Protein 7MPR (pdb70)

Nearest PDB structures (foldseek):
  7mpr-assembly2_B  TM=1.005E+00  e=3.550E-44  Brucella melitensis
  7mpt-assembly2_B  TM=1.005E+00  e=2.295E-42  Brucella melitensis
  7mpu-assembly1_A-2  TM=9.958E-01  e=1.140E-41  Brucella melitensis
  7mqf-assembly1_A  TM=9.969E-01  e=5.452E-37  Bartonella henselae
  7mqd-assembly1_A  TM=9.962E-01  e=4.498E-37  Bartonella henselae

Sequence (410 aa):
SMMTIRFHRRNDLPNLDNYQQVDAVAIDTETLGLNPHRDRLCVVQISPGDGTADVIQIEAGQKKAPNLVKLLKDRSITKIFHFGRFDLAVLAHAFGTMPQPVFCTKIASKLTRTYTDDRHGLKEICSELLDDVSISSKQQQSSDWAAEVLSQAQLEYAASDVLYLHRRLKAVLEQRLERDGRTKQAEACFKFLPTRSELDLMGWAESSDIFAHSMTIRFHRNDLPNLDNYQVDAVAIDTETLGLNPHHRDRLCVVQISPGDGTADVIQIEAGQKKAPNLVKLLKDRSITKIFHFGRFDLAVLAHAFGTMPQPVFCTKIASKLTRTYTDDRHGLKEICSELLDDVSISKQQSSDWAAEVLSQAQLEYAASDVLYLHRLKAVLEQRLERDGRTKKQAEACFKFLPTRSELDLMGWAESDIFAHS

B-factor: mean 25.26, std 12.01, range [12.11, 93.99]

Solvent-accessible surface area: 20918 Å² total; per-residue (Å²): 101,156,10,19,63,67,28,167,50,21,4,93,68,48,96,66,9,155,50,119,15,0,0,0,32,9,29,17,89,23,152,64,28,111,177,10,70,12,1,0,0,0,0,0,8,16,72,4,23,0,2,0,0,22,4,107,74,69,31,145,164,1,85,32,0,19,131,4,0,123,55,165,84,9,34,0,0,0,27,89,0,62,45,6,0,2,5,0,16,87,18,23,69,17,28,0,59,53,7,13,1,0,60,36,0,0,119,46,1,1,99,133,38,133,146,18,33,26,88,61,0,1,60,76,22,3,84,11,99,14,81,148,61,174,157,122,36,84,18,25,33,156,127,21,53,111,53,18,12,99,63,0,0,20,28,0,21,34,1,35,16,0,39,24,38,0,73,88,39,5,136,162,53,59,81,74,72,105,0,99,63,50,9,165,66,8,14,56,22,0,74,30,22,36,124,65,109,49,170,53,95,78,152,50,184,145,97,70,42,56,11,23,107,48,21,5,90,64,38,105,68,5,147,50,117,16,0,0,1,22,10,20,18,89,23,148,63,28,114,175,10,71,11,1,0,0,0,0,0,13,37,96,44,21,0,2,0,0,12,5,79,74,55,30,146,166,1,79,31,0,17,118,2,0,124,54,168,85,10,34,0,0,0,29,88,0,62,41,4,0,2,5,0,15,92,22,23,68,18,28,0,64,50,6,11,0,0,61,36,0,0,121,46,3,1,96,135,37,127,159,18,31,16,88,61,0,0,59,82,27,31,136,21,102,17,62,75,151,141,119,55,65,28,33,26,119,10,8,12,38,54,22,5,81,128,0,1,34,12,0,32,45,1,42,120,0,39,51,39,0,71,128,40,4,121,172,52,60,82,62,168,105,1,96,62,49,9,165,67,7,11,55,21,0,69,26,23,37,128,64,111,52,173,52,94,81,152,50,186,145

Foldseek 3Di:
DVAEAEEEQEDPACPQQPAQEKEWDFDWQDQQLVVIATAWIKMGNQPRHIYIYGHAVPRAAHDRVVCQQDPQSYEYEAQPCLRVQLNVCVRHVGRGDQYAHLQLLCVVQVVPDPDSDPQVLCCVQPVDHDDDDDDDDRSNDPDDDPVRSSNRNVRGSCRVVSVVRSCVRCVVVVNNVVSSVCSVCSSVSSVVCVVPCVPDDPPDPD/DAEAEEEAEDPACPVPPAQEKEKDWDWQDQQLVVIATAWIKMDNQPQYIYIYGHAVPRAAHPRVVCQQDDQRYEYEYAPCLRVQLNVCSRHPGRGDQYAYLQLLCVLQVVVDPDRFPQVLCCVVPVDHADGDHDDDSNDPDDDPVRSVNNNVRGNCRVVSVVRSCVRCVVVVNNVVSSVVSVCSSVSSVVCNVPQVPDDPPDPD

Structure (mmCIF, N/CA/C/O backbone):
data_7MPR
#
_entry.id   7MPR
#
_cell.length_a   93.320
_cell.length_b   93.320
_cell.length_c   123.973
_cell.angle_alpha   90.000
_cell.angle_beta   90.000
_cell.angle_gamma   90.000
#
_symmetry.space_group_name_H-M   'P 4 2 2'
#
loop_
_entity.id
_entity.type
_entity.pdbx_description
1 polymer 'NanoRNase C'
2 non-polymer 'SULFATE ION'
3 water water
#
loop_
_atom_site.group_PDB
_atom_site.id
_atom_site.type_symbol
_atom_site.label_atom_id
_atom_site.label_alt_id
_atom_site.label_comp_id
_atom_site.label_asym_id
_atom_site.label_entity_id
_atom_site.label_seq_id
_atom_site.pdbx_PDB_ins_code
_atom_site.Cartn_x
_atom_site.Cartn_y
_atom_site.Cartn_z
_atom_site.occupancy
_atom_site.B_iso_or_equiv
_atom_site.auth_seq_id
_atom_site.auth_comp_id
_atom_site.auth_asym_id
_atom_site.auth_atom_id
_atom_site.pdbx_PDB_model_num
ATOM 1 N N . SER A 1 1 ? 13.936 37.403 25.995 1.00 49.93 0 SER A N 1
ATOM 2 C CA . SER A 1 1 ? 14.503 36.406 25.093 1.00 39.55 0 SER A CA 1
ATOM 3 C C . SER A 1 1 ? 13.965 35.030 25.450 1.00 34.38 0 SER A C 1
ATOM 4 O O . SER A 1 1 ? 13.229 34.881 26.426 1.00 39.10 0 SER A O 1
ATOM 7 N N . MET A 1 2 ? 14.332 34.018 24.657 1.00 28.92 1 MET A N 1
ATOM 8 C CA A MET A 1 2 ? 13.954 32.648 24.989 0.52 27.46 1 MET A CA 1
ATOM 9 C CA B MET A 1 2 ? 13.941 32.655 24.999 0.48 27.54 1 MET A CA 1
ATOM 10 C C . MET A 1 2 ? 14.614 32.185 26.281 1.00 26.44 1 MET A C 1
ATOM 11 O O . MET A 1 2 ? 14.078 31.316 26.976 1.00 33.71 1 MET A O 1
ATOM 20 N N . THR A 1 3 ? 15.773 32.750 26.618 1.00 23.62 2 THR A N 1
ATOM 21 C CA . THR A 1 3 ? 16.476 32.337 27.825 1.00 19.90 2 THR A CA 1
ATOM 22 C C . THR A 1 3 ? 15.942 33.033 29.069 1.00 21.28 2 THR A C 1
ATOM 23 O O . THR A 1 3 ? 15.911 32.420 30.140 1.00 20.39 2 THR A O 1
ATOM 27 N N . ILE A 1 4 ? 15.512 34.290 28.957 1.00 20.51 3 ILE A N 1
ATOM 28 C CA . ILE A 1 4 ? 15.179 35.122 30.111 1.00 20.92 3 ILE A CA 1
ATOM 29 C C . ILE A 1 4 ? 13.738 35.601 29.998 1.00 21.33 3 ILE A C 1
ATOM 30 O O . ILE A 1 4 ? 13.386 36.308 29.044 1.00 25.98 3 ILE A O 1
ATOM 35 N N . ARG A 1 5 ? 12.921 35.251 30.989 1.00 19.96 4 ARG A N 1
ATOM 36 C CA . ARG A 1 5 ? 11.555 35.744 31.121 1.00 19.63 4 ARG A CA 1
ATOM 37 C C . ARG A 1 5 ? 11.504 36.786 32.232 1.00 17.87 4 ARG A C 1
ATOM 38 O O . ARG A 1 5 ? 11.965 36.534 33.349 1.00 19.86 4 ARG A O 1
ATOM 46 N N . PHE A 1 6 ? 10.930 37.942 31.927 1.00 19.60 5 PHE A N 1
ATOM 47 C CA . PHE A 1 6 ? 10.807 39.037 32.873 1.00 19.11 5 PHE A CA 1
ATOM 48 C C . PHE A 1 6 ? 9.386 39.107 33.415 1.00 19.18 5 PHE A C 1
ATOM 49 O O . PHE A 1 6 ? 8.418 38.970 32.661 1.00 23.85 5 PHE A O 1
ATOM 57 N N . HIS A 1 7 ? 9.266 39.361 34.721 1.00 18.71 6 HIS A N 1
ATOM 58 C CA . HIS A 1 7 ? 7.964 39.475 35.360 1.00 20.10 6 HIS A CA 1
ATOM 59 C C . HIS A 1 7 ? 7.967 40.605 36.372 1.00 19.10 6 HIS A C 1
ATOM 60 O O . HIS A 1 7 ? 9.003 40.949 36.943 1.00 18.41 6 HIS A O 1
ATOM 67 N N A ARG A 1 8 ? 6.787 41.164 36.609 0.49 21.33 7 ARG A N 1
ATOM 68 N N B ARG A 1 8 ? 6.786 41.174 36.589 0.51 21.30 7 ARG A N 1
ATOM 69 C CA A ARG A 1 8 ? 6.589 42.137 37.672 0.49 21.82 7 ARG A CA 1
ATOM 70 C CA B ARG A 1 8 ? 6.558 42.120 37.669 0.51 21.83 7 ARG A CA 1
ATOM 71 C C A ARG A 1 8 ? 5.913 41.457 38.855 0.49 21.62 7 ARG A C 1
ATOM 72 C C B ARG A 1 8 ? 5.954 41.378 38.854 0.51 21.60 7 ARG A C 1
ATOM 73 O O A ARG A 1 8 ? 4.908 40.755 38.682 0.49 2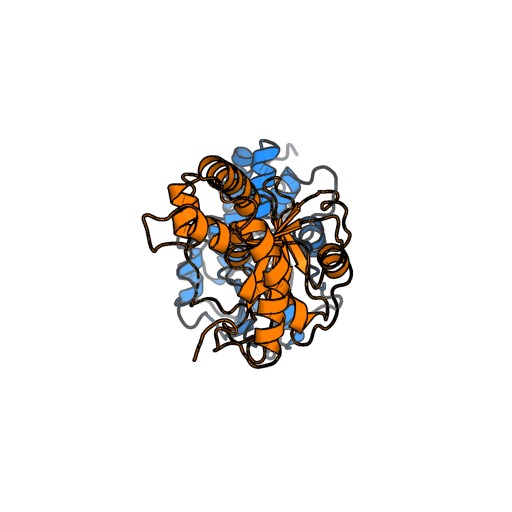3.55 7 ARG A O 1
ATOM 74 O O B ARG A 1 8 ? 5.039 40.565 38.681 0.51 22.70 7 ARG A O 1
ATOM 89 N N . ASN A 1 9 ? 6.493 41.643 40.046 1.00 19.17 8 ASN A N 1
ATOM 90 C CA . ASN A 1 9 ? 5.942 41.173 41.320 1.00 19.78 8 ASN A CA 1
ATOM 91 C C . ASN A 1 9 ? 6.123 39.689 41.626 1.00 20.31 8 ASN A C 1
ATOM 92 O O . ASN A 1 9 ? 6.571 39.343 42.725 1.00 20.34 8 ASN A O 1
ATOM 97 N N . ASP A 1 10 ? 5.772 38.801 40.695 1.00 19.82 9 ASP A N 1
ATOM 98 C CA . ASP A 1 10 ? 5.740 37.380 41.024 1.00 19.41 9 ASP A CA 1
ATOM 99 C C . ASP A 1 10 ? 5.807 36.573 39.736 1.00 20.35 9 ASP A C 1
ATOM 100 O O . ASP A 1 10 ? 5.575 37.098 38.641 1.00 21.48 9 ASP A O 1
ATOM 105 N N . LEU A 1 11 ? 6.151 35.293 39.877 1.00 19.90 10 LEU A N 1
ATOM 106 C CA . LEU A 1 11 ? 5.941 34.358 38.781 1.00 21.94 10 LEU A CA 1
ATOM 107 C C . LEU A 1 11 ? 4.453 34.322 38.442 1.00 24.93 10 LEU A C 1
ATOM 108 O O . LEU A 1 11 ? 3.609 34.410 39.343 1.00 24.34 10 LEU A O 1
ATOM 113 N N . PRO A 1 12 ? 4.093 34.212 37.160 1.00 23.65 11 PRO A N 1
ATOM 114 C CA . PRO A 1 12 ? 2.665 34.192 36.800 1.00 27.48 11 PRO A CA 1
ATOM 115 C C . PRO A 1 12 ? 1.990 32.877 37.124 1.00 26.01 11 PRO A C 1
ATOM 116 O O . PRO A 1 12 ? 0.759 32.842 37.264 1.00 29.72 11 PRO A O 1
ATOM 120 N N . ASN A 1 13 ? 2.762 31.806 37.244 1.00 24.18 12 ASN A N 1
ATOM 121 C CA . ASN A 1 13 ? 2.289 30.460 37.544 1.00 24.03 12 ASN A CA 1
ATOM 122 C C . ASN A 1 13 ? 3.532 29.631 37.845 1.00 20.72 12 ASN A C 1
ATOM 123 O O . ASN A 1 13 ? 4.664 30.120 37.748 1.00 20.82 12 ASN A O 1
ATOM 128 N N . LEU A 1 14 ? 3.320 28.369 38.205 1.00 23.46 13 LEU A N 1
ATOM 129 C CA . LEU A 1 14 ? 4.425 27.468 38.505 1.00 22.28 13 LEU A CA 1
ATOM 130 C C . LEU A 1 14 ? 4.575 26.380 37.449 1.00 21.16 13 LEU A C 1
ATOM 131 O O . LEU A 1 14 ? 5.103 25.300 37.733 1.00 22.21 13 LEU A O 1
ATOM 136 N N . ASP A 1 15 ? 4.132 26.664 36.220 1.00 21.06 14 ASP A N 1
ATOM 137 C CA . ASP A 1 15 ? 4.179 25.655 35.166 1.00 22.35 14 ASP A CA 1
ATOM 138 C C . ASP A 1 15 ? 5.606 25.207 34.876 1.00 21.48 14 ASP A C 1
ATOM 139 O O . ASP A 1 15 ? 5.845 24.026 34.600 1.00 23.57 14 ASP A O 1
ATOM 144 N N . ASN A 1 16 ? 6.564 26.131 34.936 1.00 23.39 15 ASN A N 1
ATOM 145 C CA . ASN A 1 16 ? 7.970 25.831 34.690 1.00 23.54 15 ASN A CA 1
ATOM 146 C C . ASN A 1 16 ? 8.693 25.304 35.920 1.00 25.22 15 ASN A C 1
ATOM 147 O O . ASN A 1 16 ? 9.906 25.076 35.847 1.00 23.16 15 ASN A O 1
ATOM 152 N N . TYR A 1 17 ? 7.997 25.113 37.041 1.00 19.90 16 TYR A N 1
ATOM 153 C CA . TYR A 1 17 ? 8.648 24.804 38.312 1.00 18.72 16 TYR A CA 1
ATOM 154 C C . TYR A 1 17 ? 8.211 23.468 38.903 1.00 21.37 16 TYR A C 1
ATOM 155 O O . TYR A 1 17 ? 8.190 23.295 40.124 1.00 21.79 16 TYR A O 1
ATOM 164 N N . GLN A 1 18 ? 7.880 22.510 38.037 1.00 21.64 17 GLN A N 1
ATOM 165 C CA A GLN A 1 18 ? 7.611 21.136 38.449 0.63 20.35 17 GLN A CA 1
ATOM 166 C CA B GLN A 1 18 ? 7.611 21.138 38.468 0.37 20.61 17 GLN A CA 1
ATOM 167 C C . GLN A 1 18 ? 8.940 20.386 38.564 1.00 23.47 17 GLN A C 1
ATOM 168 O O . GLN A 1 18 ? 9.229 19.442 37.826 1.00 24.60 17 GLN A O 1
ATOM 179 N N . VAL A 1 19 ? 9.768 20.848 39.506 1.00 21.12 18 VAL A N 1
ATOM 180 C CA . VAL A 1 19 ? 11.146 20.395 39.638 1.00 21.28 18 VAL A CA 1
ATOM 181 C C . VAL A 1 19 ? 11.463 20.134 41.104 1.00 20.55 18 VAL A C 1
ATOM 182 O O . VAL A 1 19 ? 10.747 20.572 42.009 1.00 21.93 18 VAL A O 1
ATOM 186 N N . ASP A 1 20 ? 12.572 19.426 41.325 1.00 20.39 19 ASP A N 1
ATOM 187 C CA . ASP A 1 20 ? 13.038 19.097 42.669 1.00 21.35 19 ASP A CA 1
ATOM 188 C C . ASP A 1 20 ? 14.026 20.108 43.235 1.00 20.47 19 ASP A C 1
ATOM 189 O O . ASP A 1 20 ? 14.361 20.023 44.422 1.00 18.72 19 ASP A O 1
ATOM 194 N N . ALA A 1 21 ? 14.498 21.059 42.431 1.00 17.39 20 ALA A N 1
ATOM 195 C CA . ALA A 1 21 ? 15.456 22.047 42.904 1.00 17.16 20 ALA A CA 1
ATOM 196 C C . ALA A 1 21 ? 15.354 23.278 42.019 1.00 15.49 20 ALA A C 1
ATOM 197 O O . ALA A 1 21 ? 15.134 23.164 40.805 1.00 16.68 20 ALA A O 1
ATOM 199 N N . VAL A 1 22 ? 15.507 24.442 42.631 1.00 14.72 21 VAL A N 1
ATOM 200 C CA . VAL A 1 22 ? 15.502 25.709 41.918 1.00 15.01 21 VAL A CA 1
ATOM 201 C C . VAL A 1 22 ? 16.752 26.474 42.314 1.00 14.47 21 VAL A C 1
ATOM 202 O O . VAL A 1 22 ? 17.291 26.294 43.410 1.00 16.15 21 VAL A O 1
ATOM 206 N N . ALA A 1 23 ? 17.204 27.343 41.417 1.00 13.72 22 ALA A N 1
ATOM 207 C CA . ALA A 1 23 ? 18.385 28.173 41.624 1.00 13.74 22 ALA A CA 1
ATOM 208 C C . ALA A 1 23 ? 17.929 29.610 41.815 1.00 12.30 22 ALA A C 1
ATOM 209 O O . ALA A 1 23 ? 17.148 30.120 41.004 1.00 14.02 22 ALA A O 1
ATOM 211 N N . ILE A 1 24 ? 18.423 30.276 42.865 1.00 13.65 23 ILE A N 1
ATOM 212 C CA . ILE A 1 24 ? 17.928 31.597 43.246 1.00 14.18 23 ILE A CA 1
ATOM 213 C C . ILE A 1 24 ? 19.085 32.542 43.530 1.00 13.60 23 ILE A C 1
ATOM 214 O O . ILE A 1 24 ? 20.107 32.138 44.093 1.00 14.15 23 ILE A O 1
ATOM 219 N N . ASP A 1 25 ? 18.912 33.806 43.138 1.00 14.05 24 ASP A N 1
ATOM 220 C CA . ASP A 1 25 ? 19.729 34.923 43.599 1.00 14.17 24 ASP A CA 1
ATOM 221 C C . ASP A 1 25 ? 18.801 36.131 43.726 1.00 14.38 24 ASP A C 1
ATOM 222 O O . ASP A 1 25 ? 17.636 36.087 43.315 1.00 14.26 24 ASP A O 1
ATOM 227 N N . THR A 1 26 ? 19.295 37.202 44.347 1.00 14.01 25 THR A N 1
ATOM 228 C CA . THR A 1 26 ? 18.501 38.419 44.502 1.00 14.58 25 THR A CA 1
ATOM 229 C C . THR A 1 26 ? 19.347 39.648 44.200 1.00 15.44 25 THR A C 1
ATOM 230 O O . THR A 1 26 ? 20.580 39.595 44.174 1.00 16.87 25 THR A O 1
ATOM 234 N N . GLU A 1 27 ? 18.658 40.766 43.979 1.00 13.90 26 GLU A N 1
ATOM 235 C CA . GLU A 1 27 ? 19.271 42.086 43.925 1.00 13.79 26 GLU A CA 1
ATOM 236 C C . GLU A 1 27 ? 18.542 42.992 44.906 1.00 14.75 26 GLU A C 1
ATOM 237 O O . GLU A 1 27 ? 17.320 42.900 45.065 1.00 14.59 26 GLU A O 1
ATOM 243 N N . THR A 1 28 ? 19.302 43.860 45.567 1.00 14.38 27 THR A N 1
ATOM 244 C CA . THR A 1 28 ? 18.770 44.767 46.570 1.00 13.81 27 THR A CA 1
ATOM 245 C C . THR A 1 28 ? 19.415 46.129 46.373 1.00 15.00 27 THR A C 1
ATOM 246 O O . THR A 1 28 ? 20.285 46.313 45.520 1.00 15.45 27 THR A O 1
ATOM 250 N N . LEU A 1 29 ? 19.012 47.087 47.207 1.00 14.37 28 LEU A N 1
ATOM 251 C CA . LEU A 1 29 ? 19.655 48.393 47.237 1.00 15.18 28 LEU A CA 1
ATOM 252 C C . LEU A 1 29 ? 20.941 48.412 48.061 1.00 14.03 28 LEU A C 1
ATOM 253 O O . LEU A 1 29 ? 21.508 49.492 48.246 1.00 16.71 28 LEU A O 1
ATOM 258 N N . GLY A 1 30 ? 21.419 47.271 48.541 1.00 14.59 29 GLY A N 1
ATOM 259 C CA . GLY A 1 30 ? 22.631 47.244 49.336 1.00 16.33 29 GLY A CA 1
ATOM 260 C C . GLY A 1 30 ? 22.659 46.052 50.275 1.00 16.87 29 GLY A C 1
ATOM 261 O O . GLY A 1 30 ? 21.792 45.181 50.245 1.00 17.65 29 GLY A O 1
ATOM 262 N N . LEU A 1 31 ? 23.678 46.045 51.130 1.00 16.76 30 LEU A N 1
ATOM 263 C CA . LEU A 1 31 ? 23.989 44.871 51.934 1.00 16.67 30 LEU A CA 1
ATOM 264 C C . LEU A 1 31 ? 23.343 44.885 53.313 1.00 17.44 30 LEU A C 1
ATOM 265 O O . LEU A 1 31 ? 23.574 43.953 54.089 1.00 20.97 30 LEU A O 1
ATOM 270 N N . ASN A 1 32 ? 22.546 45.904 53.636 1.00 17.10 31 ASN A N 1
ATOM 271 C CA . ASN A 1 32 ? 21.852 45.971 54.914 1.00 18.77 31 ASN A CA 1
ATOM 272 C C . ASN A 1 32 ? 20.398 45.584 54.688 1.00 19.79 31 ASN A C 1
ATOM 273 O O . ASN A 1 32 ? 19.630 46.399 54.158 1.00 19.90 31 ASN A O 1
ATOM 278 N N . PRO A 1 33 ? 19.965 44.382 55.081 1.00 19.85 32 PRO A N 1
ATOM 279 C CA . PRO A 1 33 ? 18.597 43.957 54.741 1.00 17.51 32 PRO A CA 1
ATOM 280 C C . PRO A 1 33 ? 17.514 44.804 55.382 1.00 19.78 32 PRO A C 1
ATOM 281 O O . PRO A 1 33 ? 16.399 44.878 54.848 1.00 24.95 32 PRO A O 1
ATOM 285 N N . HIS A 1 34 ? 17.798 45.450 56.509 1.00 19.99 33 HIS A N 1
ATOM 286 C CA . HIS A 1 34 ? 16.773 46.264 57.145 1.00 21.05 33 HIS A CA 1
ATOM 287 C C . HIS A 1 34 ? 16.619 47.621 56.466 1.00 27.74 33 HIS A C 1
ATOM 288 O O . HIS A 1 34 ? 15.524 48.195 56.481 1.00 29.73 33 HIS A O 1
ATOM 295 N N . ARG A 1 35 ? 17.684 48.134 55.850 1.00 19.25 34 ARG A N 1
ATOM 296 C CA . ARG A 1 35 ? 17.635 49.418 55.159 1.00 19.12 34 ARG A CA 1
ATOM 297 C C . ARG A 1 35 ? 17.361 49.259 53.674 1.00 17.21 34 ARG A C 1
ATOM 298 O O . ARG A 1 35 ? 16.651 50.082 53.087 1.00 20.12 34 ARG A O 1
ATOM 306 N N . ASP A 1 36 ? 17.918 48.221 53.063 1.00 15.13 35 ASP A N 1
ATOM 307 C CA . ASP A 1 36 ? 18.042 48.121 51.612 1.00 14.95 35 ASP A CA 1
ATOM 308 C C . ASP A 1 36 ? 17.051 47.089 51.089 1.00 16.43 35 ASP A C 1
ATOM 309 O O . ASP A 1 36 ? 17.267 45.880 51.232 1.00 17.73 35 ASP A O 1
ATOM 314 N N . ARG A 1 37 ? 15.989 47.566 50.446 1.00 16.24 36 ARG A N 1
ATOM 315 C CA . ARG A 1 37 ? 14.877 46.699 50.080 1.00 15.59 36 ARG A CA 1
ATOM 316 C C . ARG A 1 37 ? 15.256 45.696 48.990 1.00 15.40 36 ARG A C 1
ATOM 317 O O . ARG A 1 37 ? 16.177 45.899 48.191 1.00 15.21 36 ARG A O 1
ATOM 325 N N . LEU A 1 38 ? 14.512 44.592 48.975 1.00 15.95 37 LEU A N 1
ATOM 326 C CA . LEU A 1 38 ? 14.579 43.641 47.876 1.00 14.06 37 LEU A CA 1
ATOM 327 C C . LEU A 1 38 ? 14.048 44.288 46.602 1.00 14.18 37 LEU A C 1
ATOM 328 O O . LEU A 1 38 ? 12.986 44.922 46.610 1.00 16.21 37 LEU A O 1
ATOM 333 N N . CYS A 1 39 ? 14.783 44.112 45.504 1.00 14.27 38 CYS A N 1
ATOM 334 C CA . CYS A 1 39 ? 14.467 44.734 44.222 1.00 15.06 38 CYS A CA 1
ATOM 335 C C . CYS A 1 39 ? 14.201 43.735 43.110 1.00 14.61 38 CYS A C 1
ATOM 336 O O . CYS A 1 39 ? 13.353 43.992 42.250 1.00 15.60 38 CYS A O 1
ATOM 339 N N . VAL A 1 40 ? 14.920 42.613 43.086 1.00 14.19 39 VAL A N 1
ATOM 340 C CA . VAL A 1 40 ? 14.798 41.610 42.032 1.00 13.53 39 VAL A CA 1
ATOM 341 C C . VAL A 1 40 ? 14.989 40.247 42.673 1.00 14.13 39 VAL A C 1
ATOM 342 O O . VAL A 1 40 ? 15.858 40.074 43.533 1.00 14.05 39 VAL A O 1
ATOM 346 N N . VAL A 1 41 ? 14.176 39.279 42.261 1.00 14.01 40 VAL A N 1
ATOM 347 C CA . VAL A 1 41 ? 14.443 37.873 42.529 1.00 14.00 40 VAL A CA 1
ATOM 348 C C . VAL A 1 41 ? 14.641 37.210 41.181 1.00 14.53 40 VAL A C 1
ATOM 349 O O . VAL A 1 41 ? 13.774 37.317 40.304 1.00 15.37 40 VAL A O 1
ATOM 353 N N . GLN A 1 42 ? 15.783 36.557 41.001 1.00 13.40 41 GLN A N 1
ATOM 354 C CA . GLN A 1 42 ? 16.053 35.786 39.798 1.00 12.91 41 GLN A CA 1
ATOM 355 C C . GLN A 1 42 ? 16.077 34.309 40.161 1.00 14.17 41 GLN A C 1
ATOM 356 O O . GLN A 1 42 ? 16.650 33.912 41.183 1.00 13.93 41 GLN A O 1
ATOM 362 N N . ILE A 1 43 ? 15.431 33.495 39.334 1.00 13.87 42 ILE A N 1
ATOM 363 C CA . ILE A 1 43 ? 15.225 32.093 39.670 1.00 14.10 42 ILE A CA 1
ATOM 364 C C . ILE A 1 43 ? 15.260 31.274 38.389 1.00 14.21 42 ILE A C 1
ATOM 365 O O . ILE A 1 43 ? 14.797 31.724 37.333 1.00 15.41 42 ILE A O 1
ATOM 370 N N . SER A 1 44 ? 15.838 30.077 38.478 1.00 14.77 43 SER A N 1
ATOM 371 C CA . SER A 1 44 ? 15.870 29.173 37.338 1.00 14.00 43 SER A CA 1
ATOM 372 C C . SER A 1 44 ? 15.415 27.779 37.752 1.00 15.23 43 SER A C 1
ATOM 373 O O . SER A 1 44 ? 15.810 27.294 38.816 1.00 15.31 43 SER A O 1
ATOM 376 N N . PRO A 1 45 ? 14.611 27.103 36.929 1.00 14.79 44 PRO A N 1
ATOM 377 C CA . PRO A 1 45 ? 14.275 25.699 37.207 1.00 15.83 44 PRO A CA 1
ATOM 378 C C . PRO A 1 45 ? 15.369 24.719 36.831 1.00 17.82 44 PRO A C 1
ATOM 379 O O . PRO A 1 45 ? 15.202 23.515 37.063 1.00 18.97 44 PRO A O 1
ATOM 383 N N . GLY A 1 46 ? 16.479 25.194 36.265 1.00 17.02 45 GLY A N 1
ATOM 384 C CA . GLY A 1 46 ? 17.568 24.329 35.868 1.00 17.71 45 GLY A CA 1
ATOM 385 C C . GLY A 1 46 ? 17.517 23.860 34.435 1.00 19.47 45 GLY A C 1
ATOM 386 O O . GLY A 1 46 ? 18.337 23.018 34.046 1.00 21.50 45 GLY A O 1
ATOM 387 N N . ASP A 1 47 ? 16.585 24.379 33.636 1.00 18.27 46 ASP A N 1
ATOM 388 C CA . ASP A 1 47 ? 16.404 23.946 32.256 1.00 20.26 46 ASP A CA 1
ATOM 389 C C . ASP A 1 47 ? 17.075 24.878 31.251 1.00 20.46 46 ASP A C 1
ATOM 390 O O . ASP A 1 47 ? 16.731 24.851 30.064 1.00 22.94 46 ASP A O 1
ATOM 395 N N . GLY A 1 48 ? 18.013 25.707 31.699 1.00 20.23 47 GLY A N 1
ATOM 396 C CA . GLY A 1 48 ? 18.644 26.651 30.802 1.00 22.02 47 GLY A CA 1
ATOM 397 C C . GLY A 1 48 ? 17.871 27.928 30.573 1.00 21.15 47 GLY A C 1
ATOM 398 O O . GLY A 1 48 ? 18.222 28.691 29.665 1.00 21.70 47 GLY A O 1
ATOM 399 N N . THR A 1 49 ? 16.832 28.188 31.361 1.00 20.04 48 THR A N 1
ATOM 400 C CA . THR A 1 49 ? 16.096 29.439 31.302 1.00 18.74 48 THR A CA 1
ATOM 401 C C . THR A 1 49 ? 16.041 30.036 32.698 1.00 19.89 48 THR A C 1
ATOM 402 O O . THR A 1 49 ? 16.265 29.349 33.697 1.00 18.64 48 THR A O 1
ATOM 406 N N . ALA A 1 50 ? 15.733 31.327 32.756 1.00 17.10 49 ALA A N 1
ATOM 407 C CA . ALA A 1 50 ? 15.658 32.042 34.016 1.00 16.02 49 ALA A CA 1
ATOM 408 C C . ALA A 1 50 ? 14.475 32.994 33.996 1.00 16.67 49 ALA A C 1
ATOM 409 O O . ALA A 1 50 ? 14.092 33.521 32.945 1.00 19.15 49 ALA A O 1
ATOM 411 N N . ASP A 1 51 ? 13.901 33.200 35.173 1.00 17.14 50 ASP A N 1
ATOM 412 C CA . ASP A 1 51 ? 12.853 34.181 35.401 1.00 16.56 50 ASP A CA 1
ATOM 413 C C . ASP A 1 51 ? 13.434 35.290 36.255 1.00 16.15 50 ASP A C 1
ATOM 414 O O . ASP A 1 51 ? 14.049 35.018 37.288 1.00 15.17 50 ASP A O 1
ATOM 419 N N . VAL A 1 52 ? 13.262 36.529 35.812 1.00 15.57 51 VAL A N 1
ATOM 420 C CA . VAL A 1 52 ? 13.744 37.698 36.533 1.00 14.70 51 VAL A CA 1
ATOM 421 C C . VAL A 1 52 ? 12.524 38.496 36.962 1.00 14.73 51 VAL A C 1
ATOM 422 O O . VAL A 1 52 ? 11.766 38.981 36.114 1.00 16.50 51 VAL A O 1
ATOM 426 N N . ILE A 1 53 ? 12.343 38.640 38.274 1.00 14.86 52 ILE A N 1
ATOM 427 C CA . ILE A 1 53 ? 11.114 39.169 38.862 1.00 15.75 52 ILE A CA 1
ATOM 428 C C . ILE A 1 53 ? 11.432 40.499 39.525 1.00 15.51 52 ILE A C 1
ATOM 429 O O . ILE A 1 53 ? 12.205 40.547 40.486 1.00 14.99 52 ILE A O 1
ATOM 434 N N . GLN A 1 54 ? 10.815 41.570 39.044 1.00 15.42 53 GLN A N 1
ATOM 435 C CA . GLN A 1 54 ? 11.004 42.888 39.640 1.00 15.29 53 GLN A CA 1
ATOM 436 C C . GLN A 1 54 ? 10.066 43.048 40.831 1.00 17.52 53 GLN A C 1
ATOM 437 O O . GLN A 1 54 ? 8.846 42.897 40.697 1.00 18.14 53 GLN A O 1
ATOM 443 N N . ILE A 1 55 ? 10.635 43.369 41.990 1.00 16.63 54 ILE A N 1
ATOM 444 C CA . ILE A 1 55 ? 9.888 43.505 43.237 1.00 15.71 54 ILE A CA 1
ATOM 445 C C . ILE A 1 55 ? 9.681 44.987 43.513 1.00 17.65 54 ILE A C 1
ATOM 446 O O . ILE A 1 55 ? 10.642 45.766 43.508 1.00 17.58 54 ILE A O 1
ATOM 451 N N . GLU A 1 56 ? 8.438 45.378 43.772 1.00 18.24 55 GLU A N 1
ATOM 452 C CA . GLU A 1 56 ? 8.141 46.787 43.988 1.00 17.88 55 GLU A CA 1
ATOM 453 C C . GLU A 1 56 ? 8.478 47.220 45.413 1.00 21.28 55 GLU A C 1
ATOM 454 O O . GLU A 1 56 ? 8.554 46.411 46.340 1.00 18.73 55 GLU A O 1
ATOM 460 N N . ALA A 1 57 ? 8.675 48.526 45.578 1.00 21.20 56 ALA A N 1
ATOM 461 C CA . ALA A 1 57 ? 8.821 49.085 46.914 1.00 19.45 56 ALA A CA 1
ATOM 462 C C . ALA A 1 57 ? 7.552 48.824 47.715 1.00 23.02 56 ALA A C 1
ATOM 463 O O . ALA A 1 57 ? 6.439 49.044 47.228 1.00 26.26 56 ALA A O 1
ATOM 465 N N . GLY A 1 58 ? 7.719 48.328 48.938 1.00 22.36 57 GLY A N 1
ATOM 466 C CA . GLY A 1 58 ? 6.585 48.043 49.792 1.00 25.43 57 GLY A CA 1
ATOM 467 C C . GLY A 1 58 ? 5.860 46.752 49.482 1.00 24.42 57 GLY A C 1
ATOM 468 O O . GLY A 1 58 ? 4.847 46.460 50.130 1.00 28.93 57 GLY A O 1
ATOM 469 N N . GLN A 1 59 ? 6.338 45.973 48.516 1.00 23.51 58 GLN A N 1
ATOM 470 C CA . GLN A 1 59 ? 5.679 44.723 48.161 1.00 25.98 58 GLN A CA 1
ATOM 471 C C . GLN A 1 59 ? 5.862 43.712 49.286 1.00 23.91 58 GLN A C 1
ATOM 472 O O . GLN A 1 59 ? 6.993 43.393 49.669 1.00 28.91 58 GLN A O 1
ATOM 478 N N . LYS A 1 60 ? 4.747 43.210 49.813 1.00 27.34 59 LYS A N 1
ATOM 479 C CA . LYS A 1 60 ? 4.760 42.293 50.943 1.00 32.46 59 LYS A CA 1
ATOM 480 C C . LYS A 1 60 ? 4.496 40.844 50.552 1.00 28.76 59 LYS A C 1
ATOM 481 O O . LYS A 1 60 ? 4.762 39.948 51.360 1.00 29.57 59 LYS A O 1
ATOM 487 N N . LYS A 1 61 ? 3.985 40.588 49.347 1.00 27.24 60 LYS A N 1
ATOM 488 C CA . LYS A 1 61 ? 3.573 39.250 48.951 1.00 24.25 60 LYS A CA 1
ATOM 489 C C . LYS A 1 61 ? 4.133 38.891 47.582 1.00 24.11 60 LYS A C 1
ATOM 490 O O . LYS A 1 61 ? 4.325 39.752 46.719 1.00 25.15 60 LYS A O 1
ATOM 496 N N . ALA A 1 62 ? 4.402 37.596 47.404 1.00 21.27 61 ALA A N 1
ATOM 497 C CA . ALA A 1 62 ? 4.772 37.029 46.104 1.00 22.46 61 ALA A CA 1
ATOM 498 C C . ALA A 1 62 ? 4.375 35.562 46.133 1.00 23.47 61 ALA A C 1
ATOM 499 O O . ALA A 1 62 ? 5.220 34.669 46.257 1.00 20.47 61 ALA A O 1
ATOM 501 N N . PRO A 1 63 ? 3.075 35.278 46.037 1.00 21.14 62 PRO A N 1
ATOM 502 C CA . PRO A 1 63 ? 2.579 33.950 46.450 1.00 22.08 62 PRO A CA 1
ATOM 503 C C . PRO A 1 63 ? 3.150 32.774 45.673 1.00 20.37 62 PRO A C 1
ATOM 504 O O . PRO A 1 63 ? 3.411 31.724 46.275 1.00 23.57 62 PRO A O 1
ATOM 508 N N . ASN A 1 64 ? 3.349 32.902 44.360 1.00 23.01 63 ASN A N 1
ATOM 509 C CA . ASN A 1 64 ? 3.892 31.778 43.600 1.00 21.96 63 ASN A CA 1
ATOM 510 C C . ASN A 1 64 ? 5.348 31.517 43.969 1.00 20.63 63 ASN A C 1
ATOM 511 O O . ASN A 1 64 ? 5.738 30.371 44.226 1.00 20.72 63 ASN A O 1
ATOM 516 N N . LEU A 1 65 ? 6.170 32.569 44.008 1.00 18.88 64 LEU A N 1
ATOM 517 C CA . LEU A 1 65 ? 7.543 32.402 44.468 1.00 17.88 64 LEU A CA 1
ATOM 518 C C . LEU A 1 65 ? 7.579 31.809 45.872 1.00 16.55 64 LEU A C 1
ATOM 519 O O . LEU A 1 65 ? 8.369 30.897 46.151 1.00 18.20 64 LEU A O 1
ATOM 524 N N . VAL A 1 66 ? 6.714 32.303 46.762 1.00 18.75 65 VAL A N 1
ATOM 525 C CA . VAL A 1 66 ? 6.735 31.870 48.155 1.00 20.49 65 VAL A CA 1
ATOM 526 C C . VAL A 1 66 ? 6.335 30.405 48.290 1.00 20.01 65 VAL A C 1
ATOM 527 O O . VAL A 1 66 ? 6.863 29.693 49.153 1.00 20.07 65 VAL A O 1
ATOM 531 N N . LYS A 1 67 ? 5.426 29.919 47.436 1.00 19.13 66 LYS A N 1
ATOM 532 C CA . LYS A 1 67 ? 5.126 28.490 47.417 1.00 20.16 66 LYS A CA 1
ATOM 533 C C . LYS A 1 67 ? 6.393 27.667 47.210 1.00 21.38 66 LYS A C 1
ATOM 534 O O . LYS A 1 67 ? 6.603 26.652 47.884 1.00 21.12 66 LYS A O 1
ATOM 540 N N . LEU A 1 68 ? 7.251 28.092 46.281 1.00 17.77 67 LEU A N 1
ATOM 541 C CA . LEU A 1 68 ? 8.502 27.377 46.048 1.00 18.45 67 LEU A CA 1
ATOM 542 C C . LEU A 1 68 ? 9.420 27.460 47.258 1.00 16.72 67 LEU A C 1
ATOM 543 O O . LEU A 1 68 ? 10.068 26.470 47.621 1.00 18.44 67 LEU A O 1
ATOM 548 N N . LEU A 1 69 ? 9.500 28.638 47.882 1.00 17.83 68 LEU A N 1
ATOM 549 C CA . LEU A 1 69 ? 10.388 28.816 49.024 1.00 16.16 68 LEU A CA 1
ATOM 550 C C . LEU A 1 69 ? 9.980 27.921 50.187 1.00 20.93 68 LEU A C 1
ATOM 551 O O . LEU A 1 69 ? 10.841 27.370 50.887 1.00 20.30 68 LEU A O 1
ATOM 556 N N . LYS A 1 70 ? 8.670 27.760 50.402 1.00 18.10 69 LYS A N 1
ATOM 557 C CA . LYS A 1 70 ? 8.142 26.937 51.484 1.00 20.17 69 LYS A CA 1
ATOM 558 C C . LYS A 1 70 ? 8.192 25.445 51.183 1.00 21.76 69 LYS A C 1
ATOM 559 O O . LYS A 1 70 ? 8.184 24.641 52.122 1.00 25.43 69 LYS A O 1
ATOM 565 N N . ASP A 1 71 ? 8.200 25.056 49.909 1.00 19.33 70 ASP A N 1
ATOM 566 C CA . ASP A 1 71 ? 8.044 23.655 49.530 1.00 21.89 70 ASP A CA 1
ATOM 567 C C . ASP A 1 71 ? 9.274 22.874 49.971 1.00 20.92 70 ASP A C 1
ATOM 568 O O . ASP A 1 71 ? 10.348 23.012 49.378 1.00 20.11 70 ASP A O 1
ATOM 573 N N . ARG A 1 72 ? 9.113 22.039 51.001 1.00 21.34 71 ARG A N 1
ATOM 574 C CA . ARG A 1 72 ? 10.227 21.274 51.548 1.00 22.00 71 ARG A CA 1
ATOM 575 C C . ARG A 1 72 ? 10.729 20.190 50.601 1.00 20.76 71 ARG A C 1
ATOM 576 O O . ARG A 1 72 ? 11.809 19.640 50.837 1.00 23.31 71 ARG A O 1
ATOM 584 N N . SER A 1 73 ? 9.981 19.862 49.549 1.00 20.80 72 SER A N 1
ATOM 585 C CA . SER A 1 73 ? 10.446 18.896 48.562 1.00 21.20 72 SER A CA 1
ATOM 586 C C . SER A 1 73 ? 11.300 19.525 47.469 1.00 22.62 72 SER A C 1
ATOM 587 O O . SER A 1 73 ? 11.784 18.803 46.591 1.00 24.63 72 SER A O 1
ATOM 590 N N . ILE A 1 74 ? 11.489 20.842 47.496 1.00 18.86 73 ILE A N 1
ATOM 591 C CA . ILE A 1 74 ? 12.281 21.555 46.501 1.00 19.47 73 ILE A CA 1
ATOM 592 C C . ILE A 1 74 ? 13.492 22.155 47.201 1.00 17.23 73 ILE A C 1
ATOM 593 O O . ILE A 1 74 ? 13.350 22.976 48.118 1.00 17.17 73 ILE A O 1
ATOM 598 N N . THR A 1 75 ? 14.683 21.763 46.765 1.00 15.47 74 THR A N 1
ATOM 599 C CA . THR A 1 75 ? 15.896 22.341 47.316 1.00 14.84 74 THR A CA 1
ATOM 600 C C . THR A 1 75 ? 16.157 23.679 46.642 1.00 15.47 74 THR A C 1
ATOM 601 O O . THR A 1 75 ? 16.120 23.782 45.408 1.00 16.75 74 THR A O 1
ATOM 605 N N . LYS A 1 76 ? 16.384 24.709 47.447 1.00 15.03 75 LYS A N 1
ATOM 606 C CA . LYS A 1 76 ? 16.724 26.032 46.940 1.00 13.82 75 LYS A CA 1
ATOM 607 C C . LYS A 1 76 ? 18.244 26.158 46.887 1.00 14.47 75 LYS A C 1
ATOM 608 O O . LYS A 1 76 ? 18.917 26.085 47.923 1.00 13.97 75 LYS A O 1
ATOM 614 N N . ILE A 1 77 ? 18.786 26.316 45.677 1.00 13.66 76 ILE A N 1
ATOM 615 C CA . ILE A 1 77 ? 20.227 26.409 45.446 1.00 13.11 76 ILE A CA 1
ATOM 616 C C . ILE A 1 77 ? 20.629 27.873 45.368 1.00 13.14 76 ILE A C 1
ATOM 617 O O . ILE A 1 77 ? 20.030 28.651 44.613 1.00 13.99 76 ILE A O 1
ATOM 622 N N . PHE A 1 78 ? 21.672 28.239 46.104 1.00 13.86 77 PHE A N 1
ATOM 623 C CA . PHE A 1 78 ? 22.243 29.575 46.030 1.00 12.83 77 PHE A CA 1
ATOM 624 C C . PHE A 1 78 ? 23.753 29.454 45.949 1.00 14.81 77 PHE A C 1
ATOM 625 O O . PHE A 1 78 ? 24.337 28.485 46.441 1.00 14.37 77 PHE A O 1
ATOM 633 N N . HIS A 1 79 ? 24.397 30.476 45.378 1.00 14.05 78 HIS A N 1
ATOM 634 C CA . HIS A 1 79 ? 25.836 30.675 45.566 1.00 15.51 78 HIS A CA 1
ATOM 635 C C . HIS A 1 79 ? 25.989 31.764 46.618 1.00 18.01 78 HIS A C 1
ATOM 636 O O . HIS A 1 79 ? 25.830 32.952 46.323 1.00 21.63 78 HIS A O 1
ATOM 643 N N . PHE A 1 80 ? 26.319 31.349 47.846 1.00 15.13 79 PHE A N 1
ATOM 644 C CA . PHE A 1 80 ? 26.238 32.182 49.040 1.00 16.70 79 PHE A CA 1
ATOM 645 C C . PHE A 1 80 ? 24.786 32.546 49.293 1.00 22.58 79 PHE A C 1
ATOM 646 O O . PHE A 1 80 ? 24.314 33.610 48.880 1.00 35.47 79 PHE A O 1
ATOM 654 N N . GLY A 1 81 ? 24.062 31.638 49.929 1.00 15.19 80 GLY A N 1
ATOM 655 C CA . GLY A 1 81 ? 22.681 31.894 50.275 1.00 14.49 80 GLY A CA 1
ATOM 656 C C . GLY A 1 81 ? 22.471 32.647 51.568 1.00 15.11 80 GLY A C 1
ATOM 657 O O . GLY A 1 81 ? 21.349 33.086 51.829 1.00 15.38 80 GLY A O 1
ATOM 658 N N . ARG A 1 82 ? 23.517 32.809 52.380 1.00 14.47 81 ARG A N 1
ATOM 659 C CA . ARG A 1 82 ? 23.360 33.481 53.665 1.00 14.10 81 ARG A CA 1
ATOM 660 C C . ARG A 1 82 ? 22.661 34.831 53.518 1.00 14.63 81 ARG A C 1
ATOM 661 O O . ARG A 1 82 ? 21.755 35.159 54.292 1.00 15.26 81 ARG A O 1
ATOM 669 N N . PHE A 1 83 ? 23.055 35.629 52.524 1.00 15.56 82 PHE A N 1
ATOM 670 C CA . PHE A 1 83 ? 22.424 36.931 52.339 1.00 15.72 82 PHE A CA 1
ATOM 671 C C . PHE A 1 83 ? 21.027 36.805 51.728 1.00 15.44 82 PHE A C 1
ATOM 672 O O . PHE A 1 83 ? 20.065 37.388 52.243 1.00 16.25 82 PHE A O 1
ATOM 680 N N . ASP A 1 84 ? 20.890 36.037 50.640 1.00 15.86 83 ASP A N 1
ATOM 681 C CA . ASP A 1 84 ? 19.601 35.951 49.951 1.00 14.64 83 ASP A CA 1
ATOM 682 C C . ASP A 1 84 ? 18.513 35.390 50.856 1.00 15.50 83 ASP A C 1
ATOM 683 O O . ASP A 1 84 ? 17.361 35.828 50.790 1.00 15.72 83 ASP A O 1
ATOM 688 N N . LEU A 1 85 ? 18.851 34.401 51.688 1.00 14.00 84 LEU A N 1
ATOM 689 C CA . LEU A 1 85 ? 17.861 33.847 52.606 1.00 13.87 84 LEU A CA 1
ATOM 690 C C . LEU A 1 85 ? 17.341 34.913 53.560 1.00 14.38 84 LEU A C 1
ATOM 691 O O . LEU A 1 85 ? 16.133 34.992 53.810 1.00 15.87 84 LEU A O 1
ATOM 696 N N . ALA A 1 86 ? 18.238 35.740 54.107 1.00 13.25 85 ALA A N 1
ATOM 697 C CA . ALA A 1 86 ? 17.808 36.815 54.999 1.00 14.08 85 ALA A CA 1
ATOM 698 C C . ALA A 1 86 ? 16.914 37.807 54.264 1.00 14.74 85 ALA A C 1
ATOM 699 O O . ALA A 1 86 ? 15.862 38.216 54.771 1.00 15.97 85 ALA A O 1
ATOM 701 N N . VAL A 1 87 ? 17.318 38.201 53.055 1.00 15.01 86 VAL A N 1
ATOM 702 C CA . VAL A 1 87 ? 16.547 39.171 52.279 1.00 14.60 86 VAL A CA 1
ATOM 703 C C . VAL A 1 87 ? 15.164 38.620 51.947 1.00 16.92 86 VAL A C 1
ATOM 704 O O . VAL A 1 87 ? 14.149 39.320 52.065 1.00 16.98 86 VAL A O 1
ATOM 708 N N . LEU A 1 88 ? 15.102 37.357 51.508 1.00 14.60 87 LEU A N 1
ATOM 709 C CA . LEU A 1 88 ? 13.812 36.778 51.147 1.00 15.87 87 LEU A CA 1
ATOM 710 C C . LEU A 1 88 ? 12.907 36.629 52.362 1.00 16.68 87 LEU A C 1
ATOM 711 O O . LEU A 1 88 ? 11.714 36.932 52.288 1.00 16.16 87 LEU A O 1
ATOM 716 N N . ALA A 1 89 ? 13.451 36.144 53.480 1.00 15.20 88 ALA A N 1
ATOM 717 C CA . ALA A 1 89 ? 12.640 36.002 54.683 1.00 16.26 88 ALA A CA 1
ATOM 718 C C . ALA A 1 89 ? 12.131 37.356 55.156 1.00 18.30 88 ALA A C 1
ATOM 719 O O . ALA A 1 89 ? 10.973 37.487 55.571 1.00 19.04 88 ALA A O 1
ATOM 721 N N . HIS A 1 90 ? 12.986 38.376 55.097 1.00 15.63 89 HIS A N 1
ATOM 722 C CA . HIS A 1 90 ? 12.577 39.707 55.525 1.00 17.31 89 HIS A CA 1
ATOM 723 C C . HIS A 1 90 ? 11.502 40.283 54.612 1.00 17.19 89 HIS A C 1
ATOM 724 O O . HIS A 1 90 ? 10.606 40.994 55.079 1.00 19.63 89 HIS A O 1
ATOM 731 N N . ALA A 1 91 ? 11.561 39.977 53.317 1.00 15.88 90 ALA A N 1
ATOM 732 C CA . ALA A 1 91 ? 10.612 40.573 52.386 1.00 17.10 90 ALA A CA 1
ATOM 733 C C . ALA A 1 91 ? 9.240 39.919 52.475 1.00 18.73 90 ALA A C 1
ATOM 734 O O . ALA A 1 91 ? 8.221 40.619 52.511 1.00 20.62 90 ALA A O 1
ATOM 736 N N . PHE A 1 92 ? 9.187 38.586 52.518 1.00 17.96 91 PHE A N 1
ATOM 737 C CA . PHE A 1 92 ? 7.929 37.872 52.339 1.00 17.87 91 PHE A CA 1
ATOM 738 C C . PHE A 1 92 ? 7.517 37.005 53.522 1.00 19.44 91 PHE A C 1
ATOM 739 O O . PHE A 1 92 ? 6.426 36.426 53.482 1.00 22.40 91 PHE A O 1
ATOM 747 N N . GLY A 1 93 ? 8.351 36.878 54.550 1.00 17.85 92 GLY A N 1
ATOM 748 C CA . GLY A 1 93 ? 7.944 36.232 55.785 1.00 20.38 92 GLY A CA 1
ATOM 749 C C . GLY A 1 93 ? 8.227 34.748 55.882 1.00 24.42 92 GLY A C 1
ATOM 750 O O . GLY A 1 93 ? 7.904 34.144 56.913 1.00 29.08 92 GLY A O 1
ATOM 751 N N . THR A 1 94 ? 8.817 34.141 54.856 1.00 22.87 93 THR A N 1
ATOM 752 C CA . THR A 1 94 ? 9.126 32.716 54.841 1.00 25.53 93 THR A CA 1
ATOM 753 C C . THR A 1 94 ? 10.632 32.535 54.726 1.00 21.93 93 THR A C 1
ATOM 754 O O . THR A 1 94 ? 11.251 33.061 53.796 1.00 22.70 93 THR A O 1
ATOM 758 N N . MET A 1 95 ? 11.219 31.775 55.656 1.00 20.23 94 MET A N 1
ATOM 759 C CA . MET A 1 95 ? 12.622 31.397 55.517 1.00 18.89 94 MET A CA 1
ATOM 760 C C . MET A 1 95 ? 12.724 30.186 54.597 1.00 19.76 94 MET A C 1
ATOM 761 O O . MET A 1 95 ? 12.240 29.101 54.941 1.00 21.34 94 MET A O 1
ATOM 766 N N . PRO A 1 96 ? 13.323 30.329 53.418 1.00 17.52 95 PRO A N 1
ATOM 767 C CA . PRO A 1 96 ? 13.355 29.202 52.478 1.00 16.24 95 PRO A CA 1
ATOM 768 C C . PRO A 1 96 ? 14.154 28.032 53.032 1.00 20.41 95 PRO A C 1
ATOM 769 O O . PRO A 1 96 ? 15.205 28.210 53.650 1.00 19.24 95 PRO A O 1
ATOM 773 N N . GLN A 1 97 ? 13.644 26.824 52.798 1.00 19.48 96 GLN A N 1
ATOM 774 C CA . GLN A 1 97 ? 14.369 25.607 53.143 1.00 19.61 96 GLN A CA 1
ATOM 775 C C . GLN A 1 97 ? 13.721 24.445 52.411 1.00 16.57 96 GLN A C 1
ATOM 776 O O . GLN A 1 97 ? 12.542 24.529 52.056 1.00 18.77 96 GLN A O 1
ATOM 782 N N . PRO A 1 98 ? 14.466 23.360 52.136 1.00 17.10 97 PRO A N 1
ATOM 783 C CA . PRO A 1 98 ? 15.894 23.187 52.409 1.00 15.69 97 PRO A CA 1
ATOM 784 C C . PRO A 1 98 ? 16.737 23.875 51.341 1.00 15.72 97 PRO A C 1
ATOM 785 O O . PRO A 1 98 ? 16.204 24.318 50.309 1.00 14.89 97 PRO A O 1
ATOM 789 N N . VAL A 1 99 ? 18.044 23.973 51.581 1.00 14.97 98 VAL A N 1
ATOM 790 C CA . VAL A 1 99 ? 18.935 24.746 50.728 1.00 13.71 98 VAL A CA 1
ATOM 791 C C . VAL A 1 99 ? 20.190 23.942 50.414 1.00 13.81 98 VAL A C 1
ATOM 792 O O . VAL A 1 99 ? 20.547 22.995 51.118 1.00 14.87 98 VAL A O 1
ATOM 796 N N . PHE A 1 100 ? 20.849 24.332 49.320 1.00 14.19 99 PHE A N 1
ATOM 797 C CA . PHE A 1 100 ? 22.200 23.901 48.980 1.00 13.85 99 PHE A CA 1
ATOM 798 C C . PHE A 1 100 ? 22.964 25.167 48.620 1.00 14.18 99 PHE A C 1
ATOM 799 O O . PHE A 1 100 ? 22.502 25.945 47.777 1.00 15.68 99 PHE A O 1
ATOM 807 N N . CYS A 1 101 ? 24.116 25.393 49.256 1.00 12.90 100 CYS A N 1
ATOM 808 C CA . CYS A 1 101 ? 24.934 26.574 48.980 1.00 12.11 100 CYS A CA 1
ATOM 809 C C . CYS A 1 101 ? 26.206 26.155 48.252 1.00 12.66 100 CYS A C 1
ATOM 810 O O . CYS A 1 101 ? 27.051 25.445 48.813 1.00 14.16 100 CYS A O 1
ATOM 813 N N . THR A 1 102 ? 26.344 26.598 47.001 1.00 13.30 101 THR A N 1
ATOM 814 C CA . THR A 1 102 ? 27.531 26.241 46.230 1.00 13.31 101 THR A CA 1
ATOM 815 C C . THR A 1 102 ? 28.785 26.950 46.729 1.00 14.03 101 THR A C 1
ATOM 816 O O . THR A 1 102 ? 29.893 26.488 46.431 1.00 14.83 101 THR A O 1
ATOM 820 N N . LYS A 1 103 ? 28.650 28.050 47.482 1.00 13.08 102 LYS A N 1
ATOM 821 C CA . LYS A 1 103 ? 29.849 28.677 48.029 1.00 13.15 102 LYS A CA 1
ATOM 822 C C . LYS A 1 103 ? 30.390 27.903 49.229 1.00 12.66 102 LYS A C 1
ATOM 823 O O . LYS A 1 103 ? 31.599 27.674 49.319 1.00 14.01 102 LYS A O 1
ATOM 829 N N . ILE A 1 104 ? 29.515 27.491 50.153 1.00 13.44 103 ILE A N 1
ATOM 830 C CA . ILE A 1 104 ? 29.946 26.592 51.223 1.00 13.86 103 ILE A CA 1
ATOM 831 C C . ILE A 1 104 ? 30.526 25.309 50.636 1.00 13.58 103 ILE A C 1
ATOM 832 O O . ILE A 1 104 ? 31.585 24.841 51.067 1.00 14.58 103 ILE A O 1
ATOM 837 N N . ALA A 1 105 ? 29.863 24.740 49.621 1.00 13.24 104 ALA A N 1
ATOM 838 C CA . ALA A 1 105 ? 30.384 23.521 49.002 1.00 13.16 104 ALA A CA 1
ATOM 839 C C . ALA A 1 105 ? 31.755 23.760 48.379 1.00 13.55 104 ALA A C 1
ATOM 840 O O . ALA A 1 105 ? 32.652 22.914 48.489 1.00 14.83 104 ALA A O 1
ATOM 842 N N . SER A 1 106 ? 31.949 24.924 47.751 1.00 13.38 105 SER A N 1
ATOM 843 C CA . SER A 1 106 ? 33.259 25.274 47.213 1.00 13.79 105 SER A CA 1
ATOM 844 C C . SER A 1 106 ? 34.309 25.353 48.317 1.00 14.71 105 SER A C 1
ATOM 845 O O . SER A 1 106 ? 35.428 24.843 48.165 1.00 14.40 105 SER A O 1
ATOM 848 N N . LYS A 1 107 ? 33.973 25.995 49.437 1.00 13.31 106 LYS A N 1
ATOM 849 C CA . LYS A 1 107 ? 34.932 26.100 50.531 1.00 12.84 106 LYS A CA 1
ATOM 850 C C . LYS A 1 107 ? 35.323 24.729 51.071 1.00 14.06 106 LYS A C 1
ATOM 851 O O . LYS A 1 107 ? 36.452 24.551 51.538 1.00 16.81 106 LYS A O 1
ATOM 857 N N . LEU A 1 108 ? 34.426 23.747 50.988 1.00 12.61 107 LEU A N 1
ATOM 858 C CA . LEU A 1 108 ? 34.706 22.415 51.508 1.00 14.35 107 LEU A CA 1
ATOM 859 C C . LEU A 1 108 ? 35.373 21.488 50.497 1.00 16.43 107 LEU A C 1
ATOM 860 O O . LEU A 1 108 ? 35.742 20.368 50.861 1.00 16.34 107 LEU A O 1
ATOM 865 N N . THR A 1 109 ? 35.533 21.911 49.247 1.00 14.45 108 THR A N 1
ATOM 866 C CA . THR A 1 109 ? 36.115 21.082 48.193 1.00 15.56 108 THR A CA 1
ATOM 867 C C . THR A 1 109 ? 37.316 21.723 47.523 1.00 13.34 108 THR A C 1
ATOM 868 O O . THR A 1 109 ? 38.305 21.037 47.230 1.00 16.26 108 THR A O 1
ATOM 872 N N . ARG A 1 110 ? 37.247 23.022 47.254 1.00 13.47 109 ARG A N 1
ATOM 873 C CA . ARG A 1 110 ? 38.309 23.727 46.542 1.00 14.45 109 ARG A CA 1
ATOM 874 C C . ARG A 1 110 ? 39.283 24.292 47.573 1.00 14.76 109 ARG A C 1
ATOM 875 O O . ARG A 1 110 ? 39.392 25.499 47.799 1.00 17.25 109 ARG A O 1
ATOM 883 N N . THR A 1 111 ? 39.977 23.355 48.227 1.00 14.24 110 THR A N 1
ATOM 884 C CA . THR A 1 111 ? 40.869 23.616 49.351 1.00 14.95 110 THR A CA 1
ATOM 885 C C . THR A 1 111 ? 42.181 24.255 48.926 1.00 18.74 110 THR A C 1
ATOM 886 O O . THR A 1 111 ? 42.996 24.607 49.791 1.00 21.25 110 THR A O 1
ATOM 890 N N . TYR A 1 112 ? 42.396 24.425 47.625 1.00 17.06 111 TYR A N 1
ATOM 891 C CA . TYR A 1 112 ? 43.637 24.938 47.066 1.00 20.00 111 TYR A CA 1
ATOM 892 C C . TYR A 1 112 ? 43.545 26.410 46.686 1.00 24.13 111 TYR A C 1
ATOM 893 O O . TYR A 1 112 ? 44.483 26.942 46.082 1.00 24.98 111 TYR A O 1
ATOM 902 N N . THR A 1 113 ? 42.439 27.076 47.016 1.00 23.12 112 THR A N 1
ATOM 903 C CA . THR A 1 113 ? 42.245 28.460 46.612 1.00 25.98 112 THR A CA 1
ATOM 904 C C . THR A 1 113 ? 41.381 29.181 47.635 1.00 24.59 112 THR A C 1
ATOM 905 O O . THR A 1 113 ? 40.630 28.565 48.398 1.00 24.80 112 THR A O 1
ATOM 909 N N . ASP A 1 114 ? 41.516 30.506 47.652 1.00 26.55 113 ASP A N 1
ATOM 910 C CA A ASP A 1 114 ? 40.654 31.377 48.438 0.52 32.86 113 ASP A CA 1
ATOM 911 C CA B ASP A 1 114 ? 40.653 31.377 48.438 0.48 32.84 113 ASP A CA 1
ATOM 912 C C . ASP A 1 114 ? 39.657 32.129 47.566 1.00 31.31 113 ASP A C 1
ATOM 913 O O . ASP A 1 114 ? 38.920 32.982 48.073 1.00 35.82 113 ASP A O 1
ATOM 922 N N . ARG A 1 115 ? 39.623 31.832 46.269 1.00 24.47 114 ARG A N 1
ATOM 923 C CA . ARG A 1 115 ? 38.732 32.487 45.316 1.00 26.07 114 ARG A CA 1
ATOM 924 C C . ARG A 1 115 ? 37.518 31.585 45.124 1.00 24.11 114 ARG A C 1
ATOM 925 O O . ARG A 1 115 ? 37.575 30.582 44.408 1.00 24.69 114 ARG A O 1
ATOM 933 N N . HIS A 1 116 ? 36.414 31.953 45.769 1.00 18.84 115 HIS A N 1
ATOM 934 C CA . HIS A 1 116 ? 35.188 31.166 45.742 1.00 15.47 115 HIS A CA 1
ATOM 935 C C . HIS A 1 116 ? 34.034 31.919 45.091 1.00 16.49 115 HIS A C 1
ATOM 936 O O . HIS A 1 116 ? 32.870 31.572 45.305 1.00 18.24 115 HIS A O 1
ATOM 943 N N . GLY A 1 117 ? 34.334 32.935 44.295 1.00 17.26 116 GLY A N 1
ATOM 944 C CA . GLY A 1 117 ? 33.283 33.667 43.616 1.00 17.95 116 GLY A CA 1
ATOM 945 C C . GLY A 1 117 ? 32.646 32.864 42.497 1.00 19.38 116 GLY A C 1
ATOM 946 O O . GLY A 1 117 ? 33.207 31.896 41.982 1.00 18.16 116 GLY A O 1
ATOM 947 N N . LEU A 1 118 ? 31.449 33.302 42.099 1.00 16.92 117 LEU A N 1
ATOM 948 C CA . LEU A 1 118 ? 30.689 32.576 41.083 1.00 17.09 117 LEU A CA 1
ATOM 949 C C . LEU A 1 118 ? 31.431 32.514 39.748 1.00 18.02 117 LEU A C 1
ATOM 950 O O . LEU A 1 118 ? 31.496 31.454 39.113 1.00 16.82 117 LEU A O 1
ATOM 955 N N . LYS A 1 119 ? 31.982 33.639 39.287 1.00 17.64 118 LYS A N 1
ATOM 956 C CA . LYS A 1 119 ? 32.668 33.639 37.996 1.00 17.62 118 LYS A CA 1
ATOM 957 C C . LYS A 1 119 ? 33.838 32.663 37.998 1.00 17.29 118 LYS A C 1
ATOM 958 O O . LYS A 1 119 ? 34.017 31.879 37.056 1.00 20.49 118 LYS A O 1
ATOM 964 N N . GLU A 1 120 ? 34.639 32.684 39.066 1.00 19.74 119 GLU A N 1
ATOM 965 C CA . GLU A 1 120 ? 35.813 31.821 39.141 1.00 22.66 119 GLU A CA 1
ATOM 966 C C . GLU A 1 120 ? 35.419 30.348 39.186 1.00 17.44 119 GLU A C 1
ATOM 967 O O . GLU A 1 120 ? 36.026 29.512 38.505 1.00 19.82 119 GLU A O 1
ATOM 973 N N . ILE A 1 121 ? 34.398 30.010 39.971 1.00 16.59 120 ILE A N 1
ATOM 974 C CA . ILE A 1 121 ? 34.046 28.600 40.105 1.00 17.31 120 ILE A CA 1
ATOM 975 C C . ILE A 1 121 ? 33.356 28.082 38.849 1.00 17.24 120 ILE A C 1
ATOM 976 O O . ILE A 1 121 ? 33.551 26.925 38.459 1.00 18.51 120 ILE A O 1
ATOM 981 N N . CYS A 1 122 ? 32.557 28.918 38.185 1.00 15.87 121 CYS A N 1
ATOM 982 C CA . CYS A 1 122 ? 31.952 28.492 36.927 1.00 16.55 121 CYS A CA 1
ATOM 983 C C . CYS A 1 122 ? 33.012 28.237 35.868 1.00 18.79 121 CYS A C 1
ATOM 984 O O . CYS A 1 122 ? 32.912 27.277 35.093 1.00 18.73 121 CYS A O 1
ATOM 987 N N . SER A 1 123 ? 34.041 29.082 35.813 1.00 17.03 122 SER A N 1
ATOM 988 C CA . SER A 1 123 ? 35.116 28.853 34.856 1.00 21.58 122 SER A CA 1
ATOM 989 C C . SER A 1 123 ? 35.837 27.543 35.154 1.00 19.51 122 SER A C 1
ATOM 990 O O . SER A 1 123 ? 36.057 26.721 34.255 1.00 21.51 122 SER A O 1
ATOM 993 N N . GLU A 1 124 ? 36.188 27.324 36.420 1.00 19.23 123 GLU A N 1
ATOM 994 C CA . GLU A 1 124 ? 37.016 26.178 36.781 1.00 20.17 123 GLU A CA 1
ATOM 995 C C . GLU A 1 124 ? 36.234 24.871 36.698 1.00 19.97 123 GLU A C 1
ATOM 996 O O . GLU A 1 124 ? 36.725 23.880 36.143 1.00 22.30 123 GLU A O 1
ATOM 1002 N N . LEU A 1 125 ? 35.018 24.845 37.248 1.00 18.93 124 LEU A N 1
ATOM 1003 C CA . LEU A 1 125 ? 34.269 23.600 37.388 1.00 17.80 124 LEU A CA 1
ATOM 1004 C C . LEU A 1 125 ? 33.391 23.289 36.187 1.00 17.22 124 LEU A C 1
ATOM 1005 O O . LEU A 1 125 ? 33.117 22.112 35.921 1.00 21.55 124 LEU A O 1
ATOM 1010 N N . LEU A 1 126 ? 32.947 24.311 35.453 1.00 17.72 125 LEU A N 1
ATOM 1011 C CA . LEU A 1 126 ? 31.978 24.128 34.383 1.00 18.05 125 LEU A CA 1
ATOM 1012 C C . LEU A 1 126 ? 32.498 24.522 33.016 1.00 20.56 125 LEU A C 1
ATOM 1013 O O . LEU A 1 126 ? 31.833 24.219 32.015 1.00 21.35 125 LEU A O 1
ATOM 1018 N N . ASP A 1 127 ? 33.654 25.187 32.943 1.00 20.41 126 ASP A N 1
ATOM 1019 C CA A ASP A 1 127 ? 34.150 25.765 31.696 0.56 22.15 126 ASP A CA 1
ATOM 1020 C CA B ASP A 1 127 ? 34.150 25.764 31.692 0.44 22.14 126 ASP A CA 1
ATOM 1021 C C . ASP A 1 127 ? 33.110 26.695 31.073 1.00 20.27 126 ASP A C 1
ATOM 1022 O O . ASP A 1 127 ? 32.883 26.702 29.861 1.00 25.56 126 ASP A O 1
ATOM 1031 N N . VAL A 1 128 ? 32.467 27.485 31.934 1.00 22.42 127 VAL A N 1
ATOM 1032 C CA . VAL A 1 128 ? 31.465 28.472 31.553 1.00 22.94 127 VAL A CA 1
ATOM 1033 C C . VAL A 1 128 ? 31.989 29.835 31.974 1.00 22.72 127 VAL A C 1
ATOM 1034 O O . VAL A 1 128 ? 32.382 30.022 33.131 1.00 24.10 127 VAL A O 1
ATOM 1038 N N . SER A 1 129 ? 32.019 30.776 31.037 1.00 24.51 128 SER A N 1
ATOM 1039 C CA . SER A 1 129 ? 32.482 32.131 31.314 1.00 27.26 128 SER A CA 1
ATOM 1040 C C . SER A 1 129 ? 31.264 33.027 31.504 1.00 27.54 128 SER A C 1
ATOM 1041 O O . SER A 1 129 ? 30.492 33.241 30.563 1.00 33.67 128 SER A O 1
ATOM 1044 N N . ILE A 1 130 ? 31.090 33.551 32.713 1.00 26.48 129 ILE A N 1
ATOM 1045 C CA . ILE A 1 130 ? 30.053 34.536 32.992 1.00 30.06 129 ILE A CA 1
ATOM 1046 C C . ILE A 1 130 ? 30.715 35.891 33.199 1.00 32.48 129 ILE A C 1
ATOM 1047 O O . ILE A 1 130 ? 31.754 35.997 33.862 1.00 32.41 129 ILE A O 1
ATOM 1052 N N . SER A 1 131 ? 30.128 36.921 32.603 1.00 31.50 130 SER A N 1
ATOM 1053 C CA A SER A 1 131 ? 30.663 38.267 32.725 0.46 32.39 130 SER A CA 1
ATOM 1054 C CA B SER A 1 131 ? 30.660 38.269 32.722 0.54 32.36 130 SER A CA 1
ATOM 1055 C C . SER A 1 131 ? 30.226 38.878 34.048 1.00 31.07 130 SER A C 1
ATOM 1056 O O . SER A 1 131 ? 29.080 38.717 34.476 1.00 33.02 130 SER A O 1
ATOM 1061 N N . LYS A 1 132 ? 31.149 39.574 34.698 1.00 38.22 131 LYS A N 1
ATOM 1062 C CA . LYS A 1 132 ? 30.882 40.207 35.980 1.00 42.80 131 LYS A CA 1
ATOM 1063 C C . LYS A 1 132 ? 30.579 41.681 35.755 1.00 41.17 131 LYS A C 1
ATOM 1064 O O . LYS A 1 132 ? 31.318 42.371 35.044 1.00 41.56 131 LYS A O 1
ATOM 1070 N N . GLN A 1 133 ? 29.485 42.154 36.348 1.00 34.06 132 GLN A N 1
ATOM 1071 C CA . GLN A 1 133 ? 29.108 43.555 36.221 1.00 41.90 132 GLN A CA 1
ATOM 1072 C C . GLN A 1 133 ? 30.113 44.427 36.966 1.00 40.42 132 GLN A C 1
ATOM 1073 O O . GLN A 1 133 ? 30.388 44.205 38.149 1.00 40.86 132 GLN A O 1
ATOM 1079 N N . GLN A 1 134 ? 30.659 45.423 36.272 1.00 52.06 133 GLN A N 1
ATOM 1080 C CA . GLN A 1 134 ? 31.735 46.237 36.827 1.00 65.67 133 GLN A CA 1
ATOM 1081 C C . GLN A 1 134 ? 31.229 47.522 37.480 1.00 61.47 133 GLN A C 1
ATOM 1082 O O . GLN A 1 134 ? 31.655 47.864 38.587 1.00 60.93 133 GLN A O 1
ATOM 1088 N N . GLN A 1 135 ? 30.328 48.241 36.816 1.00 54.66 134 GLN A N 1
ATOM 1089 C CA . GLN A 1 135 ? 29.774 49.451 37.400 1.00 45.92 134 GLN A CA 1
ATOM 1090 C C . GLN A 1 135 ? 28.670 49.106 38.395 1.00 50.53 134 GLN A C 1
ATOM 1091 O O . GLN A 1 135 ? 28.066 48.031 38.348 1.00 38.87 134 GLN A O 1
ATOM 1097 N N . SER A 1 136 ? 28.410 50.038 39.308 1.00 40.14 135 SER A N 1
ATOM 1098 C CA . SER A 1 136 ? 27.339 49.852 40.274 1.00 42.67 135 SER A CA 1
ATOM 1099 C C . SER A 1 136 ? 25.986 50.128 39.632 1.00 25.86 135 SER A C 1
ATOM 1100 O O . SER A 1 136 ? 25.867 50.906 38.681 1.00 32.03 135 SER A O 1
ATOM 1103 N N . SER A 1 137 ? 24.957 49.490 40.180 1.00 29.20 136 SER A N 1
ATOM 1104 C CA . SER A 1 137 ? 23.639 49.455 39.572 1.00 25.56 136 SER A CA 1
ATOM 1105 C C . SER A 1 137 ? 22.599 49.832 40.616 1.00 19.11 136 SER A C 1
ATOM 1106 O O . SER A 1 137 ? 22.619 49.302 41.732 1.00 20.85 136 SER A O 1
ATOM 1109 N N . ASP A 1 138 ? 21.689 50.730 40.246 1.00 19.29 137 ASP A N 1
ATOM 1110 C CA . ASP A 1 138 ? 20.496 51.017 41.039 1.00 20.76 137 ASP A CA 1
ATOM 1111 C C . ASP A 1 138 ? 19.450 49.976 40.664 1.00 18.15 137 ASP A C 1
ATOM 1112 O O . ASP A 1 138 ? 18.739 50.123 39.666 1.00 20.42 137 ASP A O 1
ATOM 1117 N N . TRP A 1 139 ? 19.340 48.924 41.469 1.00 17.08 138 TRP A N 1
ATOM 1118 C CA . TRP A 1 139 ? 18.400 47.861 41.149 1.00 15.92 138 TRP A CA 1
ATOM 1119 C C . TRP A 1 139 ? 16.959 48.216 41.492 1.00 17.98 138 TRP A C 1
ATOM 1120 O O . TRP A 1 139 ? 16.057 47.438 41.160 1.00 17.91 138 TRP A O 1
ATOM 1131 N N . ALA A 1 140 ? 16.723 49.368 42.125 1.00 17.66 139 ALA A N 1
ATOM 1132 C CA . ALA A 1 140 ? 15.378 49.839 42.437 1.00 17.74 139 ALA A CA 1
ATOM 1133 C C . ALA A 1 140 ? 14.796 50.734 41.349 1.00 19.43 139 ALA A C 1
ATOM 1134 O O . ALA A 1 140 ? 13.677 51.239 41.507 1.00 21.93 139 ALA A O 1
ATOM 1136 N N . ALA A 1 141 ? 15.522 50.945 40.251 1.00 19.39 140 ALA A N 1
ATOM 1137 C CA . ALA A 1 141 ? 15.023 51.788 39.175 1.00 20.04 140 ALA A CA 1
ATOM 1138 C C . ALA A 1 141 ? 13.738 51.207 38.601 1.00 20.60 140 ALA A C 1
ATO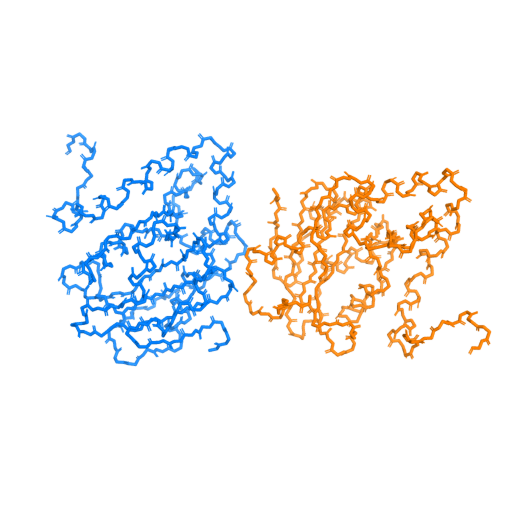M 1139 O O . ALA A 1 141 ? 13.576 49.986 38.516 1.00 19.84 140 ALA A O 1
ATOM 1141 N N . GLU A 1 142 ? 12.820 52.095 38.209 1.00 24.34 141 GLU A N 1
ATOM 1142 C CA . GLU A 1 142 ? 11.555 51.654 37.628 1.00 27.11 141 GLU A CA 1
ATOM 1143 C C . GLU A 1 142 ? 11.790 50.762 36.421 1.00 25.77 141 GLU A C 1
ATOM 1144 O O . GLU A 1 142 ? 11.104 49.749 36.242 1.00 27.81 141 GLU A O 1
ATOM 1150 N N . VAL A 1 143 ? 12.763 51.116 35.588 1.00 25.03 142 VAL A N 1
ATOM 1151 C CA . VAL A 1 143 ? 13.051 50.395 34.355 1.00 29.06 142 VAL A CA 1
ATOM 1152 C C . VAL A 1 143 ? 14.407 49.719 34.500 1.00 27.97 142 VAL A C 1
ATOM 1153 O O . VAL A 1 143 ? 15.421 50.389 34.729 1.00 30.30 142 VAL A O 1
ATOM 1157 N N . LEU A 1 144 ? 14.421 48.393 34.374 1.00 25.78 143 LEU A N 1
ATOM 1158 C CA . LEU A 1 144 ? 15.658 47.623 34.356 1.00 23.13 143 LEU A CA 1
ATOM 1159 C C . LEU A 1 144 ? 16.111 47.403 32.918 1.00 27.26 143 LEU A C 1
ATOM 1160 O O . LEU A 1 144 ? 15.292 47.187 32.021 1.00 27.33 143 LEU A O 1
ATOM 1165 N N . SER A 1 145 ? 17.421 47.462 32.703 1.00 21.89 144 SER A N 1
ATOM 1166 C CA . SER A 1 145 ? 17.986 47.304 31.372 1.00 21.45 144 SER A CA 1
ATOM 1167 C C . SER A 1 145 ? 18.106 45.827 31.002 1.00 19.26 144 SER A C 1
ATOM 1168 O O . SER A 1 145 ? 18.075 44.940 31.857 1.00 18.77 144 SER A O 1
ATOM 1171 N N . GLN A 1 146 ? 18.253 45.567 29.700 1.00 21.35 145 GLN A N 1
ATOM 1172 C CA . GLN A 1 146 ? 18.504 44.198 29.263 1.00 21.78 145 GLN A CA 1
ATOM 1173 C C . GLN A 1 146 ? 19.809 43.672 29.844 1.00 20.29 145 GLN A C 1
ATOM 1174 O O . GLN A 1 146 ? 19.901 42.495 30.213 1.00 19.32 145 GLN A O 1
ATOM 1180 N N . ALA A 1 147 ? 20.822 44.537 29.956 1.00 20.85 146 ALA A N 1
ATOM 1181 C CA . ALA A 1 147 ? 22.082 44.125 30.566 1.00 21.82 146 ALA A CA 1
ATOM 1182 C C . ALA A 1 147 ? 21.868 43.670 32.003 1.00 18.25 146 ALA A C 1
ATOM 1183 O O . ALA A 1 147 ? 22.421 42.646 32.429 1.00 19.11 146 ALA A O 1
ATOM 1185 N N . GLN A 1 148 ? 21.062 44.415 32.765 1.00 19.44 147 GLN A N 1
ATOM 1186 C CA . GLN A 1 148 ? 20.734 44.009 34.127 1.00 16.80 147 GLN A CA 1
ATOM 1187 C C . GLN A 1 148 ? 20.011 42.669 34.150 1.00 16.47 147 GLN A C 1
ATOM 1188 O O . GLN A 1 148 ? 20.328 41.800 34.972 1.00 16.48 147 GLN A O 1
ATOM 1194 N N . LEU A 1 149 ? 19.040 42.474 33.250 1.00 18.27 148 LEU A N 1
ATOM 1195 C CA . LEU A 1 149 ? 18.357 41.182 33.186 1.00 18.16 148 LEU A CA 1
ATOM 1196 C C . LEU A 1 149 ? 19.338 40.054 32.888 1.00 16.02 148 LEU A C 1
ATOM 1197 O O . LEU A 1 149 ? 19.252 38.971 33.482 1.00 17.09 148 LEU A O 1
ATOM 1202 N N . GLU A 1 150 ? 20.285 40.295 31.978 1.00 16.88 149 GLU A N 1
ATOM 1203 C CA . GLU A 1 150 ? 21.264 39.270 31.623 1.00 17.60 149 GLU A CA 1
ATOM 1204 C C . GLU A 1 150 ? 22.207 38.973 32.782 1.00 16.12 149 GLU A C 1
ATOM 1205 O O . GLU A 1 150 ? 22.535 37.809 33.035 1.00 17.50 149 GLU A O 1
ATOM 1211 N N . TYR A 1 151 ? 22.657 40.006 33.500 1.00 15.50 150 TYR A N 1
ATOM 1212 C CA . TYR A 1 151 ? 23.487 39.773 34.679 1.00 16.94 150 TYR A CA 1
ATOM 1213 C C . TYR A 1 151 ? 22.735 38.947 35.716 1.00 16.68 150 TYR A C 1
ATOM 1214 O O . TYR A 1 151 ? 23.272 37.977 36.270 1.00 16.81 150 TYR A O 1
ATOM 1223 N N . ALA A 1 152 ? 21.476 39.307 35.981 1.00 15.59 151 ALA A N 1
ATOM 1224 C CA . ALA A 1 152 ? 20.699 38.583 36.979 1.00 15.46 151 ALA A CA 1
ATOM 1225 C C . ALA A 1 152 ? 20.482 37.136 36.564 1.00 15.83 151 ALA A C 1
ATOM 1226 O O . ALA A 1 152 ? 20.605 36.220 37.384 1.00 16.33 151 ALA A O 1
ATOM 1228 N N . ALA A 1 153 ? 20.160 36.905 35.290 1.00 15.30 152 ALA A N 1
ATOM 1229 C CA . ALA A 1 153 ? 19.963 35.534 34.825 1.00 16.10 152 ALA A CA 1
ATOM 1230 C C . ALA A 1 153 ? 21.248 34.724 34.929 1.00 15.41 152 ALA A C 1
ATOM 1231 O O . ALA A 1 153 ? 21.216 33.546 35.307 1.00 15.81 152 ALA A O 1
ATOM 1233 N N . SER A 1 154 ? 22.395 35.342 34.627 1.00 15.70 153 SER A N 1
ATOM 1234 C CA . SER A 1 154 ? 23.658 34.612 34.684 1.00 16.55 153 SER A CA 1
ATOM 1235 C C . SER A 1 154 ? 23.931 34.069 36.080 1.00 16.13 153 SER A C 1
ATOM 1236 O O . SER A 1 154 ? 24.639 33.063 36.224 1.00 17.23 153 SER A O 1
ATOM 1239 N N . ASP A 1 155 ? 23.377 34.711 37.115 1.00 14.63 154 ASP A N 1
ATOM 1240 C CA . ASP A 1 155 ? 23.576 34.258 38.488 1.00 15.82 154 ASP A CA 1
ATOM 1241 C C . ASP A 1 155 ? 22.899 32.926 38.777 1.00 15.67 154 ASP A C 1
ATOM 1242 O O . ASP A 1 155 ? 23.320 32.228 39.711 1.00 15.86 154 ASP A O 1
ATOM 1247 N N . VAL A 1 156 ? 21.858 32.566 38.025 1.00 13.20 155 VAL A N 1
ATOM 1248 C CA . VAL A 1 156 ? 21.065 31.376 38.322 1.00 14.53 155 VAL A CA 1
ATOM 1249 C C . VAL A 1 156 ? 21.081 30.328 37.221 1.00 14.99 155 VAL A C 1
ATOM 1250 O O . VAL A 1 156 ? 20.696 29.182 37.487 1.00 15.06 155 VAL A O 1
ATOM 1254 N N . LEU A 1 157 ? 21.529 30.657 36.006 1.00 14.22 156 LEU A N 1
ATOM 1255 C CA . LEU A 1 157 ? 21.418 29.721 34.888 1.00 13.61 156 LEU A CA 1
ATOM 1256 C C . LEU A 1 157 ? 22.313 28.499 35.037 1.00 15.22 156 LEU A C 1
ATOM 1257 O O . LEU A 1 157 ? 22.069 27.496 34.352 1.00 16.10 156 LEU A O 1
ATOM 1262 N N . TYR A 1 158 ? 23.327 28.556 35.904 1.00 14.68 157 TYR A N 1
ATOM 1263 C CA . TYR A 1 158 ? 24.337 27.510 35.993 1.00 16.84 157 TYR A CA 1
ATOM 1264 C C . TYR A 1 158 ? 24.433 26.844 37.358 1.00 15.61 157 TYR A C 1
ATOM 1265 O O . TYR A 1 158 ? 25.284 25.961 37.538 1.00 15.86 157 TYR A O 1
ATOM 1274 N N . LEU A 1 159 ? 23.582 27.213 38.323 1.00 14.03 158 LEU A N 1
ATOM 1275 C CA . LEU A 1 159 ? 23.752 26.674 39.672 1.00 13.72 158 LEU A CA 1
ATOM 1276 C C . LEU A 1 159 ? 23.412 25.192 39.752 1.00 14.20 158 LEU A C 1
ATOM 1277 O O . LEU A 1 159 ? 24.006 24.482 40.573 1.00 14.86 158 LEU A O 1
ATOM 1282 N N . HIS A 1 160 ? 22.479 24.695 38.926 1.00 13.94 159 HIS A N 1
ATOM 1283 C CA . HIS A 1 160 ? 22.225 23.255 38.928 1.00 14.63 159 HIS A CA 1
ATOM 1284 C C . HIS A 1 160 ? 23.450 22.486 38.443 1.00 14.41 159 HIS A C 1
ATOM 1285 O O . HIS A 1 160 ? 23.820 21.465 39.036 1.00 15.60 159 HIS A O 1
ATOM 1292 N N . ARG A 1 161 ? 24.083 22.947 37.356 1.00 14.60 160 ARG A N 1
ATOM 1293 C CA A ARG A 1 161 ? 25.315 22.307 36.907 0.59 15.40 160 ARG A CA 1
ATOM 1294 C CA B ARG A 1 161 ? 25.326 22.327 36.897 0.41 15.45 160 ARG A CA 1
ATOM 1295 C C . ARG A 1 161 ? 26.385 22.374 37.986 1.00 15.47 160 ARG A C 1
ATOM 1296 O O . ARG A 1 161 ? 27.081 21.382 38.239 1.00 16.10 160 ARG A O 1
ATOM 1311 N N . LEU A 1 162 ? 26.520 23.528 38.642 1.00 14.18 161 LEU A N 1
ATOM 1312 C CA . LEU A 1 162 ? 27.526 23.692 39.680 1.00 15.58 161 LEU A CA 1
ATOM 1313 C C . LEU A 1 162 ? 27.273 22.742 40.844 1.00 14.72 161 LEU A C 1
ATOM 1314 O O . LEU A 1 162 ? 28.204 22.102 41.348 1.00 15.99 161 LEU A O 1
ATOM 1319 N N . LYS A 1 163 ? 26.016 22.638 41.279 1.00 13.95 162 LYS A N 1
ATOM 1320 C CA . LYS A 1 163 ? 25.670 21.716 42.357 1.00 14.72 162 LYS A CA 1
ATOM 1321 C C . LYS A 1 163 ? 26.007 20.276 41.988 1.00 14.79 162 LYS A C 1
ATOM 1322 O O . LYS A 1 163 ? 26.515 19.518 42.826 1.00 15.38 162 LYS A O 1
ATOM 1328 N N . ALA A 1 164 ? 25.742 19.876 40.737 1.00 14.31 163 ALA A N 1
ATOM 1329 C CA . ALA A 1 164 ? 26.032 18.505 40.329 1.00 14.76 163 ALA A CA 1
ATOM 1330 C C . ALA A 1 164 ? 27.519 18.200 40.451 1.00 16.29 163 ALA A C 1
ATOM 1331 O O . ALA A 1 164 ? 27.903 17.146 40.976 1.00 17.59 163 ALA A O 1
ATOM 1333 N N . VAL A 1 165 ? 28.373 19.126 40.011 1.00 15.15 164 VAL A N 1
ATOM 1334 C CA . VAL A 1 165 ? 29.813 18.904 40.088 1.00 15.50 164 VAL A CA 1
ATOM 1335 C C . VAL A 1 165 ? 30.284 18.933 41.537 1.00 14.83 164 VAL A C 1
ATOM 1336 O O . VAL A 1 165 ? 31.088 18.091 41.960 1.00 16.17 164 VAL A O 1
ATOM 1340 N N . LEU A 1 166 ? 29.784 19.891 42.322 1.00 15.21 165 LEU A N 1
ATOM 1341 C CA . LEU A 1 166 ? 30.208 20.005 43.714 1.00 13.51 165 LEU A CA 1
ATOM 1342 C C . LEU A 1 166 ? 29.775 18.802 44.547 1.00 15.66 165 LEU A C 1
ATOM 1343 O O . LEU A 1 166 ? 30.506 18.385 45.453 1.00 16.08 165 LEU A O 1
ATOM 1348 N N . GLU A 1 167 ? 28.613 18.215 44.248 1.00 14.76 166 GLU A N 1
ATOM 1349 C CA . GLU A 1 167 ? 28.214 16.994 44.944 1.00 15.16 166 GLU A CA 1
ATOM 1350 C C . GLU A 1 167 ? 29.207 15.871 44.669 1.00 16.55 166 GLU A C 1
ATOM 1351 O O . GLU A 1 167 ? 29.586 15.128 45.585 1.00 17.28 166 GLU A O 1
ATOM 1357 N N . GLN A 1 168 ? 29.650 15.741 43.416 1.00 17.20 167 GLN A N 1
ATOM 1358 C CA . GLN A 1 168 ? 30.672 14.749 43.091 1.00 17.29 167 GLN A CA 1
ATOM 1359 C C . GLN A 1 168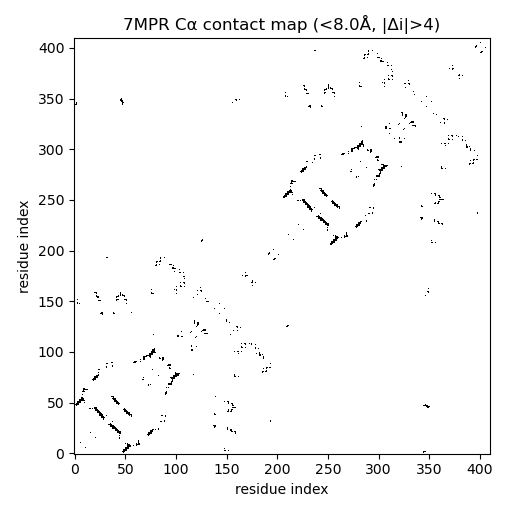 ? 31.965 15.027 43.847 1.00 17.81 167 GLN A C 1
ATOM 1360 O O . GLN A 1 168 ? 32.591 14.107 44.386 1.00 18.17 167 GLN A O 1
ATOM 1366 N N . ARG A 1 169 ? 32.377 16.293 43.901 1.00 15.55 168 ARG A N 1
ATOM 1367 C CA . ARG A 1 169 ? 33.609 16.638 44.603 1.00 17.10 168 ARG A CA 1
ATOM 1368 C C . ARG A 1 169 ? 33.488 16.397 46.105 1.00 14.63 168 ARG A C 1
ATOM 1369 O O . ARG A 1 169 ? 34.439 15.921 46.736 1.00 16.04 168 ARG A O 1
ATOM 1377 N N . LEU A 1 170 ? 32.330 16.722 46.695 1.00 15.14 169 LEU A N 1
ATOM 1378 C CA . LEU A 1 170 ? 32.125 16.453 48.116 1.00 15.53 169 LEU A CA 1
ATOM 1379 C C . LEU A 1 170 ? 32.224 14.965 48.413 1.00 14.05 169 LEU A C 1
ATOM 1380 O O . LEU A 1 170 ? 32.792 14.564 49.435 1.00 16.91 169 LEU A O 1
ATOM 1385 N N . GLU A 1 171 ? 31.676 14.128 47.529 1.00 16.06 170 GLU A N 1
ATOM 1386 C CA . GLU A 1 171 ? 31.769 12.690 47.732 1.00 18.55 170 GLU A CA 1
ATOM 1387 C C . GLU A 1 171 ? 33.205 12.212 47.572 1.00 17.56 170 GLU A C 1
ATOM 1388 O O . GLU A 1 171 ? 33.686 11.403 48.374 1.00 19.92 170 GLU A O 1
ATOM 1394 N N . ARG A 1 172 ? 33.911 12.723 46.559 1.00 16.93 171 ARG A N 1
ATOM 1395 C CA . ARG A 1 172 ? 35.280 12.280 46.312 1.00 18.49 171 ARG A CA 1
ATOM 1396 C C . ARG A 1 172 ? 36.176 12.548 47.513 1.00 17.30 171 ARG A C 1
ATOM 1397 O O . ARG A 1 172 ? 36.989 11.698 47.893 1.00 21.21 171 ARG A O 1
ATOM 1405 N N . ASP A 1 173 ? 36.042 13.719 48.125 1.00 18.51 172 ASP A N 1
ATOM 1406 C CA . ASP A 1 173 ? 36.935 14.099 49.208 1.00 21.00 172 ASP A CA 1
ATOM 1407 C C . ASP A 1 173 ? 36.336 13.870 50.595 1.00 21.36 172 ASP A C 1
ATOM 1408 O O . ASP A 1 173 ? 36.964 14.224 51.598 1.00 22.73 172 ASP A O 1
ATOM 1413 N N . GLY A 1 174 ? 35.154 13.261 50.673 1.00 18.34 173 GLY A N 1
ATOM 1414 C CA . GLY A 1 174 ? 34.639 12.740 51.928 1.00 20.67 173 GLY A CA 1
ATOM 1415 C C . GLY A 1 174 ? 33.971 13.733 52.851 1.00 21.42 173 GLY A C 1
ATOM 1416 O O . GLY A 1 174 ? 34.043 13.572 54.076 1.00 22.87 173 GLY A O 1
ATOM 1417 N N . ARG A 1 175 ? 33.295 14.749 52.309 1.00 16.86 174 ARG A N 1
ATOM 1418 C CA . ARG A 1 175 ? 32.748 15.820 53.138 1.00 16.22 174 ARG A CA 1
ATOM 1419 C C . ARG A 1 175 ? 31.256 16.048 52.911 1.00 15.37 174 ARG A C 1
ATOM 1420 O O . ARG A 1 175 ? 30.729 17.094 53.304 1.00 16.08 174 ARG A O 1
ATOM 1428 N N . THR A 1 176 ? 30.563 15.079 52.308 1.00 16.21 175 THR A N 1
ATOM 1429 C CA . THR A 1 176 ? 29.134 15.233 52.038 1.00 15.57 175 THR A CA 1
ATOM 1430 C C . THR A 1 176 ? 28.342 15.499 53.316 1.00 16.50 175 THR A C 1
ATOM 1431 O O . THR A 1 176 ? 27.490 16.394 53.353 1.00 16.66 175 THR A O 1
ATOM 1435 N N . LYS A 1 177 ? 28.601 14.728 54.373 1.00 17.11 176 LYS A N 1
ATOM 1436 C CA . LYS A 1 177 ? 27.802 14.863 55.589 1.00 18.32 176 LYS A CA 1
ATOM 1437 C C . LYS A 1 177 ? 28.014 16.218 56.252 1.00 15.81 176 LYS A C 1
ATOM 1438 O O . LYS A 1 177 ? 27.062 16.826 56.759 1.00 16.55 176 LYS A O 1
ATOM 1440 N N . GLN A 1 178 ? 29.253 16.704 56.280 1.00 16.09 177 GLN A N 1
ATOM 1441 C CA . GLN A 1 178 ? 29.511 18.001 56.893 1.00 16.44 177 GLN A CA 1
ATOM 1442 C C . GLN A 1 178 ? 28.858 19.123 56.095 1.00 15.22 177 GLN A C 1
ATOM 1443 O O . GLN A 1 178 ? 28.262 20.040 56.673 1.00 15.23 177 GLN A O 1
ATOM 1449 N N . ALA A 1 179 ? 28.936 19.055 54.762 1.00 13.93 178 ALA A N 1
ATOM 1450 C CA . ALA A 1 179 ? 28.262 20.045 53.934 1.00 13.59 178 ALA A CA 1
ATOM 1451 C C . ALA A 1 179 ? 26.765 20.058 54.209 1.00 14.80 178 ALA A C 1
ATOM 1452 O O . ALA A 1 179 ? 26.164 21.124 54.381 1.00 13.42 178 ALA A O 1
ATOM 1454 N N . GLU A 1 180 ? 26.148 18.878 54.277 1.00 15.13 179 GLU A N 1
ATOM 1455 C CA . GLU A 1 180 ? 24.713 18.822 54.530 1.00 15.16 179 GLU A CA 1
ATOM 1456 C C . GLU A 1 180 ? 24.351 19.463 55.866 1.00 15.07 179 GLU A C 1
ATOM 1457 O O . GLU A 1 180 ? 23.344 20.171 55.964 1.00 14.98 179 GLU A O 1
ATOM 1463 N N . ALA A 1 181 ? 25.162 19.243 56.904 1.00 13.88 180 ALA A N 1
ATOM 1464 C CA . ALA A 1 181 ? 24.883 19.879 58.189 1.00 13.68 180 ALA A CA 1
ATOM 1465 C C . ALA A 1 181 ? 25.004 21.395 58.091 1.00 13.06 180 ALA A C 1
ATOM 1466 O O . ALA A 1 181 ? 24.224 22.127 58.717 1.00 13.90 180 ALA A O 1
ATOM 1468 N N . CYS A 1 182 ? 25.972 21.887 57.305 1.00 12.49 181 CYS A N 1
ATOM 1469 C CA . CYS A 1 182 ? 26.070 23.322 57.066 1.00 12.30 181 CYS A CA 1
ATOM 1470 C C . CYS A 1 182 ? 24.815 23.841 56.384 1.00 12.49 181 CYS A C 1
ATOM 1471 O O . CYS A 1 182 ? 24.307 24.908 56.742 1.00 13.74 181 CYS A O 1
ATOM 1474 N N . PHE A 1 183 ? 24.305 23.103 55.393 1.00 12.83 182 PHE A N 1
ATOM 1475 C CA . PHE A 1 183 ? 23.095 23.536 54.703 1.00 13.00 182 PHE A CA 1
ATOM 1476 C C . PHE A 1 183 ? 21.895 23.549 55.640 1.00 14.69 182 PHE A C 1
ATOM 1477 O O . PHE A 1 183 ? 21.026 24.421 55.529 1.00 15.14 182 PHE A O 1
ATOM 1485 N N . LYS A 1 184 ? 21.829 22.591 56.574 1.00 13.38 183 LYS A N 1
ATOM 1486 C CA . LYS A 1 184 ? 20.725 22.574 57.528 1.00 13.14 183 LYS A CA 1
ATOM 1487 C C . LYS A 1 184 ? 20.792 23.767 58.473 1.00 14.06 183 LYS A C 1
ATOM 1488 O O . LYS A 1 184 ? 19.748 24.296 58.879 1.00 16.06 183 LYS A O 1
ATOM 1494 N N . PHE A 1 185 ? 22.002 24.200 58.839 1.00 12.85 184 PHE A N 1
ATOM 1495 C CA . PHE A 1 185 ? 22.134 25.339 59.737 1.00 13.63 184 PHE A CA 1
ATOM 1496 C C . PHE A 1 185 ? 21.959 26.672 59.023 1.00 12.52 184 PHE A C 1
ATOM 1497 O O . PHE A 1 185 ? 21.574 27.659 59.662 1.00 13.33 184 PHE A O 1
ATOM 1505 N N . LEU A 1 186 ? 22.259 26.735 57.724 1.00 13.12 185 LEU A N 1
ATOM 1506 C CA . LEU A 1 186 ? 22.303 28.021 57.034 1.00 13.63 185 LEU A CA 1
ATOM 1507 C C . LEU A 1 186 ? 21.056 28.880 57.241 1.00 13.28 185 LEU A C 1
ATOM 1508 O O . LEU A 1 186 ? 21.213 30.090 57.481 1.00 14.41 185 LEU A O 1
ATOM 1513 N N . PRO A 1 187 ? 19.825 28.351 57.192 1.00 13.79 186 PRO A N 1
ATOM 1514 C CA . PRO A 1 187 ? 18.666 29.221 57.457 1.00 14.62 186 PRO A CA 1
ATOM 1515 C C . PRO A 1 187 ? 18.722 29.882 58.824 1.00 15.90 186 PRO A C 1
ATOM 1516 O O . PRO A 1 187 ? 18.309 31.044 58.964 1.00 16.78 186 PRO A O 1
ATOM 1520 N N . THR A 1 188 ? 19.234 29.175 59.840 1.00 14.39 187 THR A N 1
ATOM 1521 C CA . THR A 1 188 ? 19.401 29.781 61.162 1.00 15.56 187 THR A CA 1
ATOM 1522 C C . THR A 1 188 ? 20.485 30.852 61.141 1.00 14.20 187 THR A C 1
ATOM 1523 O O . THR A 1 188 ? 20.333 31.907 61.770 1.00 14.50 187 THR A O 1
ATOM 1527 N N . ARG A 1 189 ? 21.590 30.599 60.428 1.00 13.62 188 ARG A N 1
ATOM 1528 C CA . ARG A 1 189 ? 22.618 31.627 60.276 1.00 14.21 188 ARG A CA 1
ATOM 1529 C C . ARG A 1 189 ? 22.027 32.914 59.706 1.00 13.22 188 ARG A C 1
ATOM 1530 O O . ARG A 1 189 ? 22.338 34.013 60.183 1.00 14.93 188 ARG A O 1
ATOM 1538 N N . SER A 1 190 ? 21.141 32.789 58.713 1.00 14.06 189 SER A N 1
ATOM 1539 C CA . SER A 1 190 ? 20.492 33.957 58.123 1.00 14.33 189 SER A CA 1
ATOM 1540 C C . SER A 1 190 ? 19.515 34.614 59.097 1.00 14.49 189 SER A C 1
ATOM 1541 O O . SER A 1 190 ? 19.446 35.847 59.174 1.00 15.54 189 SER A O 1
ATOM 1544 N N . GLU A 1 191 ? 18.754 33.811 59.854 1.00 15.03 190 GLU A N 1
ATOM 1545 C CA . GLU A 1 191 ? 17.881 34.366 60.885 1.00 15.42 190 GLU A CA 1
ATOM 1546 C C . GLU A 1 191 ? 18.682 35.156 61.907 1.00 15.39 190 GLU A C 1
ATOM 1547 O O . GLU A 1 191 ? 18.277 36.252 62.316 1.00 16.45 190 GLU A O 1
ATOM 1553 N N . LEU A 1 192 ? 19.818 34.603 62.345 1.00 14.90 191 LEU A N 1
ATOM 1554 C CA . LEU A 1 192 ? 20.652 35.298 63.316 1.00 15.75 191 LEU A CA 1
ATOM 1555 C C . LEU A 1 192 ? 21.178 36.614 62.761 1.00 14.74 191 LEU A C 1
ATOM 1556 O O . LEU A 1 192 ? 21.300 37.587 63.506 1.00 15.43 191 LEU A O 1
ATOM 1561 N N . ASP A 1 193 ? 21.472 36.674 61.459 1.00 15.29 192 ASP A N 1
ATOM 1562 C CA . ASP A 1 193 ? 21.867 37.945 60.860 1.00 15.10 192 ASP A CA 1
ATOM 1563 C C . ASP A 1 193 ? 20.752 38.975 60.993 1.00 15.86 192 ASP A C 1
ATOM 1564 O O . ASP A 1 193 ? 20.995 40.116 61.402 1.00 18.69 192 ASP A O 1
ATOM 1569 N N . LEU A 1 194 ? 19.514 38.586 60.660 1.00 16.07 193 LEU A N 1
ATOM 1570 C CA . LEU A 1 194 ? 18.388 39.508 60.779 1.00 16.39 193 LEU A CA 1
ATOM 1571 C C . LEU A 1 194 ? 18.142 39.918 62.222 1.00 17.42 193 LEU A C 1
ATOM 1572 O O . LEU A 1 194 ? 17.687 41.035 62.480 1.00 19.58 193 LEU A O 1
ATOM 1577 N N . MET A 1 195 ? 18.438 39.028 63.168 1.00 16.43 194 MET A N 1
ATOM 1578 C CA . MET A 1 195 ? 18.173 39.271 64.576 1.00 18.68 194 MET A CA 1
ATOM 1579 C C . MET A 1 195 ? 19.195 40.197 65.222 1.00 20.78 194 MET A C 1
ATOM 1580 O O . MET A 1 195 ? 18.929 40.716 66.313 1.00 23.19 194 MET A O 1
ATOM 1585 N N . GLY A 1 196 ? 20.349 40.410 64.586 1.00 18.06 195 GLY A N 1
ATOM 1586 C CA . GLY A 1 196 ? 21.337 41.334 65.112 1.00 19.42 195 GLY A CA 1
ATOM 1587 C C . GLY A 1 196 ? 22.733 40.769 65.299 1.00 20.36 195 GLY A C 1
ATOM 1588 O O . GLY A 1 196 ? 23.584 41.425 65.912 1.00 25.12 195 GLY A O 1
ATOM 1589 N N . TRP A 1 197 ? 22.997 39.569 64.786 1.00 18.30 196 TRP A N 1
ATOM 1590 C CA . TRP A 1 197 ? 24.313 38.948 64.898 1.00 18.28 196 TRP A CA 1
ATOM 1591 C C . TRP A 1 197 ? 25.041 38.871 63.558 1.00 18.71 196 TRP A C 1
ATOM 1592 O O . TRP A 1 197 ? 25.891 38.000 63.359 1.00 20.17 196 TRP A O 1
ATOM 1603 N N . ALA A 1 198 ? 24.732 39.782 62.630 1.00 18.07 197 ALA A N 1
ATOM 1604 C CA . ALA A 1 198 ? 25.302 39.683 61.289 1.00 18.53 197 ALA A CA 1
ATOM 1605 C C . ALA A 1 198 ? 26.822 39.796 61.297 1.00 18.70 197 ALA A C 1
ATOM 1606 O O . ALA A 1 198 ? 27.486 39.243 60.410 1.00 23.12 197 ALA A O 1
ATOM 1608 N N . GLU A 1 199 ? 27.390 40.492 62.281 1.00 20.30 198 GLU A N 1
ATOM 1609 C CA . GLU A 1 199 ? 28.825 40.728 62.345 1.00 24.78 198 GLU A CA 1
ATOM 1610 C C . GLU A 1 199 ? 29.541 39.792 63.309 1.00 27.04 198 GLU A C 1
ATOM 1611 O O . GLU A 1 199 ? 30.708 40.032 63.633 1.00 30.88 198 GLU A O 1
ATOM 1617 N N . SER A 1 200 ? 28.881 38.732 63.770 1.00 23.76 199 SER A N 1
ATOM 1618 C CA A SER A 1 200 ? 29.439 37.840 64.778 0.54 25.61 199 SER A CA 1
ATOM 1619 C CA B SER A 1 200 ? 29.442 37.842 64.775 0.46 25.60 199 SER A CA 1
ATOM 1620 C C . SER A 1 200 ? 29.422 36.406 64.271 1.00 21.82 199 SER A C 1
ATOM 1621 O O . SER A 1 200 ? 28.410 35.942 63.737 1.00 20.18 199 SER A O 1
ATOM 1626 N N . ASP A 1 201 ? 30.543 35.710 64.441 1.00 20.74 200 ASP A N 1
ATOM 1627 C CA . ASP A 1 201 ? 30.593 34.266 64.249 1.00 19.56 200 ASP A CA 1
ATOM 1628 C C . ASP A 1 201 ? 30.125 33.652 65.563 1.00 17.49 200 ASP A C 1
ATOM 1629 O O . ASP A 1 201 ? 30.850 33.671 66.559 1.00 18.95 200 ASP A O 1
ATOM 1634 N N . ILE A 1 202 ? 28.906 33.108 65.562 1.00 16.88 201 ILE A N 1
ATOM 1635 C CA . ILE A 1 202 ? 28.308 32.608 66.797 1.00 17.58 201 ILE A CA 1
ATOM 1636 C C . ILE A 1 202 ? 29.096 31.452 67.399 1.00 17.64 201 ILE A C 1
ATOM 1637 O O . ILE A 1 202 ? 28.981 31.191 68.598 1.00 19.20 201 ILE A O 1
ATOM 1642 N N . PHE A 1 203 ? 29.902 30.757 66.598 1.00 16.41 202 PHE A N 1
ATOM 1643 C CA . PHE A 1 203 ? 30.674 29.610 67.060 1.00 14.57 202 PHE A CA 1
ATOM 1644 C C . PHE A 1 203 ? 32.077 29.969 67.515 1.00 16.13 202 PHE A C 1
ATOM 1645 O O . PHE A 1 203 ? 32.790 29.086 67.991 1.00 16.69 202 PHE A O 1
ATOM 1653 N N . ALA A 1 204 ? 32.486 31.228 67.404 1.00 17.06 203 ALA A N 1
ATOM 1654 C CA . ALA A 1 204 ? 33.830 31.598 67.817 1.00 18.27 203 ALA A CA 1
ATOM 1655 C C . ALA A 1 204 ? 33.934 31.623 69.337 1.00 19.28 203 ALA A C 1
ATOM 1656 O O . ALA A 1 204 ? 32.950 31.840 70.049 1.00 21.71 203 ALA A O 1
ATOM 1658 N N . HIS A 1 205 ? 35.156 31.417 69.835 1.00 20.40 204 HIS A N 1
ATOM 1659 C CA . HIS A 1 205 ? 35.390 31.477 71.272 1.00 23.69 204 HIS A CA 1
ATOM 1660 C C . HIS A 1 205 ? 35.174 32.886 71.807 1.00 24.36 204 HIS A C 1
ATOM 1661 O O . HIS A 1 205 ? 34.577 33.067 72.874 1.00 26.40 204 HIS A O 1
ATOM 1668 N N . SER A 1 206 ? 35.662 33.890 71.087 1.00 27.24 205 SER A N 1
ATOM 1669 C CA . SER A 1 206 ? 35.549 35.283 71.506 1.00 32.12 205 SER A CA 1
ATOM 1670 C C . SER A 1 206 ? 35.947 36.205 70.361 1.00 54.20 205 SER A C 1
ATOM 1671 O O . SER A 1 206 ? 36.096 37.413 70.540 1.00 62.73 205 SER A O 1
ATOM 1675 N N . MET B 1 2 ? 30.026 10.019 36.797 1.00 57.71 1 MET B N 1
ATOM 1676 C CA . MET B 1 2 ? 29.822 10.335 35.386 1.00 70.91 1 MET B CA 1
ATOM 1677 C C . MET B 1 2 ? 30.499 11.652 35.019 1.00 60.66 1 MET B C 1
ATOM 1678 O O . MET B 1 2 ? 29.930 12.727 35.213 1.00 58.30 1 MET B O 1
ATOM 1680 N N . THR B 1 3 ? 31.715 11.561 34.482 1.00 39.80 2 THR B N 1
ATOM 1681 C CA . THR B 1 3 ? 32.512 12.743 34.184 1.00 33.11 2 THR B CA 1
ATOM 1682 C C . THR B 1 3 ? 32.125 13.292 32.815 1.00 29.84 2 THR B C 1
ATOM 1683 O O . THR B 1 3 ? 32.267 12.605 31.797 1.00 27.94 2 THR B O 1
ATOM 1687 N N . ILE B 1 4 ? 31.648 14.531 32.794 1.00 28.51 3 ILE B N 1
ATOM 1688 C CA . ILE B 1 4 ? 31.268 15.227 31.573 1.00 25.60 3 ILE B CA 1
ATOM 1689 C C . ILE B 1 4 ? 32.078 16.514 31.511 1.00 24.68 3 ILE B C 1
ATOM 1690 O O . ILE B 1 4 ? 32.068 17.306 32.463 1.00 29.54 3 ILE B O 1
ATOM 1695 N N . ARG B 1 5 ? 32.791 16.709 30.406 1.00 24.87 4 ARG B N 1
ATOM 1696 C CA . ARG B 1 5 ? 33.539 17.932 30.152 1.00 22.57 4 ARG B CA 1
ATOM 1697 C C . ARG B 1 5 ? 32.777 18.748 29.116 1.00 20.35 4 ARG B C 1
ATOM 1698 O O . ARG B 1 5 ? 32.559 18.282 27.994 1.00 19.99 4 ARG B O 1
ATOM 1706 N N . PHE B 1 6 ? 32.364 19.953 29.499 1.00 23.52 5 PHE B N 1
ATOM 1707 C CA . PHE B 1 6 ? 31.601 20.846 28.640 1.00 21.85 5 PHE B CA 1
ATOM 1708 C C . PHE B 1 6 ? 32.548 21.756 27.869 1.00 21.24 5 PHE B C 1
ATOM 1709 O O . PHE B 1 6 ? 33.558 22.219 28.407 1.00 23.52 5 PHE B O 1
ATOM 1717 N N . HIS B 1 7 ? 32.206 22.022 26.608 1.00 19.92 6 HIS B N 1
ATOM 1718 C CA . HIS B 1 7 ? 32.991 22.918 25.771 1.00 20.11 6 HIS B CA 1
ATOM 1719 C C . HIS B 1 7 ? 32.073 23.736 24.880 1.00 17.46 6 HIS B C 1
ATOM 1720 O O . HIS B 1 7 ? 31.020 23.262 24.437 1.00 18.01 6 HIS B O 1
ATOM 1727 N N . ARG B 1 8 ? 32.514 24.954 24.576 1.00 21.09 7 ARG B N 1
ATOM 1728 C CA . ARG B 1 8 ? 31.917 25.771 23.528 1.00 20.95 7 ARG B CA 1
ATOM 1729 C C . ARG B 1 8 ? 32.737 25.597 22.255 1.00 21.29 7 ARG B C 1
ATOM 1730 O O . ARG B 1 8 ? 33.967 25.724 22.286 1.00 22.74 7 ARG B O 1
ATOM 1738 N N . ASN B 1 9 ? 32.052 25.281 21.150 1.00 18.78 8 ASN B N 1
ATOM 1739 C CA . ASN B 1 9 ? 32.600 25.293 19.789 1.00 20.19 8 ASN B CA 1
ATOM 1740 C C . ASN B 1 9 ? 33.473 24.095 19.424 1.00 18.62 8 ASN B C 1
ATOM 1741 O O . ASN B 1 9 ? 33.280 23.497 18.362 1.00 20.62 8 ASN B O 1
ATOM 1746 N N . ASP B 1 10 ? 34.436 23.738 20.274 1.00 19.64 9 ASP B N 1
ATOM 1747 C CA . ASP B 1 10 ? 35.446 22.762 19.884 1.00 19.04 9 ASP B CA 1
ATOM 1748 C C . ASP B 1 10 ? 36.107 22.216 21.140 1.00 20.44 9 ASP B C 1
ATOM 1749 O O . ASP B 1 10 ? 36.038 22.824 22.212 1.00 22.57 9 ASP B O 1
ATOM 1754 N N . LEU B 1 11 ? 36.743 21.058 20.994 1.00 19.66 10 LEU B N 1
ATOM 1755 C CA . LEU B 1 11 ? 37.686 20.611 22.009 1.00 20.51 10 LEU B CA 1
ATOM 1756 C C . LEU B 1 11 ? 38.818 21.632 22.114 1.00 23.53 10 LEU B C 1
ATOM 1757 O O . LEU B 1 11 ? 39.220 22.218 21.103 1.00 24.46 10 LEU B O 1
ATOM 1762 N N . PRO B 1 12 ? 39.348 21.882 23.317 1.00 22.75 11 PRO B N 1
ATOM 1763 C CA . PRO B 1 12 ? 40.454 22.846 23.440 1.00 25.12 11 PRO B CA 1
ATOM 1764 C C . PRO B 1 12 ? 41.799 22.283 23.019 1.00 25.69 11 PRO B C 1
ATOM 1765 O O . PRO B 1 12 ? 42.720 23.063 22.729 1.00 28.10 11 PRO B O 1
ATOM 1769 N N . ASN B 1 13 ? 41.932 20.965 22.989 1.00 23.01 12 ASN B N 1
ATOM 1770 C CA . ASN B 1 13 ? 43.157 20.258 22.636 1.00 23.51 12 ASN B CA 1
ATOM 1771 C C . ASN B 1 13 ? 42.779 18.787 22.516 1.00 20.98 12 ASN B C 1
ATOM 1772 O O . ASN B 1 13 ? 41.633 18.403 22.761 1.00 22.55 12 ASN B O 1
ATOM 1777 N N . LEU B 1 14 ? 43.757 17.955 22.165 1.00 23.69 13 LEU B N 1
ATOM 1778 C CA . LEU B 1 14 ? 43.533 16.520 22.044 1.00 22.80 13 LEU B CA 1
ATOM 1779 C C . LEU B 1 14 ? 44.173 15.734 23.187 1.00 23.88 13 LEU B C 1
ATOM 1780 O O . LEU B 1 14 ? 44.510 14.558 23.023 1.00 25.97 13 LEU B O 1
ATOM 1785 N N . ASP B 1 15 ? 44.318 16.369 24.356 1.00 24.20 14 ASP B N 1
ATOM 1786 C CA . ASP B 1 15 ? 44.969 15.725 25.497 1.00 24.79 14 ASP B CA 1
ATOM 1787 C C . ASP B 1 15 ? 44.321 14.390 25.841 1.00 23.11 14 ASP B C 1
ATOM 1788 O O . ASP B 1 15 ? 45.011 13.434 26.210 1.00 26.13 14 ASP B O 1
ATOM 1793 N N . ASN B 1 16 ? 42.996 14.305 25.731 1.00 23.33 15 ASN B N 1
ATOM 1794 C CA . ASN B 1 16 ? 42.268 13.108 26.124 1.00 24.25 15 ASN B CA 1
ATOM 1795 C C . ASN B 1 16 ? 42.005 12.174 24.960 1.00 25.30 15 ASN B C 1
ATOM 1796 O O . ASN B 1 16 ? 41.270 11.195 25.117 1.00 24.85 15 ASN B O 1
ATOM 1801 N N . TYR B 1 17 ? 42.595 12.446 23.802 1.00 22.58 16 TYR B N 1
ATOM 1802 C CA . TYR B 1 17 ? 42.301 11.680 22.599 1.00 21.21 16 TYR B CA 1
ATOM 1803 C C . TYR B 1 17 ? 43.565 11.112 21.974 1.00 24.25 16 TYR B C 1
ATOM 1804 O O . TYR B 1 17 ? 43.687 10.999 20.752 1.00 26.85 16 TYR B O 1
ATOM 1813 N N . GLN B 1 18 ? 44.515 10.715 22.819 1.00 24.98 17 GLN B N 1
ATOM 1814 C CA . GLN B 1 18 ? 45.656 9.908 22.393 1.00 26.34 17 GLN B CA 1
ATOM 1815 C C . GLN B 1 18 ? 45.271 8.428 22.427 1.00 26.27 17 GLN B C 1
ATOM 1816 O O . GLN B 1 18 ? 45.815 7.620 23.177 1.00 29.22 17 GLN B O 1
ATOM 1822 N N . VAL B 1 19 ? 44.283 8.093 21.594 1.00 24.01 18 VAL B N 1
ATOM 1823 C CA . VAL B 1 19 ? 43.641 6.784 21.590 1.00 24.89 18 VAL B CA 1
ATOM 1824 C C . VAL B 1 19 ? 43.484 6.324 20.147 1.00 27.35 18 VAL B C 1
ATOM 1825 O O . VAL B 1 19 ? 43.612 7.106 19.203 1.00 26.47 18 VAL B O 1
ATOM 1829 N N . ASP B 1 20 ? 43.190 5.033 19.986 1.00 24.83 19 ASP B N 1
ATOM 1830 C CA . ASP B 1 20 ? 43.023 4.435 18.666 1.00 25.41 19 ASP B CA 1
ATOM 1831 C C . ASP B 1 20 ? 41.586 4.472 18.164 1.00 23.29 19 ASP B C 1
ATOM 1832 O O . ASP B 1 20 ? 41.357 4.200 16.979 1.00 24.39 19 ASP B O 1
ATOM 1837 N N . ALA B 1 21 ? 40.620 4.796 19.023 1.00 22.86 20 ALA B N 1
ATOM 1838 C CA . ALA B 1 21 ? 39.217 4.823 18.639 1.00 19.63 20 ALA B CA 1
ATOM 1839 C C . ALA B 1 21 ? 38.468 5.789 19.545 1.00 21.24 20 ALA B C 1
ATOM 1840 O O . ALA B 1 21 ? 38.741 5.863 20.749 1.00 20.82 20 ALA B O 1
ATOM 1842 N N . VAL B 1 22 ? 37.530 6.529 18.961 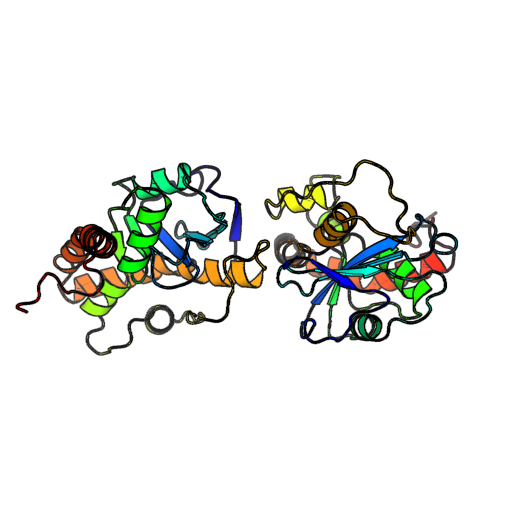1.00 19.03 21 VAL B N 1
ATOM 1843 C CA . VAL B 1 22 ? 36.705 7.482 19.690 1.00 16.81 21 VAL B CA 1
ATOM 1844 C C . VAL B 1 22 ? 35.244 7.182 19.390 1.00 19.64 21 VAL B C 1
ATOM 1845 O O . VAL B 1 22 ? 34.908 6.671 18.318 1.00 20.29 21 VAL B O 1
ATOM 1849 N N . ALA B 1 23 ? 34.371 7.488 20.348 1.00 17.26 22 ALA B N 1
ATOM 1850 C CA . ALA B 1 23 ? 32.932 7.303 20.197 1.00 16.77 22 ALA B CA 1
ATOM 1851 C C . ALA B 1 23 ? 32.288 8.665 19.998 1.00 15.15 22 ALA B C 1
ATOM 1852 O O . ALA B 1 23 ? 32.560 9.592 20.764 1.00 15.75 22 ALA B O 1
ATOM 1854 N N . ILE B 1 24 ? 31.441 8.799 18.977 1.00 15.62 23 ILE B N 1
ATOM 1855 C CA . ILE B 1 24 ? 30.893 10.099 18.602 1.00 14.46 23 ILE B CA 1
ATOM 1856 C C . ILE B 1 24 ? 29.392 9.993 18.370 1.00 14.85 23 ILE B C 1
ATOM 1857 O O . ILE B 1 24 ? 28.903 9.009 17.809 1.00 15.35 23 ILE B O 1
ATOM 1862 N N . ASP B 1 25 ? 28.666 11.022 18.798 1.00 15.17 24 ASP B N 1
ATOM 1863 C CA . ASP B 1 25 ? 27.282 11.226 18.399 1.00 14.52 24 ASP B CA 1
ATOM 1864 C C . ASP B 1 25 ? 27.067 12.727 18.250 1.00 14.51 24 ASP B C 1
ATOM 1865 O O . ASP B 1 25 ? 27.949 13.538 18.566 1.00 14.65 24 ASP B O 1
ATOM 1870 N N . THR B 1 26 ? 25.896 13.102 17.734 1.00 14.79 25 THR B N 1
ATOM 1871 C CA . THR B 1 26 ? 25.555 14.511 17.582 1.00 15.26 25 THR B CA 1
ATOM 1872 C C . THR B 1 26 ? 24.120 14.740 18.022 1.00 15.72 25 THR B C 1
ATOM 1873 O O . THR B 1 26 ? 23.314 13.811 18.108 1.00 17.89 25 THR B O 1
ATOM 1877 N N . GLU B 1 27 ? 23.811 16.003 18.297 1.00 14.72 26 GLU B N 1
ATOM 1878 C CA . GLU B 1 27 ? 22.435 16.455 18.415 1.00 13.34 26 GLU B CA 1
ATOM 1879 C C . GLU B 1 27 ? 22.205 17.554 17.394 1.00 14.91 26 GLU B C 1
ATOM 1880 O O . GLU B 1 27 ? 23.079 18.397 17.159 1.00 15.19 26 GLU B O 1
ATOM 1886 N N . THR B 1 28 ? 21.032 17.521 16.767 1.00 14.25 27 THR B N 1
ATOM 1887 C CA . THR B 1 28 ? 20.684 18.442 15.698 1.00 13.95 27 THR B CA 1
ATOM 1888 C C . THR B 1 28 ? 19.243 18.872 15.903 1.00 14.91 27 THR B C 1
ATOM 1889 O O . THR B 1 28 ? 18.551 18.399 16.812 1.00 16.35 27 THR B O 1
ATOM 1893 N N . LEU B 1 29 ? 18.781 19.759 15.023 1.00 15.12 28 LEU B N 1
ATOM 1894 C CA . LEU B 1 29 ? 17.383 20.168 15.002 1.00 16.12 28 LEU B CA 1
ATOM 1895 C C . LEU B 1 29 ? 16.486 19.210 14.217 1.00 15.68 28 LEU B C 1
ATOM 1896 O O . LEU B 1 29 ? 15.314 19.529 14.007 1.00 17.75 28 LEU B O 1
ATOM 1901 N N . GLY B 1 30 ? 16.978 18.045 13.820 1.00 15.03 29 GLY B N 1
ATOM 1902 C CA . GLY B 1 30 ? 16.176 17.109 13.054 1.00 16.15 29 GLY B CA 1
ATOM 1903 C C . GLY B 1 30 ? 17.029 16.261 12.128 1.00 16.42 29 GLY B C 1
ATOM 1904 O O . GLY B 1 30 ? 18.255 16.332 12.132 1.00 17.01 29 GLY B O 1
ATOM 1905 N N . LEU B 1 31 ? 16.346 15.470 11.298 1.00 18.01 30 LEU B N 1
ATOM 1906 C CA . LEU B 1 31 ? 17.011 14.425 10.532 1.00 19.33 30 LEU B CA 1
ATOM 1907 C C . LEU B 1 31 ? 17.410 14.836 9.119 1.00 20.84 30 LEU B C 1
ATOM 1908 O O . LEU B 1 31 ? 17.918 13.993 8.374 1.00 22.63 30 LEU B O 1
ATOM 1913 N N . ASN B 1 32 ? 17.215 16.104 8.733 1.00 17.74 31 ASN B N 1
ATOM 1914 C CA . ASN B 1 32 ? 17.591 16.582 7.408 1.00 19.21 31 ASN B CA 1
ATOM 1915 C C . ASN B 1 32 ? 18.850 17.426 7.549 1.00 18.94 31 ASN B C 1
ATOM 1916 O O . ASN B 1 32 ? 18.766 18.581 7.988 1.00 19.74 31 ASN B O 1
ATOM 1921 N N . PRO B 1 33 ? 20.032 16.913 7.197 1.00 18.76 32 PRO B N 1
ATOM 1922 C CA . PRO B 1 33 ? 21.264 17.685 7.441 1.00 18.42 32 PRO B CA 1
ATOM 1923 C C . PRO B 1 33 ? 21.311 19.041 6.752 1.00 20.93 32 PRO B C 1
ATOM 1924 O O . PRO B 1 33 ? 21.929 19.971 7.286 1.00 22.59 32 PRO B O 1
ATOM 1928 N N . HIS B 1 34 ? 20.686 19.197 5.585 1.00 20.42 33 HIS B N 1
ATOM 1929 C CA A HIS B 1 34 ? 20.716 20.500 4.936 0.57 22.83 33 HIS B CA 1
ATOM 1930 C CA B HIS B 1 34 ? 20.686 20.494 4.914 0.43 22.88 33 HIS B CA 1
ATOM 1931 C C . HIS B 1 34 ? 19.849 21.518 5.670 1.00 27.55 33 HIS B C 1
ATOM 1932 O O . HIS B 1 34 ? 20.183 22.708 5.684 1.00 33.01 33 HIS B O 1
ATOM 1945 N N . ARG B 1 35 ? 18.769 21.074 6.308 1.00 20.43 34 ARG B N 1
ATOM 1946 C CA . ARG B 1 35 ? 17.831 21.975 6.970 1.00 20.16 34 ARG B CA 1
ATOM 1947 C C . ARG B 1 35 ? 18.128 22.153 8.451 1.00 17.25 34 ARG B C 1
ATOM 1948 O O . ARG B 1 35 ? 17.958 23.256 8.986 1.00 20.93 34 ARG B O 1
ATOM 1956 N N . ASP B 1 36 ? 18.567 21.090 9.119 1.00 16.56 35 ASP B N 1
ATOM 1957 C CA . ASP B 1 36 ? 18.547 20.986 10.576 1.00 16.84 35 ASP B CA 1
ATOM 1958 C C . ASP B 1 36 ? 19.978 21.040 11.095 1.00 16.44 35 ASP B C 1
ATOM 1959 O O . ASP B 1 36 ? 20.723 20.061 10.986 1.00 17.49 35 ASP B O 1
ATOM 1964 N N . ARG B 1 37 ? 20.351 22.172 11.685 1.00 17.25 36 ARG B N 1
ATOM 1965 C CA . ARG B 1 37 ? 21.756 22.429 11.974 1.00 17.90 36 ARG B CA 1
ATOM 1966 C C . ARG B 1 37 ? 22.289 21.537 13.090 1.00 14.66 36 ARG B C 1
ATOM 1967 O O . ARG B 1 37 ? 21.550 21.051 13.953 1.00 15.37 36 ARG B O 1
ATOM 1975 N N . LEU B 1 38 ? 23.601 21.326 13.053 1.00 15.88 37 LEU B N 1
ATOM 1976 C CA . LEU B 1 38 ? 24.307 20.677 14.149 1.00 13.94 37 LEU B CA 1
ATOM 1977 C C . LEU B 1 38 ? 24.293 21.579 15.377 1.00 15.80 37 LEU B C 1
ATOM 1978 O O . LEU B 1 38 ? 24.591 22.776 15.290 1.00 15.19 37 LEU B O 1
ATOM 1983 N N . CYS B 1 39 ? 23.946 20.998 16.517 1.00 13.43 38 CYS B N 1
ATOM 1984 C CA . CYS B 1 39 ? 23.823 21.719 17.785 1.00 13.60 38 CYS B CA 1
ATOM 1985 C C . CYS B 1 39 ? 24.796 21.255 18.856 1.00 13.79 38 CYS B C 1
ATOM 1986 O O . CYS B 1 39 ? 25.247 22.071 19.663 1.00 15.50 38 CYS B O 1
ATOM 1989 N N . VAL B 1 40 ? 25.104 19.962 18.911 1.00 13.64 39 VAL B N 1
ATOM 1990 C CA . VAL B 1 40 ? 25.995 19.394 19.915 1.00 14.04 39 VAL B CA 1
ATOM 1991 C C . VAL B 1 40 ? 26.797 18.295 19.241 1.00 16.29 39 VAL B C 1
ATOM 1992 O O . VAL B 1 40 ? 26.258 17.533 18.433 1.00 15.22 39 VAL B O 1
ATOM 1996 N N . VAL B 1 41 ? 28.088 18.213 19.561 1.00 14.56 40 VAL B N 1
ATOM 1997 C CA . VAL B 1 41 ? 28.887 17.026 19.282 1.00 14.07 40 VAL B CA 1
ATOM 1998 C C . VAL B 1 41 ? 29.305 16.445 20.620 1.00 14.13 40 VAL B C 1
ATOM 1999 O O . VAL B 1 41 ? 29.869 17.154 21.461 1.00 16.23 40 VAL B O 1
ATOM 2003 N N . GLN B 1 42 ? 29.007 15.171 20.828 1.00 14.71 41 GLN B N 1
ATOM 2004 C CA . GLN B 1 42 ? 29.438 14.466 22.023 1.00 14.64 41 GLN B CA 1
ATOM 2005 C C . GLN B 1 42 ? 30.449 13.397 21.628 1.00 15.92 41 GLN B C 1
ATOM 2006 O O . GLN B 1 42 ? 30.300 12.738 20.591 1.00 15.37 41 GLN B O 1
ATOM 2012 N N . ILE B 1 43 ? 31.495 13.251 22.432 1.00 15.89 42 ILE B N 1
ATOM 2013 C CA . ILE B 1 43 ? 32.599 12.367 22.081 1.00 16.42 42 ILE B CA 1
ATOM 2014 C C . ILE B 1 43 ? 33.179 11.771 23.354 1.00 17.83 42 ILE B C 1
ATOM 2015 O O . ILE B 1 43 ? 33.252 12.438 24.390 1.00 18.94 42 ILE B O 1
ATOM 2020 N N . SER B 1 44 ? 33.572 10.500 23.282 1.00 17.50 43 SER B N 1
ATOM 2021 C CA . SER B 1 44 ? 34.186 9.826 24.415 1.00 18.28 43 SER B CA 1
ATOM 2022 C C . SER B 1 44 ? 35.449 9.090 23.982 1.00 20.91 43 SER B C 1
ATOM 2023 O O . SER B 1 44 ? 35.474 8.476 22.910 1.00 18.70 43 SER B O 1
ATOM 2026 N N . PRO B 1 45 ? 36.507 9.127 24.791 1.00 20.33 44 PRO B N 1
ATOM 2027 C CA . PRO B 1 45 ? 37.702 8.328 24.491 1.00 20.83 44 PRO B CA 1
ATOM 2028 C C . PRO B 1 45 ? 37.561 6.855 24.832 1.00 23.95 44 PRO B C 1
ATOM 2029 O O . PRO B 1 45 ? 38.492 6.087 24.562 1.00 26.61 44 PRO B O 1
ATOM 2033 N N . GLY B 1 46 ? 36.445 6.443 25.426 1.00 22.91 45 GLY B N 1
ATOM 2034 C CA . GLY B 1 46 ? 36.243 5.062 25.807 1.00 22.67 45 GLY B CA 1
ATOM 2035 C C . GLY B 1 46 ? 36.578 4.741 27.244 1.00 23.91 45 GLY B C 1
ATOM 2036 O O . GLY B 1 46 ? 36.560 3.562 27.618 1.00 26.87 45 GLY B O 1
ATOM 2037 N N . ASP B 1 47 ? 36.873 5.753 28.062 1.00 26.95 46 ASP B N 1
ATOM 2038 C CA . ASP B 1 47 ? 37.303 5.568 29.441 1.00 28.04 46 ASP B CA 1
ATOM 2039 C C . ASP B 1 47 ? 36.215 5.936 30.442 1.00 28.76 46 ASP B C 1
ATOM 2040 O O . ASP B 1 47 ? 36.514 6.197 31.609 1.00 30.07 46 ASP B O 1
ATOM 2045 N N . GLY B 1 48 ? 34.962 5.988 30.007 1.00 29.43 47 GLY B N 1
ATOM 2046 C CA . GLY B 1 48 ? 33.891 6.369 30.899 1.00 27.19 47 GLY B CA 1
ATOM 2047 C C . GLY B 1 48 ? 33.711 7.857 31.082 1.00 28.23 47 GLY B C 1
ATOM 2048 O O . GLY B 1 48 ? 32.931 8.267 31.948 1.00 32.25 47 GLY B O 1
ATOM 2049 N N . THR B 1 49 ? 34.402 8.678 30.299 1.00 26.17 48 THR B N 1
ATOM 2050 C CA . THR B 1 49 ? 34.219 10.120 30.308 1.00 26.30 48 THR B CA 1
ATOM 2051 C C . THR B 1 49 ? 33.653 10.560 28.966 1.00 24.00 48 THR B C 1
ATOM 2052 O O . THR B 1 49 ? 33.725 9.839 27.970 1.00 23.44 48 THR B O 1
ATOM 2056 N N . ALA B 1 50 ? 33.099 11.766 28.944 1.00 20.65 49 ALA B N 1
ATOM 2057 C CA . ALA B 1 50 ? 32.519 12.306 27.727 1.00 19.68 49 ALA B CA 1
ATOM 2058 C C . ALA B 1 50 ? 32.790 13.797 27.645 1.00 19.77 49 ALA B C 1
ATOM 2059 O O . ALA B 1 50 ? 32.817 14.494 28.663 1.00 23.61 49 ALA B O 1
ATOM 2061 N N . ASP B 1 51 ? 33.001 14.268 26.423 1.00 17.55 50 ASP B N 1
ATOM 2062 C CA . ASP B 1 51 ? 33.067 15.681 26.098 1.00 18.06 50 ASP B CA 1
ATOM 2063 C C . ASP B 1 51 ? 31.787 16.041 25.363 1.00 17.10 50 ASP B C 1
ATOM 2064 O O . ASP B 1 51 ? 31.387 15.340 24.430 1.00 16.60 50 ASP B O 1
ATOM 2069 N N . VAL B 1 52 ? 31.132 17.108 25.795 1.00 16.48 51 VAL B N 1
ATOM 2070 C CA . VAL B 1 52 ? 29.905 17.589 25.185 1.00 16.00 51 VAL B CA 1
ATOM 2071 C C . VAL B 1 52 ? 30.194 18.995 24.685 1.00 15.64 51 VAL B C 1
ATOM 2072 O O . VAL B 1 52 ? 30.472 19.898 25.486 1.00 18.47 51 VAL B O 1
ATOM 2076 N N . ILE B 1 53 ? 30.132 19.173 23.367 1.00 16.35 52 ILE B N 1
ATOM 2077 C CA . ILE B 1 53 ? 30.580 20.386 22.692 1.00 15.00 52 ILE B CA 1
ATOM 2078 C C . ILE B 1 53 ? 29.358 21.083 22.113 1.00 15.48 52 ILE B C 1
ATOM 2079 O O . ILE B 1 53 ? 28.686 20.535 21.231 1.00 15.47 52 ILE B O 1
ATOM 2084 N N . GLN B 1 54 ? 29.074 22.291 22.591 1.00 15.82 53 GLN B N 1
ATOM 2085 C CA . GLN B 1 54 ? 27.952 23.063 22.072 1.00 15.61 53 GLN B CA 1
ATOM 2086 C C . GLN B 1 54 ? 28.379 23.802 20.804 1.00 16.62 53 GLN B C 1
ATOM 2087 O O . GLN B 1 54 ? 29.362 24.549 20.812 1.00 19.19 53 GLN B O 1
ATOM 2093 N N . ILE B 1 55 ? 27.641 23.591 19.717 1.00 15.47 54 ILE B N 1
ATOM 2094 C CA . ILE B 1 55 ? 27.981 24.140 18.405 1.00 16.05 54 ILE B CA 1
ATOM 2095 C C . ILE B 1 55 ? 27.051 25.309 18.107 1.00 16.21 54 ILE B C 1
ATOM 2096 O O . ILE B 1 55 ? 25.826 25.175 18.206 1.00 17.05 54 ILE B O 1
ATOM 2101 N N . GLU B 1 56 ? 27.620 26.449 17.725 1.00 16.89 55 GLU B N 1
ATOM 2102 C CA . GLU B 1 56 ? 26.802 27.634 17.520 1.00 17.00 55 GLU B CA 1
ATOM 2103 C C . GLU B 1 56 ? 26.167 27.638 16.130 1.00 17.44 55 GLU B C 1
ATOM 2104 O O . GLU B 1 56 ? 26.628 26.966 15.204 1.00 19.34 55 GLU B O 1
ATOM 2110 N N . ALA B 1 57 ? 25.085 28.403 15.999 1.00 19.12 56 ALA B N 1
ATOM 2111 C CA . ALA B 1 57 ? 24.495 28.640 14.690 1.00 19.96 56 ALA B CA 1
ATOM 2112 C C . ALA B 1 57 ? 25.524 29.304 13.784 1.00 20.08 56 ALA B C 1
ATOM 2113 O O . ALA B 1 57 ? 26.179 30.275 14.174 1.00 23.46 56 ALA B O 1
ATOM 2115 N N . GLY B 1 58 ? 25.680 28.759 12.581 1.00 21.34 57 GLY B N 1
ATOM 2116 C CA . GLY B 1 58 ? 26.617 29.302 11.618 1.00 24.32 57 GLY B CA 1
ATOM 2117 C C . GLY B 1 58 ? 28.069 28.972 11.878 1.00 24.54 57 GLY B C 1
ATOM 2118 O O . GLY B 1 58 ? 28.943 29.526 11.200 1.00 28.80 57 GLY B O 1
ATOM 2119 N N . GLN B 1 59 ? 28.360 28.103 12.845 1.00 23.25 58 GLN B N 1
ATOM 2120 C CA . GLN B 1 59 ? 29.741 27.741 13.132 1.00 22.64 58 GLN B CA 1
ATOM 2121 C C . GLN B 1 59 ? 30.296 26.903 11.987 1.00 24.76 58 GLN B C 1
ATOM 2122 O O . GLN B 1 59 ? 29.729 25.861 11.639 1.00 28.27 58 GLN B O 1
ATOM 2128 N N . LYS B 1 60 ? 31.407 27.357 11.405 1.00 28.02 59 LYS B N 1
ATOM 2129 C CA . LYS B 1 60 ? 31.993 26.701 10.242 1.00 29.65 59 LYS B CA 1
ATOM 2130 C C . LYS B 1 60 ? 33.232 25.880 10.567 1.00 29.98 59 LYS B C 1
ATOM 2131 O O . LYS B 1 60 ? 33.639 25.055 9.742 1.00 26.22 59 LYS B O 1
ATOM 2137 N N . LYS B 1 61 ? 33.850 26.093 11.726 1.00 24.99 60 LYS B N 1
ATOM 2138 C CA . LYS B 1 61 ? 35.124 25.468 12.044 1.00 23.25 60 LYS B CA 1
ATOM 2139 C C . LYS B 1 61 ? 35.078 24.834 13.427 1.00 21.51 60 LYS B C 1
ATOM 2140 O O . LYS B 1 61 ? 34.373 25.301 14.325 1.00 23.29 60 LYS B O 1
ATOM 2146 N N . ALA B 1 62 ? 35.830 23.752 13.575 1.00 21.21 61 ALA B N 1
ATOM 2147 C CA . ALA B 1 62 ? 36.076 23.080 14.844 1.00 21.69 61 ALA B CA 1
ATOM 2148 C C . ALA B 1 62 ? 37.388 22.325 14.676 1.00 20.31 61 ALA B C 1
ATOM 2149 O O . ALA B 1 62 ? 37.386 21.093 14.559 1.00 19.04 61 ALA B O 1
ATOM 2151 N N . PRO B 1 63 ? 38.523 23.032 14.665 1.00 20.96 62 PRO B N 1
ATOM 2152 C CA . PRO B 1 63 ? 39.773 22.417 14.175 1.00 20.16 62 PRO B CA 1
ATOM 2153 C C . PRO B 1 63 ? 40.237 21.194 14.947 1.00 24.75 62 PRO B C 1
ATOM 2154 O O . PRO B 1 63 ? 40.747 20.250 14.333 1.00 21.47 62 PRO B O 1
ATOM 2158 N N . ASN B 1 64 ? 40.096 21.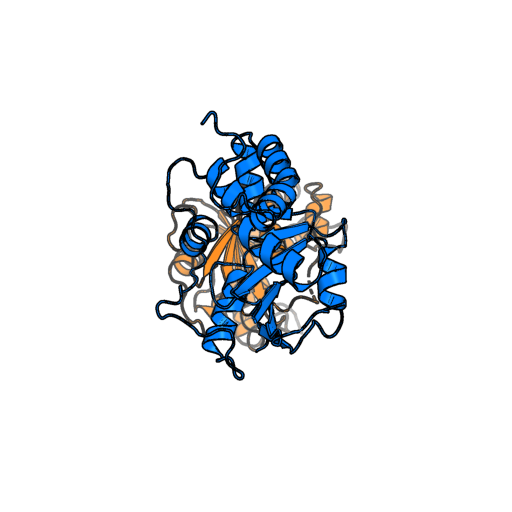175 16.273 1.00 20.31 63 ASN B N 1
ATOM 2159 C CA . ASN B 1 64 ? 40.605 20.034 17.029 1.00 21.24 63 ASN B CA 1
ATOM 2160 C C . ASN B 1 64 ? 39.746 18.800 16.799 1.00 19.43 63 ASN B C 1
ATOM 2161 O O . ASN B 1 64 ? 40.267 17.703 16.572 1.00 20.79 63 ASN B O 1
ATOM 2166 N N . LEU B 1 65 ? 38.424 18.964 16.842 1.00 19.38 64 LEU B N 1
ATOM 2167 C CA . LEU B 1 65 ? 37.539 17.868 16.475 1.00 17.24 64 LEU B CA 1
ATOM 2168 C C . LEU B 1 65 ? 37.830 17.379 15.059 1.00 18.79 64 LEU B C 1
ATOM 2169 O O . LEU B 1 65 ? 37.898 16.168 14.815 1.00 18.71 64 LEU B O 1
ATOM 2174 N N . VAL B 1 66 ? 38.040 18.307 14.120 1.00 17.95 65 VAL B N 1
ATOM 2175 C CA . VAL B 1 66 ? 38.276 17.918 12.729 1.00 21.46 65 VAL B CA 1
ATOM 2176 C C . VAL B 1 66 ? 39.575 17.129 12.594 1.00 19.83 65 VAL B C 1
ATOM 2177 O O . VAL B 1 66 ? 39.665 16.197 11.786 1.00 20.24 65 VAL B O 1
ATOM 2181 N N . LYS B 1 67 ? 40.601 17.481 13.379 1.00 20.22 66 LYS B N 1
ATOM 2182 C CA . LYS B 1 67 ? 41.828 16.689 13.398 1.00 20.65 66 LYS B CA 1
ATOM 2183 C C . LYS B 1 67 ? 41.532 15.222 13.690 1.00 19.45 66 LYS B C 1
ATOM 2184 O O . LYS B 1 67 ? 42.070 14.322 13.034 1.00 20.96 66 LYS B O 1
ATOM 2190 N N . LEU B 1 68 ? 40.683 14.968 14.688 1.00 20.43 67 LEU B N 1
ATOM 2191 C CA . LEU B 1 68 ? 40.305 13.595 15.017 1.00 20.58 67 LEU B CA 1
ATOM 2192 C C . LEU B 1 68 ? 39.540 12.943 13.877 1.00 18.43 67 LEU B C 1
ATOM 2193 O O . LEU B 1 68 ? 39.786 11.777 13.541 1.00 20.92 67 LEU B O 1
ATOM 2198 N N . LEU B 1 69 ? 38.596 13.674 13.283 1.00 18.81 68 LEU B N 1
ATOM 2199 C CA . LEU B 1 69 ? 37.808 13.122 12.188 1.00 17.15 68 LEU B CA 1
ATOM 2200 C C . LEU B 1 69 ? 38.688 12.750 11.002 1.00 20.53 68 LEU B C 1
ATOM 2201 O O . LEU B 1 69 ? 38.430 11.749 10.320 1.00 20.72 68 LEU B O 1
ATOM 2206 N N . LYS B 1 70 ? 39.738 13.541 10.743 1.00 19.59 69 LYS B N 1
ATOM 2207 C CA . LYS B 1 70 ? 40.634 13.303 9.617 1.00 20.31 69 LYS B CA 1
ATOM 2208 C C . LYS B 1 70 ? 41.654 12.207 9.890 1.00 20.99 69 LYS B C 1
ATOM 2209 O O . LYS B 1 70 ? 42.185 11.621 8.938 1.00 24.62 69 LYS B O 1
ATOM 2215 N N . ASP B 1 71 ? 41.957 11.934 11.158 1.00 21.73 70 ASP B N 1
ATOM 2216 C CA . ASP B 1 71 ? 43.086 11.080 11.519 1.00 22.68 70 ASP B CA 1
ATOM 2217 C C . ASP B 1 71 ? 42.782 9.638 11.135 1.00 22.71 70 ASP B C 1
ATOM 2218 O O . ASP B 1 71 ? 41.961 8.977 11.777 1.00 23.38 70 ASP B O 1
ATOM 2223 N N . ARG B 1 72 ? 43.462 9.140 10.101 1.00 24.88 71 ARG B N 1
ATOM 2224 C CA . ARG B 1 72 ? 43.212 7.789 9.615 1.00 24.68 71 ARG B CA 1
ATOM 2225 C C . ARG B 1 72 ? 43.647 6.713 10.601 1.00 24.56 71 ARG B C 1
ATOM 2226 O O . ARG B 1 72 ? 43.289 5.545 10.408 1.00 25.87 71 ARG B O 1
ATOM 2234 N N . SER B 1 73 ? 44.401 7.069 11.639 1.00 24.72 72 SER B N 1
ATOM 2235 C CA . SER B 1 73 ? 44.824 6.105 12.646 1.00 26.28 72 SER B CA 1
ATOM 2236 C C . SER B 1 73 ? 43.817 5.952 13.779 1.00 26.90 72 SER B C 1
ATOM 2237 O O . SER B 1 73 ? 44.017 5.104 14.655 1.00 29.44 72 SER B O 1
ATOM 2240 N N . ILE B 1 74 ? 42.745 6.741 13.780 1.00 23.43 73 ILE B N 1
ATOM 2241 C CA . ILE B 1 74 ? 41.742 6.721 14.840 1.00 22.44 73 ILE B CA 1
ATOM 2242 C C . ILE B 1 74 ? 40.411 6.309 14.227 1.00 21.54 73 ILE B C 1
ATOM 2243 O O . ILE B 1 74 ? 39.899 6.981 13.321 1.00 21.82 73 ILE B O 1
ATOM 2248 N N . THR B 1 75 ? 39.847 5.213 14.721 1.00 18.67 74 THR B N 1
ATOM 2249 C CA . THR B 1 75 ? 38.544 4.764 14.255 1.00 16.67 74 THR B CA 1
ATOM 2250 C C . THR B 1 75 ? 37.451 5.554 14.960 1.00 18.36 74 THR B C 1
ATOM 2251 O O . THR B 1 75 ? 37.448 5.659 16.190 1.00 19.25 74 THR B O 1
ATOM 2255 N N . LYS B 1 76 ? 36.533 6.119 14.185 1.00 17.16 75 LYS B N 1
ATOM 2256 C CA . LYS B 1 76 ? 35.391 6.838 14.733 1.00 15.85 75 LYS B CA 1
ATOM 2257 C C . LYS B 1 76 ? 34.226 5.864 14.865 1.00 15.35 75 LYS B C 1
ATOM 2258 O O . LYS B 1 76 ? 33.762 5.304 13.864 1.00 15.58 75 LYS B O 1
ATOM 2264 N N . ILE B 1 77 ? 33.768 5.643 16.098 1.00 15.52 76 ILE B N 1
ATOM 2265 C CA . ILE B 1 77 ? 32.686 4.708 16.392 1.00 14.85 76 ILE B CA 1
ATOM 2266 C C . ILE B 1 77 ? 31.388 5.491 16.494 1.00 15.53 76 ILE B C 1
ATOM 2267 O O . ILE B 1 77 ? 31.306 6.469 17.249 1.00 16.53 76 ILE B O 1
ATOM 2272 N N . PHE B 1 78 ? 30.365 5.040 15.775 1.00 15.07 77 PHE B N 1
ATOM 2273 C CA . PHE B 1 78 ? 29.036 5.629 15.841 1.00 14.26 77 PHE B CA 1
ATOM 2274 C C . PHE B 1 78 ? 28.013 4.517 15.998 1.00 16.14 77 PHE B C 1
ATOM 2275 O O . PHE B 1 78 ? 28.259 3.369 15.619 1.00 16.06 77 PHE B O 1
ATOM 2283 N N . HIS B 1 79 ? 26.834 4.877 16.503 1.00 14.40 78 HIS B N 1
ATOM 2284 C CA . HIS B 1 79 ? 25.638 4.072 16.289 1.00 14.38 78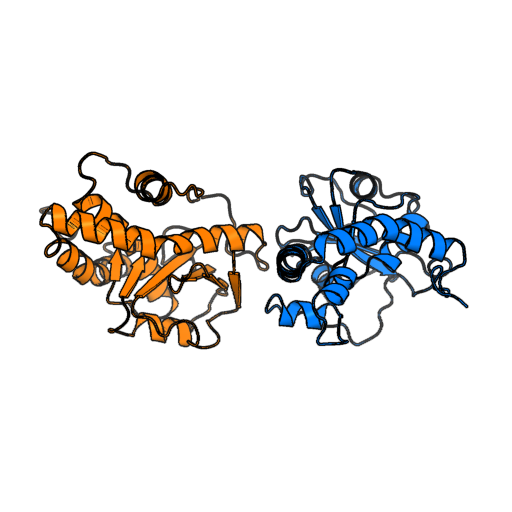 HIS B CA 1
ATOM 2285 C C . HIS B 1 79 ? 24.801 4.728 15.197 1.00 16.31 78 HIS B C 1
ATOM 2286 O O . HIS B 1 79 ? 24.308 5.846 15.375 1.00 19.47 78 HIS B O 1
ATOM 2293 N N . PHE B 1 80 ? 24.638 4.028 14.074 1.00 15.82 79 PHE B N 1
ATOM 2294 C CA . PHE B 1 80 ? 24.076 4.585 12.834 1.00 18.90 79 PHE B CA 1
ATOM 2295 C C . PHE B 1 80 ? 24.851 5.820 12.363 1.00 18.38 79 PHE B C 1
ATOM 2296 O O . PHE B 1 80 ? 24.316 6.923 12.232 1.00 22.21 79 PHE B O 1
ATOM 2304 N N . GLY B 1 81 ? 26.132 5.592 12.087 1.00 16.31 80 GLY B N 1
ATOM 2305 C CA . GLY B 1 81 ? 27.000 6.633 11.591 1.00 15.94 80 GLY B CA 1
ATOM 2306 C C . GLY B 1 81 ? 26.564 7.249 10.280 1.00 14.33 80 GLY B C 1
ATOM 2307 O O . GLY B 1 81 ? 27.004 8.351 9.965 1.00 15.05 80 GLY B O 1
ATOM 2308 N N . ARG B 1 82 ? 25.706 6.572 9.510 1.00 14.37 81 ARG B N 1
ATOM 2309 C CA . ARG B 1 82 ? 25.252 7.151 8.248 1.00 13.58 81 ARG B CA 1
ATOM 2310 C C . ARG B 1 82 ? 24.743 8.573 8.445 1.00 14.02 81 ARG B C 1
ATOM 2311 O O . ARG B 1 82 ? 25.064 9.476 7.661 1.00 14.93 81 ARG B O 1
ATOM 2319 N N . PHE B 1 83 ? 23.974 8.799 9.515 1.00 14.62 82 PHE B N 1
ATOM 2320 C CA . PHE B 1 83 ? 23.456 10.138 9.781 1.00 14.89 82 PHE B CA 1
ATOM 2321 C C . PHE B 1 83 ? 24.548 11.072 10.297 1.00 13.88 82 PHE B C 1
ATOM 2322 O O . PHE B 1 83 ? 24.762 12.153 9.733 1.00 14.56 82 PHE B O 1
ATOM 2330 N N . ASP B 1 84 ? 25.249 10.682 11.371 1.00 15.32 83 ASP B N 1
ATOM 2331 C CA . ASP B 1 84 ? 26.207 11.594 11.997 1.00 14.32 83 ASP B CA 1
ATOM 2332 C C . ASP B 1 84 ? 27.349 11.955 11.056 1.00 16.45 83 ASP B C 1
ATOM 2333 O O . ASP B 1 84 ? 27.855 13.084 11.103 1.00 16.26 83 ASP B O 1
ATOM 2338 N N . LEU B 1 85 ? 27.784 11.014 10.209 1.00 13.71 84 LEU B N 1
ATOM 2339 C CA . LEU B 1 85 ? 28.833 11.333 9.242 1.00 14.46 84 LEU B CA 1
ATOM 2340 C C . LEU B 1 85 ? 28.394 12.449 8.305 1.00 13.93 84 LEU B C 1
ATOM 2341 O O . LEU B 1 85 ? 29.171 13.370 8.016 1.00 15.76 84 LEU B O 1
ATOM 2346 N N . ALA B 1 86 ? 27.154 12.378 7.806 1.00 14.12 85 ALA B N 1
ATOM 2347 C CA . ALA B 1 86 ? 26.644 13.435 6.940 1.00 14.76 85 ALA B CA 1
ATOM 2348 C C . ALA B 1 86 ? 26.574 14.762 7.682 1.00 15.27 85 ALA B C 1
ATOM 2349 O O . ALA B 1 86 ? 26.973 15.802 7.145 1.00 16.94 85 ALA B O 1
ATOM 2351 N N . VAL B 1 87 ? 26.079 14.740 8.924 1.00 14.14 86 VAL B N 1
ATOM 2352 C CA . VAL B 1 87 ? 25.972 15.968 9.712 1.00 15.36 86 VAL B CA 1
ATOM 2353 C C . VAL B 1 87 ? 27.346 16.592 9.926 1.00 14.09 86 VAL B C 1
ATOM 2354 O O . VAL B 1 87 ? 27.530 17.803 9.754 1.00 15.80 86 VAL B O 1
ATOM 2358 N N . LEU B 1 88 ? 28.330 15.779 10.326 1.00 13.90 87 LEU B N 1
ATOM 2359 C CA . LEU B 1 88 ? 29.661 16.318 10.598 1.00 14.68 87 LEU B CA 1
ATOM 2360 C C . LEU B 1 88 ? 30.327 16.841 9.332 1.00 15.68 87 LEU B C 1
ATOM 2361 O O . LEU B 1 88 ? 30.937 17.917 9.343 1.00 15.44 87 LEU B O 1
ATOM 2366 N N . ALA B 1 89 ? 30.228 16.094 8.228 1.00 14.27 88 ALA B N 1
ATOM 2367 C CA . ALA B 1 89 ? 30.832 16.559 6.982 1.00 14.96 88 ALA B CA 1
ATOM 2368 C C . ALA B 1 89 ? 30.180 17.853 6.509 1.00 17.13 88 ALA B C 1
ATOM 2369 O O . ALA B 1 89 ? 30.860 18.766 6.021 1.00 17.69 88 ALA B O 1
ATOM 2371 N N . HIS B 1 90 ? 28.858 17.951 6.646 1.00 15.15 89 HIS B N 1
ATOM 2372 C CA . HIS B 1 90 ? 28.161 19.154 6.212 1.00 16.43 89 HIS B CA 1
ATOM 2373 C C . HIS B 1 90 ? 28.550 20.352 7.069 1.00 16.61 89 HIS B C 1
ATOM 2374 O O . HIS B 1 90 ? 28.663 21.475 6.563 1.00 20.06 89 HIS B O 1
ATOM 2381 N N . ALA B 1 91 ? 28.766 20.135 8.369 1.00 16.22 90 ALA B N 1
ATOM 2382 C CA . ALA B 1 91 ? 29.074 21.249 9.261 1.00 16.36 90 ALA B CA 1
ATOM 2383 C C . ALA B 1 91 ? 30.487 21.778 9.036 1.00 16.45 90 ALA B C 1
ATOM 2384 O O . ALA B 1 91 ? 30.695 22.997 8.946 1.00 19.15 90 ALA B O 1
ATOM 2386 N N . PHE B 1 92 ? 31.479 20.884 8.965 1.00 16.61 91 PHE B N 1
ATOM 2387 C CA . PHE B 1 92 ? 32.874 21.301 9.050 1.00 18.30 91 PHE B CA 1
ATOM 2388 C C . PHE B 1 92 ? 33.720 20.945 7.839 1.00 19.32 91 PHE B C 1
ATOM 2389 O O . PHE B 1 92 ? 34.888 21.351 7.790 1.00 21.95 91 PHE B O 1
ATOM 2397 N N . GLY B 1 93 ? 33.183 20.207 6.870 1.00 17.94 92 GLY B N 1
ATOM 2398 C CA . GLY B 1 93 ? 33.860 19.999 5.605 1.00 18.65 92 GLY B CA 1
ATOM 2399 C C . GLY B 1 93 ? 34.687 18.739 5.486 1.00 20.27 92 GLY B C 1
ATOM 2400 O O . GLY B 1 93 ? 35.237 18.487 4.407 1.00 26.39 92 GLY B O 1
ATOM 2401 N N . THR B 1 94 ? 34.798 17.940 6.542 1.00 18.65 93 THR B N 1
ATOM 2402 C CA . THR B 1 94 ? 35.595 16.721 6.520 1.00 22.02 93 THR B CA 1
ATOM 2403 C C . THR B 1 94 ? 34.690 15.519 6.731 1.00 18.98 93 THR B C 1
ATOM 2404 O O . THR B 1 94 ? 33.953 15.462 7.721 1.00 20.42 93 THR B O 1
ATOM 2408 N N . MET B 1 95 ? 34.758 14.556 5.809 1.00 19.69 94 MET B N 1
ATOM 2409 C CA . MET B 1 95 ? 34.054 13.293 5.984 1.00 16.31 94 MET B CA 1
ATOM 2410 C C . MET B 1 95 ? 34.908 12.372 6.846 1.00 20.41 94 MET B C 1
ATOM 2411 O O . MET B 1 95 ? 35.990 11.945 6.416 1.00 21.21 94 MET B O 1
ATOM 2416 N N . PRO B 1 96 ? 34.469 12.052 8.063 1.00 16.66 95 PRO B N 1
ATOM 2417 C CA . PRO B 1 96 ? 35.310 11.250 8.961 1.00 18.93 95 PRO B CA 1
ATOM 2418 C C . PRO B 1 96 ? 35.552 9.843 8.431 1.00 19.30 95 PRO B C 1
ATOM 2419 O O . PRO B 1 96 ? 34.687 9.223 7.804 1.00 18.31 95 PRO B O 1
ATOM 2423 N N . GLN B 1 97 ? 36.755 9.335 8.701 1.00 18.27 96 GLN B N 1
ATOM 2424 C CA . GLN B 1 97 ? 37.125 7.968 8.359 1.00 18.26 96 GLN B CA 1
ATOM 2425 C C . GLN B 1 97 ? 38.433 7.618 9.056 1.00 20.32 96 GLN B C 1
ATOM 2426 O O . GLN B 1 97 ? 39.225 8.520 9.368 1.00 19.78 96 GLN B O 1
ATOM 2432 N N . PRO B 1 98 ? 38.683 6.333 9.354 1.00 18.50 97 PRO B N 1
ATOM 2433 C CA . PRO B 1 98 ? 37.770 5.196 9.185 1.00 15.88 97 PRO B CA 1
ATOM 2434 C C . PRO B 1 98 ? 36.729 5.144 10.294 1.00 18.47 97 PRO B C 1
ATOM 2435 O O . PRO B 1 98 ? 36.840 5.887 11.279 1.00 17.38 97 PRO B O 1
ATOM 2439 N N . VAL B 1 99 ? 35.727 4.279 10.140 1.00 16.28 98 VAL B N 1
ATOM 2440 C CA . VAL B 1 99 ? 34.591 4.244 11.050 1.00 17.89 98 VAL B CA 1
ATOM 2441 C C . VAL B 1 99 ? 34.263 2.810 11.441 1.00 15.46 98 VAL B C 1
ATOM 2442 O O . VAL B 1 99 ? 34.654 1.847 10.778 1.00 16.82 98 VAL B O 1
ATOM 2446 N N . PHE B 1 100 ? 33.525 2.686 12.544 1.00 15.03 99 PHE B N 1
ATOM 2447 C CA . PHE B 1 100 ? 32.853 1.458 12.947 1.00 14.78 99 PHE B CA 1
ATOM 2448 C C . PHE B 1 100 ? 31.442 1.869 13.329 1.00 14.89 99 PHE B C 1
ATOM 2449 O O . PHE B 1 100 ? 31.269 2.814 14.106 1.00 16.91 99 PHE B O 1
ATOM 2457 N N . CYS B 1 101 ? 30.437 1.211 12.751 1.00 14.44 100 CYS B N 1
ATOM 2458 C CA . CYS B 1 101 ? 29.039 1.513 13.037 1.00 13.43 100 CYS B CA 1
ATOM 2459 C C . CYS B 1 101 ? 28.426 0.354 13.810 1.00 14.63 100 CYS B C 1
ATOM 2460 O O . CYS B 1 101 ? 28.336 -0.765 13.291 1.00 14.89 100 CYS B O 1
ATOM 2463 N N . THR B 1 102 ? 27.983 0.627 15.038 1.00 14.83 101 THR B N 1
ATOM 2464 C CA . THR B 1 102 ? 27.387 -0.428 15.847 1.00 14.08 101 THR B CA 1
ATOM 2465 C C . THR B 1 102 ? 26.025 -0.860 15.319 1.00 14.49 101 THR B C 1
ATOM 2466 O O . THR B 1 102 ? 25.596 -1.985 15.605 1.00 15.69 101 THR B O 1
ATOM 2470 N N . LYS B 1 103 ? 25.336 -0.011 14.550 1.00 13.60 102 LYS B N 1
ATOM 2471 C CA . LYS B 1 103 ? 24.056 -0.436 13.991 1.00 14.70 102 LYS B CA 1
ATOM 2472 C C . LYS B 1 103 ? 24.255 -1.415 12.839 1.00 14.03 102 LYS B C 1
ATOM 2473 O O . LYS B 1 103 ? 23.590 -2.456 12.780 1.00 15.06 102 LYS B O 1
ATOM 2479 N N . ILE B 1 104 ? 25.176 -1.106 11.916 1.00 14.30 103 ILE B N 1
ATOM 2480 C CA . ILE B 1 104 ? 25.507 -2.062 10.859 1.00 14.70 103 ILE B CA 1
ATOM 2481 C C . ILE B 1 104 ? 26.022 -3.362 11.466 1.00 13.72 103 ILE B C 1
ATOM 2482 O O . ILE B 1 104 ? 25.615 -4.457 11.059 1.00 14.51 103 ILE B O 1
ATOM 2487 N N . ALA B 1 105 ? 26.907 -3.264 12.463 1.0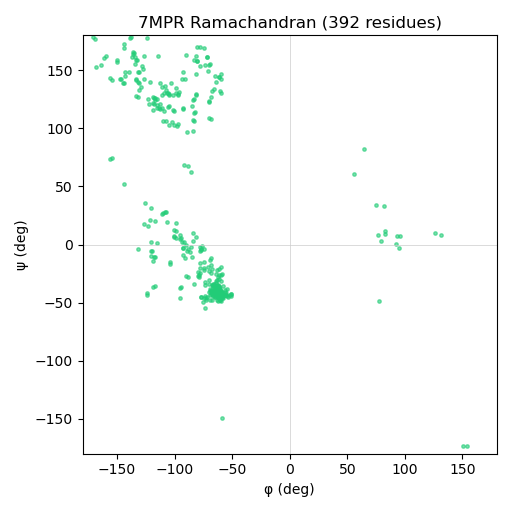0 13.84 104 ALA B N 1
ATOM 2488 C CA . ALA B 1 105 ? 27.421 -4.472 13.102 1.00 13.57 104 ALA B CA 1
ATOM 2489 C C . ALA B 1 105 ? 26.301 -5.282 13.743 1.00 14.95 104 ALA B C 1
ATOM 2490 O O . ALA B 1 105 ? 26.274 -6.516 13.630 1.00 15.88 104 ALA B O 1
ATOM 2492 N N . SER B 1 106 ? 25.356 -4.606 14.405 1.00 14.01 105 SER B N 1
ATOM 2493 C CA . SER B 1 106 ? 24.192 -5.294 14.955 1.00 15.45 105 SER B CA 1
ATOM 2494 C C . SER B 1 106 ? 23.394 -5.997 13.862 1.00 14.80 105 SER B C 1
ATOM 2495 O O . SER B 1 106 ? 22.989 -7.154 14.022 1.00 15.79 105 SER B O 1
ATOM 2498 N N . LYS B 1 107 ? 23.165 -5.318 12.734 1.00 15.34 106 LYS B N 1
ATOM 2499 C CA . LYS B 1 107 ? 22.393 -5.937 11.661 1.00 14.52 106 LYS B CA 1
ATOM 2500 C C . LYS B 1 107 ? 23.087 -7.176 11.104 1.00 15.87 106 LYS B C 1
ATOM 2501 O O . LYS B 1 107 ? 22.417 -8.122 10.669 1.00 17.14 106 LYS B O 1
ATOM 2507 N N . LEU B 1 108 ? 24.420 -7.210 11.135 1.00 13.71 107 LEU B N 1
ATOM 2508 C CA . LEU B 1 108 ? 25.162 -8.350 10.606 1.00 14.98 107 LEU B CA 1
ATOM 2509 C C . LEU B 1 108 ? 25.356 -9.481 11.615 1.00 16.61 107 LEU B C 1
ATOM 2510 O O . LEU B 1 108 ? 25.867 -10.542 11.237 1.00 18.71 107 LEU B O 1
ATOM 2515 N N . THR B 1 109 ? 24.969 -9.294 12.880 1.00 15.12 108 THR B N 1
ATOM 2516 C CA . THR B 1 109 ? 25.155 -10.307 13.919 1.00 16.07 108 THR B CA 1
ATOM 2517 C C . THR B 1 109 ? 23.863 -10.690 14.619 1.00 15.97 108 THR B C 1
ATOM 2518 O O . THR B 1 109 ? 23.626 -11.880 14.873 1.00 17.82 108 THR B O 1
ATOM 2522 N N . ARG B 1 110 ? 23.029 -9.711 14.956 1.00 15.80 109 ARG B N 1
ATOM 2523 C CA . ARG B 1 110 ? 21.777 -9.954 15.667 1.00 16.21 109 ARG B CA 1
ATOM 2524 C C . ARG B 1 110 ? 20.674 -10.223 14.643 1.00 15.44 109 ARG B C 1
ATOM 2525 O O . ARG B 1 110 ? 19.729 -9.455 14.449 1.00 17.44 109 ARG B O 1
ATOM 2533 N N . THR B 1 111 ? 20.831 -11.366 13.978 1.00 15.73 110 THR B N 1
ATOM 2534 C CA . THR B 1 111 ? 20.010 -11.773 12.842 1.00 15.19 110 THR B CA 1
ATOM 2535 C C . THR B 1 111 ? 18.636 -12.273 13.257 1.00 17.40 110 THR B C 1
ATOM 2536 O O . THR B 1 111 ? 17.824 -12.622 12.391 1.00 20.38 110 THR B O 1
ATOM 2540 N N . TYR B 1 112 ? 18.357 -12.302 14.559 1.00 16.76 111 TYR B N 1
ATOM 2541 C CA . TYR B 1 112 ? 17.114 -12.820 15.106 1.00 17.48 111 TYR B CA 1
ATOM 2542 C C . TYR B 1 112 ? 16.133 -11.716 15.463 1.00 20.70 111 TYR B C 1
ATOM 2543 O O . TYR B 1 112 ? 15.087 -11.999 16.054 1.00 24.23 111 TYR B O 1
ATOM 2552 N N . THR B 1 113 ? 16.441 -10.466 15.116 1.00 18.91 112 THR B N 1
ATOM 2553 C CA . THR B 1 113 ? 15.592 -9.362 15.527 1.00 21.18 112 THR B CA 1
ATOM 2554 C C . THR B 1 113 ? 15.672 -8.245 14.501 1.00 20.82 112 THR B C 1
ATOM 2555 O O . THR B 1 113 ? 16.623 -8.153 13.719 1.00 21.11 112 THR B O 1
ATOM 2559 N N . ASP B 1 114 ? 14.650 -7.393 14.511 1.00 23.00 113 ASP B N 1
ATOM 2560 C CA A ASP B 1 114 ? 14.655 -6.161 13.738 0.44 22.05 113 ASP B CA 1
ATOM 2561 C CA B ASP B 1 114 ? 14.660 -6.160 13.736 0.56 21.92 113 ASP B CA 1
ATOM 2562 C C . ASP B 1 114 ? 14.878 -4.934 14.611 1.00 23.06 113 ASP B C 1
ATOM 2563 O O . ASP B 1 114 ? 14.796 -3.805 14.115 1.00 27.11 113 ASP B O 1
ATOM 2572 N N . ARG B 1 115 ? 15.160 -5.130 15.898 1.00 20.79 114 ARG B N 1
ATOM 2573 C CA . ARG B 1 115 ? 15.365 -4.036 16.841 1.00 22.74 114 ARG B CA 1
ATOM 2574 C C . ARG B 1 115 ? 16.866 -3.811 16.971 1.00 20.56 114 ARG B C 1
ATOM 2575 O O . ARG B 1 115 ? 17.566 -4.570 17.650 1.00 21.58 114 ARG B O 1
ATOM 2583 N N . HIS B 1 116 ? 17.357 -2.754 16.324 1.00 18.44 115 HIS B N 1
ATOM 2584 C CA . HIS B 1 116 ? 18.777 -2.433 16.300 1.00 16.63 115 HIS B CA 1
ATOM 2585 C C . HIS B 1 116 ? 19.060 -1.048 16.862 1.00 17.33 115 HIS B C 1
ATOM 2586 O O . HIS B 1 116 ? 20.104 -0.465 16.563 1.00 18.80 115 HIS B O 1
ATOM 2593 N N . GLY B 1 117 ? 18.144 -0.513 17.669 1.00 17.20 116 GLY B N 1
ATOM 2594 C CA . GLY B 1 117 ? 18.361 0.781 18.275 1.00 17.74 116 GLY B CA 1
ATOM 2595 C C . GLY B 1 117 ? 19.420 0.740 19.358 1.00 18.51 116 GLY B C 1
ATOM 2596 O O . GLY B 1 117 ? 19.760 -0.314 19.905 1.00 18.57 116 GLY B O 1
ATOM 2597 N N . LEU B 1 118 ? 19.940 1.927 19.683 1.00 18.64 117 LEU B N 1
ATOM 2598 C CA . LEU B 1 118 ? 21.002 2.026 20.682 1.00 19.67 117 LEU B CA 1
ATOM 2599 C C . LEU B 1 118 ? 20.531 1.525 22.044 1.00 20.55 117 LEU B C 1
ATOM 2600 O O . LEU B 1 118 ? 21.233 0.757 22.717 1.00 19.42 117 LEU B O 1
ATOM 2605 N N . LYS B 1 119 ? 19.342 1.953 22.475 1.00 18.42 118 LYS B N 1
ATOM 2606 C CA . LYS B 1 119 ? 18.833 1.502 23.766 1.00 21.68 118 LYS B CA 1
ATOM 2607 C C . LYS B 1 119 ? 18.680 -0.013 23.794 1.00 22.25 118 LYS B C 1
ATOM 2608 O O . LYS B 1 119 ? 19.031 -0.665 24.783 1.00 24.08 118 LYS B O 1
ATOM 2614 N N . GLU B 1 120 ? 18.189 -0.594 22.700 1.00 20.76 119 GLU B N 1
ATOM 2615 C CA . GLU B 1 120 ? 17.998 -2.039 22.634 1.00 22.62 119 GLU B CA 1
ATOM 2616 C C . GLU B 1 120 ? 19.320 -2.788 22.771 1.00 21.41 119 GLU B C 1
ATOM 2617 O O . GLU B 1 120 ? 19.423 -3.743 23.551 1.00 21.98 119 GLU B O 1
ATOM 2623 N N . ILE B 1 121 ? 20.343 -2.384 22.012 1.00 19.96 120 ILE B N 1
ATOM 2624 C CA . ILE B 1 121 ? 21.595 -3.137 22.058 1.00 20.04 120 ILE B CA 1
ATOM 2625 C C . ILE B 1 121 ? 22.359 -2.881 23.354 1.00 19.51 120 ILE B C 1
ATOM 2626 O O . ILE B 1 121 ? 23.057 -3.775 23.849 1.00 21.83 120 ILE B O 1
ATOM 2631 N N . CYS B 1 122 ? 22.253 -1.677 23.929 1.00 18.60 121 CYS B N 1
ATOM 2632 C CA . CYS B 1 122 ? 22.852 -1.457 25.243 1.00 20.65 121 CYS B CA 1
ATOM 2633 C C . CYS B 1 122 ? 22.254 -2.405 26.269 1.00 21.88 121 CYS B C 1
ATOM 2634 O O . CYS B 1 122 ? 22.977 -3.004 27.078 1.00 22.69 121 CYS B O 1
ATOM 2637 N N . SER B 1 123 ? 20.933 -2.571 26.237 1.00 21.41 122 SER B N 1
ATOM 2638 C CA . SER B 1 123 ? 20.274 -3.460 27.187 1.00 23.99 122 SER B CA 1
ATOM 2639 C C . SER B 1 123 ? 20.656 -4.915 26.938 1.00 22.04 122 SER B C 1
ATOM 2640 O O . SER B 1 123 ? 21.015 -5.642 27.871 1.00 24.54 122 SER B O 1
ATOM 2643 N N . GLU B 1 124 ? 20.599 -5.356 25.682 1.00 22.32 123 GLU B N 1
ATOM 2644 C CA . GLU B 1 124 ? 20.812 -6.768 25.390 1.00 22.74 123 GLU B CA 1
ATOM 2645 C C . GLU B 1 124 ? 22.278 -7.161 25.534 1.00 21.35 123 GLU B C 1
ATOM 2646 O O . GLU B 1 124 ? 22.587 -8.215 26.100 1.00 24.41 123 GLU B O 1
ATOM 2652 N N . LEU B 1 125 ? 23.193 -6.343 25.013 1.00 21.37 124 LEU B N 1
ATOM 2653 C CA . LEU B 1 125 ? 24.599 -6.730 24.966 1.00 21.70 124 LEU B CA 1
ATOM 2654 C C . LEU B 1 125 ? 25.387 -6.351 26.213 1.00 24.63 124 LEU B C 1
ATOM 2655 O O . LEU B 1 125 ? 26.370 -7.029 26.531 1.00 23.97 124 LEU B O 1
ATOM 2660 N N . LEU B 1 126 ? 24.991 -5.287 26.925 1.00 21.97 125 LEU B N 1
ATOM 2661 C CA . LEU B 1 126 ? 25.738 -4.805 28.078 1.00 21.73 125 LEU B CA 1
ATOM 2662 C C . LEU B 1 126 ? 24.942 -4.802 29.374 1.00 24.86 125 LEU B C 1
ATOM 2663 O O . LEU B 1 126 ? 25.534 -4.578 30.440 1.00 25.65 125 LEU B O 1
ATOM 2668 N N . ASP B 1 127 ? 23.629 -5.034 29.315 1.00 24.20 126 ASP B N 1
ATOM 2669 C CA A ASP B 1 127 ? 22.739 -4.861 30.463 0.60 24.22 126 ASP B CA 1
ATOM 2670 C CA B ASP B 1 127 ? 22.748 -4.864 30.473 0.40 24.50 126 ASP B CA 1
ATOM 2671 C C . ASP B 1 127 ? 22.816 -3.439 31.019 1.00 25.90 126 ASP B C 1
ATOM 2672 O O . ASP B 1 127 ? 22.760 -3.214 32.231 1.00 28.22 126 ASP B O 1
ATOM 2681 N N . VAL B 1 128 ? 22.950 -2.471 30.114 1.00 25.59 127 VAL B N 1
ATOM 2682 C CA . VAL B 1 128 ? 22.986 -1.050 30.440 1.00 25.54 127 VAL B CA 1
ATOM 2683 C C . VAL B 1 128 ? 21.668 -0.447 29.978 1.00 27.93 127 VAL B C 1
ATOM 2684 O O . VAL B 1 128 ? 21.227 -0.704 28.851 1.00 26.31 127 VAL B O 1
ATOM 2688 N N . SER B 1 129 ? 21.041 0.350 30.838 1.00 28.68 128 SER B N 1
ATOM 2689 C CA . SER B 1 129 ? 19.765 0.988 30.537 1.00 31.21 128 SER B CA 1
ATOM 2690 C C . SER B 1 129 ? 19.992 2.469 30.261 1.00 30.64 128 SER B C 1
ATOM 2691 O O . SER B 1 129 ? 20.454 3.204 31.141 1.00 36.70 128 SER B O 1
ATOM 2694 N N . ILE B 1 130 ? 19.665 2.903 29.044 1.00 28.29 129 ILE B N 1
ATOM 2695 C CA . ILE B 1 130 ? 19.675 4.321 28.694 1.00 28.54 129 ILE B CA 1
ATOM 2696 C C . ILE B 1 130 ? 18.302 4.709 28.160 1.00 40.87 129 ILE B C 1
ATOM 2697 O O . ILE B 1 130 ? 17.417 3.860 28.015 1.00 35.55 129 ILE B O 1
ATOM 2702 N N . SER B 1 131 ? 18.123 5.987 27.843 1.00 52.86 130 SER B N 1
ATOM 2703 C CA . SER B 1 131 ? 16.878 6.467 27.263 1.00 49.25 130 SER B CA 1
ATOM 2704 C C . SER B 1 131 ? 16.963 6.463 25.741 1.00 67.58 130 SER B C 1
ATOM 2705 O O . SER B 1 131 ? 18.032 6.660 25.156 1.00 64.31 130 SER B O 1
ATOM 2708 N N . LYS B 1 132 ? 15.819 6.230 25.101 1.00 68.11 131 LYS B N 1
ATOM 2709 C CA . LYS B 1 132 ? 15.751 6.295 23.651 1.00 64.33 131 LYS B CA 1
ATOM 2710 C C . LYS B 1 132 ? 15.790 7.752 23.187 1.00 70.21 131 LYS B C 1
ATOM 2711 O O . LYS B 1 132 ? 15.666 8.692 23.980 1.00 70.44 131 LYS B O 1
ATOM 2713 N N . GLN B 1 133 ? 15.965 7.931 21.880 1.00 72.22 132 GLN B N 1
ATOM 2714 C CA . GLN B 1 133 ? 16.096 9.262 21.286 1.00 62.96 132 GLN B CA 1
ATOM 2715 C C . GLN B 1 133 ? 14.876 10.142 21.553 1.00 58.60 132 GLN B C 1
ATOM 2716 O O . GLN B 1 133 ? 13.736 9.690 21.450 1.00 72.18 132 GLN B O 1
ATOM 2722 N N . GLN B 1 135 ? 12.105 12.972 20.939 1.00 53.43 134 GLN B N 1
ATOM 2723 C CA . GLN B 1 135 ? 11.896 14.098 20.036 1.00 58.40 134 GLN B CA 1
ATOM 2724 C C . GLN B 1 135 ? 11.205 15.248 20.763 1.00 58.04 134 GLN B C 1
ATOM 2725 O O . GLN B 1 135 ? 10.189 15.769 20.301 1.00 46.81 134 GLN B O 1
ATOM 2727 N N . SER B 1 136 ? 11.765 15.644 21.906 1.00 43.52 135 SER B N 1
ATOM 2728 C CA . SER B 1 136 ? 11.164 16.675 22.736 1.00 43.42 135 SER B CA 1
ATOM 2729 C C . SER B 1 136 ? 12.142 17.752 23.183 1.00 38.34 135 SER B C 1
ATOM 2730 O O . SER B 1 136 ? 11.718 18.715 23.831 1.00 41.35 135 SER B O 1
ATOM 2733 N N . SER B 1 137 ? 13.425 17.624 22.862 1.00 36.51 136 SER B N 1
ATOM 2734 C CA . SER B 1 137 ? 14.442 18.553 23.333 1.00 40.69 136 SER B CA 1
ATOM 2735 C C . SER B 1 137 ? 14.741 19.577 22.247 1.00 24.73 136 SER B C 1
ATOM 2736 O O . SER B 1 137 ? 14.895 19.219 21.072 1.00 31.42 136 SER B O 1
ATOM 2739 N N . ASP B 1 138 ? 14.816 20.846 22.640 1.00 37.60 137 ASP B N 1
ATOM 2740 C CA . ASP B 1 138 ? 15.290 21.907 21.755 1.00 34.45 137 ASP B CA 1
ATOM 2741 C C . ASP B 1 138 ? 16.800 21.995 21.930 1.00 31.50 137 ASP B C 1
ATOM 2742 O O . ASP B 1 138 ? 17.301 22.646 22.850 1.00 24.03 137 ASP B O 1
ATOM 2747 N N . TRP B 1 139 ? 17.532 21.344 21.037 1.00 23.42 138 TRP B N 1
ATOM 2748 C CA . TRP B 1 139 ? 18.978 21.293 21.178 1.00 18.73 138 TRP B CA 1
ATOM 2749 C C . TRP B 1 139 ? 19.674 22.576 20.752 1.00 17.52 138 TRP B C 1
ATOM 2750 O O . TRP B 1 139 ? 20.889 22.692 20.951 1.00 16.75 138 TRP B O 1
ATOM 2761 N N . ALA B 1 140 ? 18.936 23.542 20.213 1.00 17.29 139 ALA B N 1
ATOM 2762 C CA . ALA B 1 140 ? 19.484 24.824 19.801 1.00 18.04 139 ALA B CA 1
ATOM 2763 C C . ALA B 1 140 ? 19.359 25.897 20.878 1.00 20.02 139 ALA B C 1
ATOM 2764 O O . ALA B 1 140 ? 19.677 27.060 20.613 1.00 20.52 139 ALA B O 1
ATOM 2766 N N . ALA B 1 141 ? 18.897 25.543 22.077 1.00 18.97 140 ALA B N 1
ATOM 2767 C CA . ALA B 1 141 ? 18.753 26.527 23.140 1.00 20.92 140 ALA B CA 1
ATOM 2768 C C . ALA B 1 141 ? 20.096 27.173 23.468 1.00 18.07 140 ALA B C 1
ATOM 2769 O O . ALA B 1 141 ? 21.151 26.539 23.403 1.00 19.17 140 ALA B O 1
ATOM 2771 N N . GLU B 1 142 ? 20.047 28.452 23.849 1.00 19.90 141 GLU B N 1
ATOM 2772 C CA . GLU B 1 142 ? 21.280 29.176 24.144 1.00 21.77 141 GLU B CA 1
ATOM 2773 C C . GLU B 1 142 ? 22.064 28.509 25.269 1.00 20.23 141 GLU B C 1
ATOM 2774 O O . GLU B 1 142 ? 23.293 28.386 25.190 1.00 23.56 141 GLU B O 1
ATOM 2780 N N . VAL B 1 143 ? 21.375 28.060 26.315 1.00 20.03 142 VAL B N 1
ATOM 2781 C CA . VAL B 1 143 ? 22.011 27.451 27.481 1.00 21.26 142 VAL B CA 1
ATOM 2782 C C . VAL B 1 143 ? 21.515 26.016 27.627 1.00 22.94 142 VAL B C 1
ATOM 2783 O O . VAL B 1 143 ? 20.309 25.781 27.786 1.00 21.49 142 VAL B O 1
ATOM 2787 N N . LEU B 1 144 ? 22.447 25.067 27.611 1.00 21.01 143 LEU B N 1
ATOM 2788 C CA . LEU B 1 144 ? 22.110 23.667 27.821 1.00 21.82 143 LEU B CA 1
ATOM 2789 C C . LEU B 1 144 ? 21.976 23.365 29.310 1.00 27.17 143 LEU B C 1
ATOM 2790 O O . LEU B 1 144 ? 22.672 23.943 30.151 1.00 24.52 143 LEU B O 1
ATOM 2795 N N . SER B 1 145 ? 21.074 22.442 29.628 1.00 23.67 144 SER B N 1
ATOM 2796 C CA . SER B 1 145 ? 20.822 22.041 31.003 1.00 23.44 144 SER B CA 1
ATOM 2797 C C . SER B 1 145 ? 21.723 20.874 31.402 1.00 22.95 144 SER B C 1
ATOM 2798 O O . SER B 1 145 ? 22.295 20.174 30.559 1.00 20.86 144 SER B O 1
ATOM 2801 N N . GLN B 1 146 ? 21.836 20.665 32.714 1.00 24.22 145 GLN B N 1
ATOM 2802 C CA . GLN B 1 146 ? 22.527 19.483 33.219 1.00 23.48 145 GLN B CA 1
ATOM 2803 C C . GLN B 1 146 ? 21.934 18.213 32.621 1.00 24.61 145 GLN B C 1
ATOM 2804 O O . GLN B 1 146 ? 22.664 17.312 32.193 1.00 22.67 145 GLN B O 1
ATOM 2810 N N . ALA B 1 147 ? 20.602 18.136 32.569 1.00 23.78 146 ALA B N 1
ATOM 2811 C CA . ALA B 1 147 ? 19.947 16.956 32.011 1.00 23.62 146 ALA B CA 1
ATOM 2812 C C . ALA B 1 147 ? 20.338 16.734 30.555 1.00 23.50 146 ALA B C 1
ATOM 2813 O O . ALA B 1 147 ? 20.607 15.600 30.145 1.00 23.07 146 ALA B O 1
ATOM 2815 N N . GLN B 1 148 ? 20.391 17.807 29.759 1.00 21.14 147 GLN B N 1
ATOM 2816 C CA . GLN B 1 148 ? 20.791 17.663 28.363 1.00 19.19 147 GLN B CA 1
ATOM 2817 C C . GLN B 1 148 ? 22.229 17.177 28.245 1.00 17.78 147 GLN B C 1
ATOM 2818 O O . GLN B 1 148 ? 22.532 16.324 27.402 1.00 17.99 147 GLN B O 1
ATOM 2824 N N . LEU B 1 149 ? 23.128 17.695 29.093 1.00 20.02 148 LEU B N 1
ATOM 2825 C CA . LEU B 1 149 ? 24.510 17.225 29.059 1.00 20.11 148 LEU B CA 1
ATOM 2826 C C . LEU B 1 149 ? 24.587 15.736 29.366 1.00 18.51 148 LEU B C 1
ATOM 2827 O O . LEU B 1 149 ? 25.340 15.001 28.717 1.00 19.57 148 LEU B O 1
ATOM 2832 N N . GLU B 1 150 ? 23.803 15.273 30.342 1.00 20.66 149 GLU B N 1
ATOM 2833 C CA . GLU B 1 150 ? 23.824 13.856 30.698 1.00 21.33 149 GLU B CA 1
ATOM 2834 C C . GLU B 1 150 ? 23.204 12.993 29.601 1.00 22.51 149 GLU B C 1
ATOM 2835 O O . GLU B 1 150 ? 23.728 11.918 29.281 1.00 22.44 149 GLU B O 1
ATOM 2841 N N . TYR B 1 151 ? 22.099 13.449 29.002 1.00 20.57 150 TYR B N 1
ATOM 2842 C CA . TYR B 1 151 ? 21.496 12.713 27.894 1.00 22.68 150 TYR B CA 1
ATOM 2843 C C . TYR B 1 151 ? 22.478 12.580 26.741 1.00 20.48 150 TYR B C 1
ATOM 2844 O O . TYR B 1 151 ? 22.620 11.506 26.137 1.00 22.32 150 TYR B O 1
ATOM 2853 N N . ALA B 1 152 ? 23.150 13.681 26.395 1.00 18.69 151 ALA B N 1
ATOM 2854 C CA . ALA B 1 152 ? 24.100 13.648 25.291 1.00 18.73 151 ALA B CA 1
ATOM 2855 C C . ALA B 1 152 ? 25.265 12.714 25.592 1.00 18.65 151 ALA B C 1
ATOM 2856 O O . ALA B 1 152 ? 25.666 11.915 24.737 1.00 18.53 151 ALA B O 1
ATOM 2858 N N . ALA B 1 153 ? 25.809 12.793 26.809 1.00 18.45 152 ALA B N 1
ATOM 2859 C CA . ALA B 1 153 ? 26.946 11.959 27.180 1.00 20.06 152 ALA B CA 1
ATOM 2860 C C . ALA B 1 153 ? 26.592 10.479 27.124 1.00 20.54 152 ALA B C 1
ATOM 2861 O O . ALA B 1 153 ? 27.398 9.659 26.666 1.00 20.66 152 ALA B O 1
ATOM 2863 N N . SER B 1 154 ? 25.386 10.118 27.572 1.00 20.76 153 SER B N 1
ATOM 2864 C CA . SER B 1 154 ? 25.000 8.707 27.609 1.00 24.51 153 SER B CA 1
ATOM 2865 C C . SER B 1 154 ? 25.048 8.065 26.229 1.00 21.70 153 SER B C 1
ATOM 2866 O O . SER B 1 154 ? 25.225 6.846 26.118 1.00 24.05 153 SER B O 1
ATOM 2869 N N . ASP B 1 155 ? 24.897 8.856 25.168 1.00 19.12 154 ASP B N 1
ATOM 2870 C CA . ASP B 1 155 ? 24.906 8.295 23.826 1.00 18.29 154 ASP B CA 1
ATOM 2871 C C . ASP B 1 155 ? 26.294 7.884 23.349 1.00 19.93 154 ASP B C 1
ATOM 2872 O O . ASP B 1 155 ? 26.390 7.135 22.372 1.00 18.37 154 ASP B O 1
ATOM 2877 N N . VAL B 1 156 ? 27.363 8.319 24.013 1.00 17.62 155 VAL B N 1
ATOM 2878 C CA . VAL B 1 156 ? 28.715 7.939 23.614 1.00 17.10 155 VAL B CA 1
ATOM 2879 C C . VAL B 1 156 ? 29.460 7.131 24.667 1.00 19.15 155 VAL B C 1
ATOM 2880 O O . VAL B 1 156 ? 30.522 6.574 24.354 1.00 21.27 155 VAL B O 1
ATOM 2884 N N . LEU B 1 157 ? 28.947 7.035 25.893 1.00 18.02 156 LEU B N 1
ATOM 2885 C CA . LEU B 1 157 ? 29.679 6.379 26.971 1.00 18.89 156 LEU B CA 1
ATOM 2886 C C . LEU B 1 157 ? 29.834 4.877 26.761 1.00 18.93 156 LEU B C 1
ATOM 2887 O O . LEU B 1 157 ? 30.741 4.277 27.351 1.00 21.64 156 LEU B O 1
ATOM 2892 N N . TYR B 1 158 ? 28.986 4.256 25.941 1.00 18.81 157 TYR B N 1
ATOM 2893 C CA . TYR B 1 158 ? 28.942 2.802 25.841 1.00 22.08 157 TYR B CA 1
ATOM 2894 C C . TYR B 1 158 ? 29.338 2.257 24.478 1.00 20.09 157 TYR B C 1
ATOM 2895 O O . TYR B 1 158 ? 29.315 1.032 24.290 1.00 19.49 157 TYR B O 1
ATOM 2904 N N . LEU B 1 159 ? 29.716 3.113 23.525 1.00 17.27 158 LEU B N 1
ATOM 2905 C CA . LEU B 1 159 ? 29.948 2.619 22.172 1.00 16.88 158 LEU B CA 1
ATOM 2906 C C . LEU B 1 159 ? 31.202 1.758 22.074 1.00 17.64 158 LEU B C 1
ATOM 2907 O O . LEU B 1 159 ? 31.232 0.816 21.272 1.00 18.23 158 LEU B O 1
ATOM 2912 N N . HIS B 1 160 ? 32.248 2.068 22.845 1.00 19.11 159 HIS B N 1
ATOM 2913 C CA . HIS B 1 160 ? 33.428 1.208 22.842 1.00 18.10 159 HIS B CA 1
ATOM 2914 C C . HIS B 1 160 ? 33.078 -0.191 23.330 1.00 19.46 159 HIS B C 1
ATOM 2915 O O . HIS B 1 160 ? 33.499 -1.193 22.737 1.00 20.22 159 HIS B O 1
ATOM 2922 N N . ARG B 1 161 ? 32.313 -0.275 24.425 1.00 19.15 160 ARG B N 1
ATOM 2923 C CA . ARG B 1 161 ? 31.901 -1.576 24.952 1.00 19.61 160 ARG B CA 1
ATOM 2924 C C . ARG B 1 161 ? 31.027 -2.328 23.952 1.00 19.36 160 ARG B C 1
ATOM 2925 O O . ARG B 1 161 ? 31.173 -3.545 23.784 1.00 20.79 160 ARG B O 1
ATOM 2933 N N . LEU B 1 162 ? 30.111 -1.622 23.282 1.00 17.42 161 LEU B N 1
ATOM 2934 C CA . LEU B 1 162 ? 29.291 -2.258 22.252 1.00 17.41 161 LEU B CA 1
ATOM 2935 C C . LEU B 1 162 ? 30.153 -2.774 21.108 1.00 17.72 161 LEU B C 1
ATOM 2936 O O . LEU B 1 162 ? 29.963 -3.897 20.626 1.00 18.31 161 LEU B O 1
ATOM 2941 N N . LYS B 1 163 ? 31.103 -1.956 20.652 1.00 17.56 162 LYS B N 1
ATOM 2942 C CA . LYS B 1 163 ? 31.994 -2.376 19.574 1.00 17.38 162 LYS B CA 1
ATOM 2943 C C . LYS B 1 163 ? 32.762 -3.632 19.955 1.00 18.01 162 LYS B C 1
ATOM 2944 O O . LYS B 1 163 ? 32.922 -4.545 19.134 1.00 19.20 162 LYS B O 1
ATOM 2950 N N . ALA B 1 164 ? 33.223 -3.711 21.207 1.00 17.86 163 ALA B N 1
ATOM 2951 C CA . ALA B 1 164 ? 33.969 -4.885 21.645 1.00 18.38 163 ALA B CA 1
A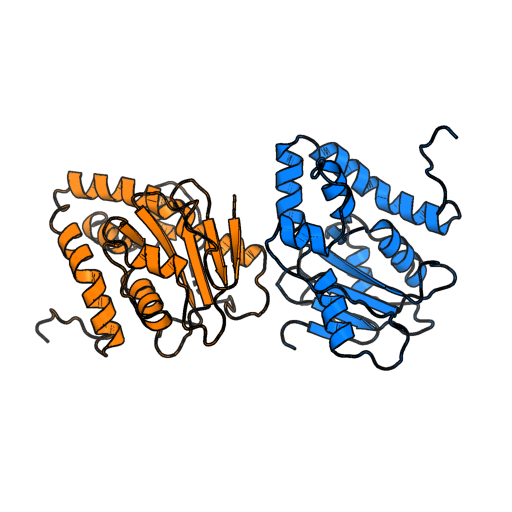TOM 2952 C C . ALA B 1 164 ? 33.125 -6.150 21.537 1.00 21.72 163 ALA B C 1
ATOM 2953 O O . ALA B 1 164 ? 33.586 -7.174 21.020 1.00 21.99 163 ALA B O 1
ATOM 2955 N N . VAL B 1 165 ? 31.878 -6.099 22.015 1.00 18.57 164 VAL B N 1
ATOM 2956 C CA . VAL B 1 165 ? 31.001 -7.267 21.917 1.00 18.44 164 VAL B CA 1
ATOM 2957 C C . VAL B 1 165 ? 30.693 -7.587 20.461 1.00 17.86 164 VAL B C 1
ATOM 2958 O O . VAL B 1 165 ? 30.738 -8.748 20.039 1.00 19.21 164 VAL B O 1
ATOM 2962 N N . LEU B 1 166 ? 30.362 -6.563 19.671 1.00 16.01 165 LEU B N 1
ATOM 2963 C CA . LEU B 1 166 ? 29.949 -6.810 18.294 1.00 17.49 165 LEU B CA 1
ATOM 2964 C C . LEU B 1 166 ? 31.094 -7.365 17.452 1.00 17.32 165 LEU B C 1
ATOM 2965 O O . LEU B 1 166 ? 30.869 -8.202 16.567 1.00 17.95 165 LEU B O 1
ATOM 2970 N N . GLU B 1 167 ? 32.327 -6.917 17.709 1.00 17.32 166 GLU B N 1
ATOM 2971 C CA . GLU B 1 167 ? 33.487 -7.491 17.030 1.00 19.16 166 GLU B CA 1
ATOM 2972 C C . GLU B 1 167 ? 33.617 -8.977 17.330 1.00 18.66 166 GLU B C 1
ATOM 2973 O O . GLU B 1 167 ? 33.914 -9.775 16.433 1.00 19.66 166 GLU B O 1
ATOM 2979 N N . GLN B 1 168 ? 33.421 -9.362 18.594 1.00 18.67 167 GLN B N 1
ATOM 2980 C CA . GLN B 1 168 ? 33.467 -10.776 18.955 1.00 20.23 167 GLN B CA 1
ATOM 2981 C C . GLN B 1 168 ? 32.368 -11.552 18.244 1.00 19.38 167 GLN B C 1
ATOM 2982 O O . GLN B 1 168 ? 32.602 -12.657 17.744 1.00 20.00 167 GLN B O 1
ATOM 2988 N N . ARG B 1 169 ? 31.163 -10.983 18.181 1.00 17.99 168 ARG B N 1
ATOM 2989 C CA . ARG B 1 169 ? 30.063 -11.657 17.501 1.00 18.03 168 ARG B CA 1
ATOM 2990 C C . ARG B 1 169 ? 30.335 -11.786 16.007 1.00 16.80 168 ARG B C 1
ATOM 2991 O O . ARG B 1 169 ? 30.055 -12.833 15.412 1.00 18.17 168 ARG B O 1
ATOM 2999 N N . LEU B 1 170 ? 30.880 -10.736 15.383 1.00 16.62 169 LEU B N 1
ATOM 3000 C CA . LEU B 1 170 ? 31.188 -10.802 13.956 1.00 17.04 169 LEU B CA 1
ATOM 3001 C C . LEU B 1 170 ? 32.209 -11.890 13.668 1.00 16.56 169 LEU B C 1
ATOM 3002 O O . LEU B 1 170 ? 32.095 -12.607 12.667 1.00 18.44 169 LEU B O 1
ATOM 3007 N N . GLU B 1 171 ? 33.221 -12.024 14.529 1.00 18.42 170 GLU B N 1
ATOM 3008 C CA . GLU B 1 171 ? 34.217 -13.067 14.323 1.00 20.66 170 GLU B CA 1
ATOM 3009 C C . GLU B 1 171 ? 33.609 -14.450 14.515 1.00 20.95 170 GLU B C 1
ATOM 3010 O O . GLU B 1 171 ? 33.872 -15.365 13.725 1.00 21.81 170 GLU B O 1
ATOM 3016 N N . ARG B 1 172 ? 32.769 -14.612 15.539 1.00 18.90 171 ARG B N 1
ATOM 3017 C CA . ARG B 1 172 ? 32.132 -15.904 15.786 1.00 19.39 171 ARG B CA 1
ATOM 3018 C C . ARG B 1 172 ? 31.262 -16.327 14.610 1.00 19.66 171 ARG B C 1
ATOM 3019 O O . ARG B 1 172 ? 31.235 -17.507 14.241 1.00 23.81 171 ARG B O 1
ATOM 3027 N N . ASP B 1 173 ? 30.547 -15.384 14.009 1.00 18.77 172 ASP B N 1
ATOM 3028 C CA . ASP B 1 173 ? 29.651 -15.705 12.907 1.00 21.33 172 ASP B CA 1
ATOM 3029 C C . ASP B 1 173 ? 30.324 -15.622 11.541 1.00 21.25 172 ASP B C 1
ATOM 3030 O O . ASP B 1 173 ? 29.670 -15.896 10.527 1.00 26.61 172 ASP B O 1
ATOM 3035 N N . GLY B 1 174 ? 31.606 -15.270 11.490 1.00 20.75 173 GLY B N 1
ATOM 3036 C CA . GLY B 1 174 ? 32.361 -15.277 10.248 1.00 23.73 173 GLY B CA 1
ATOM 3037 C C . GLY B 1 174 ? 32.056 -14.140 9.296 1.00 25.00 173 GLY B C 1
ATOM 3038 O O . GLY B 1 174 ? 32.113 -14.332 8.076 1.00 27.08 173 GLY B O 1
ATOM 3039 N N . ARG B 1 175 ? 31.751 -12.949 9.815 1.00 19.77 174 ARG B N 1
ATOM 3040 C CA . ARG B 1 175 ? 31.325 -11.835 8.976 1.00 16.87 174 ARG B CA 1
ATOM 3041 C C . ARG B 1 175 ? 32.197 -10.593 9.143 1.00 17.74 174 ARG B C 1
ATOM 3042 O O . ARG B 1 175 ? 31.802 -9.504 8.716 1.00 17.50 174 ARG B O 1
ATOM 3050 N N . THR B 1 176 ? 33.387 -10.741 9.731 1.00 18.86 175 THR B N 1
ATOM 3051 C CA . THR B 1 176 ? 34.256 -9.591 9.976 1.00 18.97 175 THR B CA 1
ATOM 3052 C C . THR B 1 176 ? 34.616 -8.872 8.681 1.00 18.03 175 THR B C 1
ATOM 3053 O O . THR B 1 176 ? 34.573 -7.635 8.619 1.00 18.28 175 THR B O 1
ATOM 3057 N N . LYS B 1 177 ? 34.969 -9.627 7.636 1.00 20.04 176 LYS B N 1
ATOM 3058 C CA A LYS B 1 177 ? 35.383 -8.996 6.387 0.48 19.72 176 LYS B CA 1
ATOM 3059 C CA B LYS B 1 177 ? 35.380 -9.013 6.374 0.52 19.69 176 LYS B CA 1
ATOM 3060 C C . LYS B 1 177 ? 34.238 -8.220 5.748 1.00 17.61 176 LYS B C 1
ATOM 3061 O O . LYS B 1 177 ? 34.444 -7.111 5.238 1.00 17.53 176 LYS B O 1
ATOM 3072 N N . GLN B 1 178 ? 33.024 -8.774 5.773 1.00 17.47 177 GLN B N 1
ATOM 3073 C CA . GLN B 1 178 ? 31.898 -8.068 5.174 1.00 17.43 177 GLN B CA 1
ATOM 3074 C C . GLN B 1 178 ? 31.569 -6.803 5.954 1.00 15.99 177 GLN B C 1
ATOM 3075 O O . GLN B 1 178 ? 31.301 -5.752 5.358 1.00 15.64 177 GLN B O 1
ATOM 3081 N N . ALA B 1 179 ? 31.593 -6.883 7.287 1.00 14.92 178 ALA B N 1
ATOM 3082 C CA . ALA B 1 179 ? 31.371 -5.688 8.091 1.00 16.86 178 ALA B CA 1
ATOM 3083 C C . ALA B 1 179 ? 32.407 -4.620 7.781 1.00 15.36 178 ALA B C 1
ATOM 3084 O O . ALA B 1 179 ? 32.064 -3.445 7.619 1.00 15.63 178 ALA B O 1
ATOM 3086 N N . GLU B 1 180 ? 33.680 -5.010 7.675 1.00 15.24 179 GLU B N 1
ATOM 3087 C CA . GLU B 1 180 ? 34.721 -4.029 7.395 1.00 17.59 179 GLU B CA 1
ATOM 3088 C C . GLU B 1 180 ? 34.488 -3.332 6.060 1.00 16.14 179 GLU B C 1
ATOM 3089 O O . GLU B 1 180 ? 34.706 -2.121 5.941 1.00 16.74 179 GLU B O 1
ATOM 3095 N N . ALA B 1 181 ? 34.039 -4.074 5.045 1.00 15.19 180 ALA B N 1
ATOM 3096 C CA . ALA B 1 181 ? 33.732 -3.454 3.757 1.00 14.42 180 ALA B CA 1
ATOM 3097 C C . ALA B 1 181 ? 32.560 -2.486 3.872 1.00 15.65 180 ALA B C 1
ATOM 3098 O O . ALA B 1 181 ? 32.557 -1.427 3.232 1.00 16.11 180 ALA B O 1
ATOM 3100 N N . CYS B 1 182 ? 31.549 -2.838 4.672 1.00 15.05 181 CYS B N 1
ATOM 3101 C CA . CYS B 1 182 ? 30.459 -1.903 4.934 1.00 15.20 181 CYS B CA 1
ATOM 3102 C C . CYS B 1 182 ? 30.974 -0.630 5.594 1.00 15.09 181 CYS B C 1
ATOM 3103 O O . CYS B 1 182 ? 30.571 0.478 5.219 1.00 15.83 181 CYS B O 1
ATOM 3106 N N . PHE B 1 183 ? 31.860 -0.764 6.586 1.00 15.14 182 PHE B N 1
ATOM 3107 C CA . PHE B 1 183 ? 32.417 0.415 7.241 1.00 15.00 182 PHE B CA 1
ATOM 3108 C C . PHE B 1 183 ? 33.246 1.246 6.270 1.00 15.64 182 PHE B C 1
ATOM 3109 O O . PHE B 1 183 ? 33.233 2.479 6.330 1.00 16.99 182 PHE B O 1
ATOM 3117 N N . LYS B 1 184 ? 33.986 0.589 5.373 1.00 14.87 183 LYS B N 1
ATOM 3118 C CA . LYS B 1 184 ? 34.767 1.330 4.389 1.00 15.95 183 LYS B CA 1
ATOM 3119 C C . LYS B 1 184 ? 33.857 2.119 3.453 1.00 15.25 183 LYS B C 1
ATOM 3120 O O . LYS B 1 184 ? 34.192 3.238 3.040 1.00 16.46 183 LYS B O 1
ATOM 3126 N N . PHE B 1 185 ? 32.701 1.552 3.101 1.00 15.89 184 PHE B N 1
ATOM 3127 C CA . PHE B 1 185 ? 31.793 2.250 2.204 1.00 15.17 184 PHE B CA 1
ATOM 3128 C C . PHE B 1 185 ? 30.982 3.335 2.907 1.00 13.37 184 PHE B C 1
ATOM 3129 O O . PHE B 1 185 ? 30.552 4.292 2.251 1.00 14.15 184 PHE B O 1
ATOM 3137 N N . LEU B 1 186 ? 30.751 3.200 4.211 1.00 15.65 185 LEU B N 1
ATOM 3138 C CA . LEU B 1 186 ? 29.820 4.094 4.895 1.00 16.01 185 LEU B CA 1
ATOM 3139 C C . LEU B 1 186 ? 30.095 5.577 4.668 1.00 15.21 185 LEU B C 1
ATOM 3140 O O . LEU B 1 186 ? 29.128 6.321 4.426 1.00 15.46 185 LEU B O 1
ATOM 3145 N N . PRO B 1 187 ? 31.341 6.071 4.711 1.00 15.80 186 PRO B N 1
ATOM 3146 C CA . PRO B 1 187 ? 31.552 7.492 4.392 1.00 16.22 186 PRO B CA 1
ATOM 3147 C C . PRO B 1 187 ? 31.017 7.891 3.026 1.00 17.02 186 PRO B C 1
ATOM 3148 O O . PRO B 1 187 ? 30.450 8.985 2.895 1.00 16.98 186 PRO B O 1
ATOM 3152 N N . THR B 1 188 ? 31.161 7.030 2.010 1.00 13.91 187 THR B N 1
ATOM 3153 C CA . THR B 1 188 ? 30.570 7.327 0.704 1.00 14.13 187 THR B CA 1
ATOM 3154 C C . THR B 1 188 ? 29.044 7.287 0.753 1.00 13.88 187 THR B C 1
ATOM 3155 O O . THR B 1 188 ? 28.378 8.112 0.115 1.00 15.00 187 THR B O 1
ATOM 3159 N N . ARG B 1 189 ? 28.465 6.336 1.495 1.00 14.92 188 ARG B N 1
ATOM 3160 C CA . ARG B 1 189 ? 27.014 6.327 1.646 1.00 14.54 188 ARG B CA 1
ATOM 3161 C C . ARG B 1 189 ? 26.515 7.662 2.190 1.00 14.51 188 ARG B C 1
ATOM 3162 O O . ARG B 1 189 ? 25.520 8.210 1.701 1.00 15.36 188 ARG B O 1
ATOM 3170 N N . SER B 1 190 ? 27.209 8.208 3.194 1.00 13.97 189 SER B N 1
ATOM 3171 C CA . SER B 1 190 ? 26.838 9.506 3.755 1.00 14.22 189 SER B CA 1
ATOM 3172 C C . SER B 1 190 ? 27.097 10.642 2.765 1.00 15.35 189 SER B C 1
ATOM 3173 O O . SER B 1 190 ? 26.308 11.593 2.682 1.00 16.13 189 SER B O 1
ATOM 3176 N N . GLU B 1 191 ? 28.195 10.568 2.005 1.00 14.41 190 GLU B N 1
ATOM 3177 C CA . GLU B 1 191 ? 28.428 11.558 0.954 1.00 15.02 190 GLU B CA 1
ATOM 3178 C C . GLU B 1 191 ? 27.291 11.556 -0.057 1.00 16.07 190 GLU B C 1
ATOM 3179 O O . GLU B 1 191 ? 26.806 12.617 -0.465 1.00 18.16 190 GLU B O 1
ATOM 3185 N N . LEU B 1 192 ? 26.863 10.364 -0.481 1.00 15.05 191 LEU B N 1
ATOM 3186 C CA . LEU B 1 192 ? 25.772 10.264 -1.444 1.00 15.74 191 LEU B CA 1
ATOM 3187 C C . LEU B 1 192 ? 24.481 10.840 -0.881 1.00 15.59 191 LEU B C 1
ATOM 3188 O O . LEU B 1 192 ? 23.698 11.453 -1.617 1.00 16.37 191 LEU B O 1
ATOM 3193 N N . ASP B 1 193 ? 24.243 10.663 0.424 1.00 15.31 192 ASP B N 1
ATOM 3194 C CA . ASP B 1 193 ? 23.089 11.289 1.063 1.00 15.46 192 ASP B CA 1
ATOM 3195 C C . ASP B 1 193 ? 23.151 12.805 0.928 1.00 16.87 192 ASP B C 1
ATOM 3196 O O . ASP B 1 193 ? 22.170 13.442 0.535 1.00 19.49 192 ASP B O 1
ATOM 3201 N N . LEU B 1 194 ? 24.306 13.402 1.247 1.00 15.63 193 LEU B N 1
ATOM 3202 C CA . LEU B 1 194 ? 24.448 14.852 1.124 1.00 17.23 193 LEU B CA 1
ATOM 3203 C C . LEU B 1 194 ? 24.323 15.321 -0.321 1.00 17.00 193 LEU B C 1
ATOM 3204 O O . LEU B 1 194 ? 23.823 16.422 -0.571 1.00 19.95 193 LEU B O 1
ATOM 3209 N N . MET B 1 195 ? 24.776 14.503 -1.278 1.00 16.48 194 MET B N 1
ATOM 3210 C CA . MET B 1 195 ? 24.776 14.864 -2.692 1.00 18.62 194 MET B CA 1
ATOM 3211 C C . MET B 1 195 ? 23.388 14.822 -3.312 1.00 22.73 194 MET B C 1
ATOM 3212 O O . MET B 1 195 ? 23.180 15.441 -4.359 1.00 25.33 194 MET B O 1
ATOM 3217 N N . GLY B 1 196 ? 22.442 14.108 -2.705 1.00 19.87 195 GLY B N 1
ATOM 3218 C CA . GLY B 1 196 ? 21.080 14.102 -3.203 1.00 21.27 195 GLY B CA 1
ATOM 3219 C C . GLY B 1 196 ? 20.445 12.732 -3.358 1.00 20.24 195 GLY B C 1
ATOM 3220 O O . GLY B 1 196 ? 19.340 12.631 -3.900 1.00 24.96 195 GLY B O 1
ATOM 3221 N N . TRP B 1 197 ? 21.109 11.678 -2.882 1.00 17.98 196 TRP B N 1
ATOM 3222 C CA . TRP B 1 197 ? 20.581 10.317 -2.944 1.00 18.55 196 TRP B CA 1
ATOM 3223 C C . TRP B 1 197 ? 20.156 9.781 -1.576 1.00 18.74 196 TRP B C 1
ATOM 3224 O O . TRP B 1 197 ? 20.162 8.567 -1.355 1.00 18.83 196 TRP B O 1
ATOM 3235 N N . ALA B 1 198 ? 19.764 10.661 -0.653 1.00 19.02 197 ALA B N 1
ATOM 3236 C CA . ALA B 1 198 ? 19.443 10.196 0.696 1.00 17.88 197 ALA B CA 1
ATOM 3237 C C . ALA B 1 198 ? 18.277 9.215 0.705 1.00 21.65 197 ALA B C 1
ATOM 3238 O O . ALA B 1 198 ? 18.179 8.378 1.612 1.00 24.86 197 ALA B O 1
ATOM 3240 N N . GLU B 1 199 ? 17.384 9.299 -0.279 1.00 21.13 198 GLU B N 1
ATOM 3241 C CA . GLU B 1 199 ? 16.193 8.463 -0.322 1.00 25.25 198 GLU B CA 1
ATOM 3242 C C . GLU B 1 199 ? 16.335 7.252 -1.240 1.00 23.06 198 GLU B C 1
ATOM 3243 O O . GLU B 1 199 ? 15.332 6.583 -1.515 1.00 30.85 198 GLU B O 1
ATOM 3249 N N . SER B 1 200 ? 17.546 6.943 -1.704 1.00 22.85 199 SER B N 1
ATOM 3250 C CA . SER B 1 200 ? 17.750 5.892 -2.695 1.00 23.46 199 SER B CA 1
ATOM 3251 C C . SER B 1 200 ? 18.838 4.932 -2.241 1.00 22.55 199 SER B C 1
ATOM 3252 O O . SER B 1 200 ? 19.903 5.362 -1.789 1.00 20.70 199 SER B O 1
ATOM 3255 N N . ASP B 1 201 ? 18.572 3.636 -2.393 1.00 20.63 200 ASP B N 1
ATOM 3256 C CA . ASP B 1 201 ? 19.590 2.601 -2.256 1.00 18.03 200 ASP B CA 1
ATOM 3257 C C . ASP B 1 201 ? 20.317 2.497 -3.596 1.00 18.10 200 ASP B C 1
ATOM 3258 O O . ASP B 1 201 ? 19.763 1.977 -4.569 1.00 18.20 200 ASP B O 1
ATOM 3263 N N . ILE B 1 202 ? 21.556 2.996 -3.646 1.00 18.06 201 ILE B N 1
ATOM 3264 C CA . ILE B 1 202 ? 22.316 3.043 -4.894 1.00 17.83 201 ILE B CA 1
ATOM 3265 C C . ILE B 1 202 ? 22.561 1.655 -5.474 1.00 18.05 201 ILE B C 1
ATOM 3266 O O . ILE B 1 202 ? 22.820 1.526 -6.673 1.00 19.31 201 ILE B O 1
ATOM 3271 N N . PHE B 1 203 ? 22.474 0.609 -4.650 1.00 16.94 202 PHE B N 1
ATOM 3272 C CA . PHE B 1 203 ? 22.713 -0.756 -5.110 1.00 15.82 202 PHE B CA 1
ATOM 3273 C C . PHE B 1 203 ? 21.454 -1.486 -5.554 1.00 17.03 202 PHE B C 1
ATOM 3274 O O . PHE B 1 203 ? 21.553 -2.623 -6.025 1.00 16.88 202 PHE B O 1
ATOM 3282 N N . ALA B 1 204 ? 20.281 -0.867 -5.441 1.00 17.91 203 ALA B N 1
ATOM 3283 C CA . ALA B 1 204 ? 19.056 -1.532 -5.847 1.00 19.07 203 ALA B CA 1
ATOM 3284 C C . ALA B 1 204 ? 18.987 -1.645 -7.367 1.00 21.36 203 ALA B C 1
ATOM 3285 O O . ALA B 1 204 ? 19.518 -0.804 -8.100 1.00 25.67 203 ALA B O 1
ATOM 3287 N N . HIS B 1 205 ? 18.330 -2.705 -7.840 1.00 23.07 204 HIS B N 1
ATOM 3288 C CA . HIS B 1 205 ? 18.086 -2.844 -9.274 1.00 25.82 204 HIS B CA 1
ATOM 3289 C C . HIS B 1 205 ? 17.246 -1.687 -9.795 1.00 30.54 204 HIS B C 1
ATOM 3290 O O . HIS B 1 205 ? 17.499 -1.167 -10.889 1.00 33.74 204 HIS B O 1
ATOM 3297 N N . SER B 1 206 ? 16.248 -1.271 -9.022 1.00 34.28 205 SER B N 1
ATOM 3298 C CA . SER B 1 206 ? 15.339 -0.201 -9.412 1.00 44.16 205 SER B CA 1
ATOM 3299 C C . SER B 1 206 ? 14.502 0.232 -8.213 1.00 60.48 205 SER B C 1
ATOM 3300 O O . SER B 1 206 ? 13.597 1.057 -8.334 1.00 74.33 205 SER B O 1
#

Radius of gyration: 25.33 Å; Cα contacts (8 Å, |Δi|>4): 731; chains: 2; bounding box: 43×68×81 Å

Secondary structure (DSSP, 8-state):
--SEEEEESS-S-SGGG-SSEEEEEEEESSS-TTTS-EEEEEEE-SSS-EEEEEPPTT----HHHHHHHH-TTSEEEESSHHHHHHHHHHHHS----SEEEHHHHHHHH-TT-S---HHHHIIIII----PPP-S---TT-SS--HHHHHHHHHTTTTHHHHHHHHHHHHHHHT-HHHHHHHHHHHHHHHHHIIIIITT--TTS--/-EEEEEESS-S-STT--SSEEEEEEEESSS-TTTS-EEEEEEE-SSSEEEEEE--TT----HHHHHHHH-TTSEEEESSHHHHHHHHHHHHS----SEEEHHHHHHHH-TT-S---HHHHIIIII-----------TT-SS--HHHHHHHHHTTTTHHHHHHHHHHHHHHHT-HHHHHHHHHHHHHHHHHIIIIITT--TTS--